Protein AF-0000000075760650 (afdb_homodimer)

Sequence (628 aa):
MRVLPLYVVMGGWLSMPALAADAESWMGRLAIAEQQQSYAGTFVYERNGSFSSHAVWQQVDGKRVQERFLQLDGAPAEVLLVDGQMQCATDELAAQVREAQAWHGQRLDPKALSEWYEFREIGDSRVAGRSAVALAVVPRDQHRYGFELHLDRETALPLKSLMLNEKGQLLERFQYAQFSTGPIDAQQLKPSADCKPVSVSKREANPSSVWRSDWLPAGFKLLDANQRPSPASSETVSWLSYGDGLAKFSVFLEPLRGALVEDARSQMGPTVAVSKRISTEDGDVMVTVVGEIPLGTAERVALSMRAGAEQAQRMRVLPLYVVMGGWLSMPALAADAESWMGRLAIAEQQQSYAGTFVYERNGSFSSHAVWQQVDGKRVQERFLQLDGAPAEVLLVDGQMQCATDELAAQVREAQAWHGQRLDPKALSEWYEFREIGDSRVAGRSAVALAVVPRDQHRYGFELHLDRETALPLKSLMLNEKGQLLERFQYAQFSTGPIDAQQLKPSADCKPVSVSKREANPSSVWRSDWLPAGFKLLDANQRPSPASSETVSWLSYGDGLAKFSVFLEPLRGALVEDARSQMGPTVAVSKRISTEDGDVMVTVVGEIPLGTAERVALSMRAGAEQAQR

Foldseek 3Di:
DPPPPPPPPPPPPPPPCVQQVVQLVLLVLQLVLLQPFWKKFKKWKDALRDIWIKIKTWDHDPNKIWMKIWTDDDDTWMWIDINNHTFWIQPPCVVVVVVVCLSRPFNFDSVLLVVFWGKGFDAWDAALNATWTWIKTHGPDQWAWIWIFTAGPVRSHTQKIFTAHPVRDTGMIMHTNHMDTDHDDPVVRDDDPSIGGDPDPPDDFDQDDLKDFQDAPPQKDWGHKDWDQDPVDRWIKIKTWIDNSRWIKIKIKTACVPPDDDWDWDDTRQWIWTWDWDAAPVGIIIIIMIIRTDRVNSVNRSHRMYRGGPPPPD/DPPPPPPPPPPDPPPPVPQQVVQLVLLVLQLVLLQPFWKKFKKWKDALNDIWIKIKTWAHDPNKIWMKIWTDDDDTWMWIDINNHTFWIQPPCVVVVVFVCLSNRFNFDSVLLVVFWGKGFDAWDAALNATWTWIKTHGPDQWAWIWIFTAGPVRSHTQKIFTAHPVRDTGMIMHTNHMDTDHDDPVVRDDDPSTGGDPDPPDDFDQFDLKDFQDAPPQKDWGHKDWDQDPVDNWIKIKTWIDNSRWIKIKIKTACVPPDDDWDWDDTRQWIWTWDWDAAPVGIIIIIMIIRTDRVNSVNRSVRMYGGGPPPPD

Secondary structure (DSSP, 8-state):
-----------------HHHHHHHHHHHHHHHHTTT--EEEEEEEEETTEEEEEEEEEEEETTEEEEEEEE-SSS--EEEEETTEEEEE-TTHHHHHHHHTTSSSS---HHHHTTTEEEEEEEEEEETTEEEEEEEEEESSSSS-EEEEEEETTT--EEEEEEE-TT--EEEEEEEEEEEESPPPGGGGSPPTT-EEP----PPP----SEEES---TT-EEEEEEEEE-SSSSSEEEEEEEESSS-EEEEEEEE-TT-----EEEEETTEEEEEEEEEETTEEEEEEEEESS-HHHHHHHHHHEEES------/-----------------HHHHHHHHHHHHHHHHTTT--EEEEEEEEETTEEEEEEEEEEEETTEEEEEEEE-SSS--EEEEETTEEEEE-HHHHHHHHHHTTTTTS---HHHHTTTEEEEEEEEEEETTEEEEEEEEEESSSSS-EEEEEEETTT--EEEEEEE-TT--EEEEEEEEEEEESPPPGGGGSPPTT-EEP----PPP----SEEES---TT-EEEEEEEEE-SSSSSEEEEEEEESSS-EEEEEEEE-TT-----EEEEETTEEEEEEEEEETTEEEEEEEEESS-HHHHHHHHHHEEES------

pLDDT: mean 82.64, std 17.7, range [24.42, 97.94]

InterPro domains:
  IPR005588 MucB/RseB [PIRSF005427] (4-309)
  IPR005588 MucB/RseB [PTHR38782] (17-309)
  IPR033434 MucB/RseB, N-terminal [PF03888] (22-192)
  IPR033434 MucB/RseB, N-terminal [cd16327] (22-182)
  IPR033436 MucB/RseB, C-terminal [PF17188] (208-306)
  IPR038484 MucB/RseB, C-terminal domain superfamily [G3DSA:3.30.200.100] (208-310)

Radius of gyration: 30.05 Å; Cα contacts (8 Å, |Δi|>4): 1429; chains: 2; bounding box: 119×93×72 Å

Solvent-accessible surface area (backbone atoms only — not comparable to full-atom values): 33701 Å² total; per-residue (Å²): 136,82,80,71,79,79,75,76,74,77,76,76,79,77,76,77,57,69,52,36,57,54,25,52,52,48,44,47,42,32,47,56,27,75,79,65,57,28,30,38,35,32,32,38,42,37,43,68,89,40,74,48,31,32,37,40,38,31,41,50,57,90,87,45,36,38,36,30,39,34,41,19,36,58,71,79,26,34,37,35,29,50,70,85,35,59,49,22,27,16,84,80,33,53,64,49,56,64,60,71,24,50,84,64,74,52,86,50,51,51,74,69,38,52,77,49,28,44,51,32,53,74,43,80,43,31,46,28,72,34,60,20,41,27,32,36,38,38,46,75,57,84,58,48,58,27,38,39,37,28,23,28,69,88,59,30,42,73,40,28,40,35,32,22,44,97,85,64,46,82,32,32,40,38,36,36,56,36,64,46,74,46,87,64,62,69,73,74,66,53,75,59,92,72,41,38,73,44,86,67,74,84,68,74,74,38,68,64,54,58,56,40,62,79,45,69,62,88,71,50,41,76,59,27,33,47,76,42,72,36,91,91,47,94,44,64,24,40,36,38,32,34,33,50,73,71,46,46,37,34,38,37,40,31,72,38,86,83,60,91,73,75,71,42,78,48,72,61,54,48,36,24,39,31,35,40,78,44,81,50,96,92,40,47,30,38,26,32,23,39,28,50,35,39,63,69,43,38,48,51,39,42,73,25,54,39,87,48,62,76,76,70,81,126,136,83,78,70,79,78,78,78,76,78,75,76,79,78,75,79,58,68,52,38,58,53,23,52,51,51,43,48,42,30,46,57,28,76,79,65,56,28,29,38,34,31,32,38,42,38,43,66,89,41,75,47,30,32,37,40,38,32,40,50,57,90,88,44,35,39,37,28,39,35,41,19,36,58,72,79,25,33,39,34,27,50,68,86,38,59,51,22,26,16,85,78,34,52,64,48,55,65,60,70,28,47,81,76,66,49,87,53,51,50,72,69,40,50,77,49,28,44,52,32,54,73,42,80,43,30,45,27,71,34,62,20,40,26,30,36,39,37,48,75,56,84,57,47,58,27,37,39,36,27,22,28,69,89,59,30,44,73,41,29,40,35,33,24,46,96,86,65,46,82,31,33,39,38,36,36,55,37,64,46,74,48,88,66,61,69,72,73,65,53,75,59,90,73,42,38,72,46,84,67,74,83,69,76,75,38,69,62,55,58,57,41,61,78,44,68,64,86,72,49,40,75,59,27,32,48,78,41,73,34,93,88,46,96,44,62,24,39,38,38,32,34,32,50,73,71,44,46,36,35,37,37,40,32,72,39,87,82,61,88,75,75,71,42,77,48,71,59,54,49,36,22,40,30,34,39,76,45,82,49,98,92,38,45,30,37,25,34,24,38,29,50,34,38,64,70,43,38,48,51,39,43,73,24,55,40,87,48,59,77,74,69,82,126

Nearest PDB structures (foldseek):
  6in9-assembly1_A  TM=9.564E-01  e=6.294E-40  Pseudomonas aeruginosa PAO1
  6j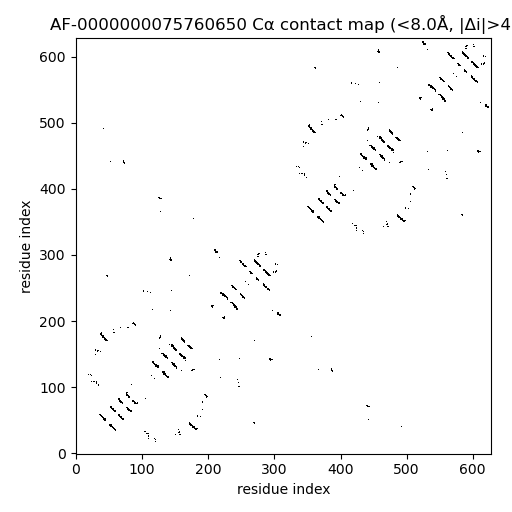au-assembly1_A  TM=9.306E-01  e=1.385E-39  Pseudomonas aeruginosa PAO1
  6in9-assembly2_B  TM=9.523E-01  e=2.366E-38  Pseudomonas aeruginosa PAO1
  6in8-assembly1_A  TM=7.825E-01  e=1.298E-35  Pseudomonas aeruginosa PAO1
  2v43-assembly1_B  TM=8.094E-01  e=5.125E-24  Escherichia coli BL21(DE3)

Organism: Stutzerimonas stutzeri (strain A1501) (NCBI:txid379731)

Structure (mmCIF, N/CA/C/O backbone):
data_AF-0000000075760650-model_v1
#
loop_
_entity.id
_entity.type
_entity.pdbx_description
1 polymer 'Negative regulator for alginate biosynthesis MucB'
#
loop_
_atom_site.group_PDB
_atom_site.id
_atom_site.type_symbol
_atom_site.label_atom_id
_atom_site.label_alt_id
_atom_site.label_comp_id
_atom_site.label_asym_id
_atom_site.label_entity_id
_atom_site.label_seq_id
_atom_site.pdbx_PDB_ins_code
_atom_site.Cartn_x
_atom_site.Cartn_y
_atom_site.Cartn_z
_atom_site.occupancy
_atom_site.B_iso_or_equiv
_atom_site.auth_seq_id
_atom_site.auth_comp_id
_atom_site.auth_asym_id
_atom_site.auth_atom_id
_atom_site.pdbx_PDB_model_num
ATOM 1 N N . MET A 1 1 ? -64.5 6.629 -21.703 1 27.81 1 MET A N 1
ATOM 2 C CA . MET A 1 1 ? -63.688 7.785 -21.344 1 27.81 1 MET A CA 1
ATOM 3 C C . MET A 1 1 ? -63.219 7.695 -19.891 1 27.81 1 MET A C 1
ATOM 5 O O . MET A 1 1 ? -63.906 8.195 -18.984 1 27.81 1 MET A O 1
ATOM 9 N N . ARG A 1 2 ? -62.812 6.406 -19.391 1 30.75 2 ARG A N 1
ATOM 10 C CA . ARG A 1 2 ? -62.531 6.027 -18 1 30.75 2 ARG A CA 1
ATOM 11 C C . ARG A 1 2 ? -61.406 6.855 -17.406 1 30.75 2 ARG A C 1
ATOM 13 O O . ARG A 1 2 ? -60.344 6.973 -18.016 1 30.75 2 ARG A O 1
ATOM 20 N N . VAL A 1 3 ? -61.75 7.902 -16.641 1 32.09 3 VAL A N 1
ATOM 21 C CA . VAL A 1 3 ? -60.969 8.883 -15.883 1 32.09 3 VAL A CA 1
ATOM 22 C C . VAL A 1 3 ? -59.969 8.156 -14.977 1 32.09 3 VAL A C 1
ATOM 24 O O . VAL A 1 3 ? -60.375 7.391 -14.094 1 32.09 3 VAL A O 1
ATOM 27 N N . LEU A 1 4 ? -58.906 7.609 -15.555 1 38.97 4 LEU A N 1
ATOM 28 C CA . LEU A 1 4 ? -57.875 6.922 -14.781 1 38.97 4 LEU A CA 1
ATOM 29 C C . LEU A 1 4 ? -57.344 7.82 -13.68 1 38.97 4 LEU A C 1
ATOM 31 O O . LEU A 1 4 ? -56.844 8.914 -13.953 1 38.97 4 LEU A O 1
ATOM 35 N N . PRO A 1 5 ? -57.844 7.676 -12.438 1 40.81 5 PRO A N 1
ATOM 36 C CA . PRO A 1 5 ? -57.406 8.516 -11.328 1 40.81 5 PRO A CA 1
ATOM 37 C C . PRO A 1 5 ? -55.906 8.539 -11.18 1 40.81 5 PRO A C 1
ATOM 39 O O . PRO A 1 5 ? -55.219 7.539 -11.453 1 40.81 5 PRO A O 1
ATOM 42 N N . LEU A 1 6 ? -55.25 9.711 -11.484 1 35.47 6 LEU A N 1
ATOM 43 C CA . LEU A 1 6 ? -53.875 10.109 -11.305 1 35.47 6 LEU A CA 1
ATOM 44 C C . LEU A 1 6 ? -53.438 9.984 -9.844 1 35.47 6 LEU A C 1
ATOM 46 O O . LEU A 1 6 ? -53.906 10.742 -8.992 1 35.47 6 LEU A O 1
ATOM 50 N N . TYR A 1 7 ? -53.406 8.75 -9.289 1 36.69 7 TYR A N 1
ATOM 51 C CA . TYR A 1 7 ? -52.906 8.672 -7.922 1 36.69 7 TYR A CA 1
ATOM 52 C C . TYR A 1 7 ? -51.531 9.305 -7.816 1 36.69 7 TYR A C 1
ATOM 54 O O . TYR A 1 7 ? -50.594 8.906 -8.516 1 36.69 7 TYR A O 1
ATOM 62 N N . VAL A 1 8 ? -51.531 10.633 -7.531 1 35.59 8 VAL A N 1
ATOM 63 C CA . VAL A 1 8 ? -50.312 11.383 -7.168 1 35.59 8 VAL A CA 1
ATOM 64 C C . VAL A 1 8 ? -49.625 10.711 -5.988 1 35.59 8 VAL A C 1
ATOM 66 O O . VAL A 1 8 ? -50.188 10.656 -4.883 1 35.59 8 VAL A O 1
ATOM 69 N N . VAL A 1 9 ? -49.031 9.578 -6.188 1 37.75 9 VAL A N 1
ATOM 70 C CA . VAL A 1 9 ? -48.188 9 -5.141 1 37.75 9 VAL A CA 1
ATOM 71 C C . VAL A 1 9 ? -47.188 10.047 -4.629 1 37.75 9 VAL A C 1
ATOM 73 O O . VAL A 1 9 ? -46.344 10.508 -5.371 1 37.75 9 VAL A O 1
ATOM 76 N N . MET A 1 10 ? -47.656 10.922 -3.729 1 36.75 10 MET A N 1
ATOM 77 C CA . MET A 1 10 ? -46.781 11.812 -2.957 1 36.75 10 MET A CA 1
ATOM 78 C C . MET A 1 10 ? -45.656 11.023 -2.281 1 36.75 10 MET A C 1
ATOM 80 O O . MET A 1 10 ? -45.906 10.32 -1.301 1 36.75 10 MET A O 1
ATOM 84 N N . GLY A 1 11 ? -44.75 10.391 -2.963 1 36.91 11 GLY A N 1
ATOM 85 C CA . GLY A 1 11 ? -43.562 9.781 -2.391 1 36.91 11 GLY A CA 1
ATOM 86 C C . GLY A 1 11 ? -42.812 10.703 -1.439 1 36.91 11 GLY A C 1
ATOM 87 O O . GLY A 1 11 ? -42.312 11.742 -1.849 1 36.91 11 GLY A O 1
ATOM 88 N N . GLY A 1 12 ? -43.25 10.859 -0.203 1 37.69 12 GLY A N 1
ATOM 89 C CA . GLY A 1 12 ? -42.531 11.547 0.867 1 37.69 12 GLY A CA 1
ATOM 90 C C . GLY A 1 12 ? -41.062 11.242 0.909 1 37.69 12 GLY A C 1
ATOM 91 O O . GLY A 1 12 ? -40.656 10.086 0.766 1 37.69 12 GLY A O 1
ATOM 92 N N . TRP A 1 13 ? -40.188 12.164 0.598 1 36.84 13 TRP A N 1
ATOM 93 C CA . TRP A 1 13 ? -38.75 12.289 0.79 1 36.84 13 TRP A CA 1
ATOM 94 C C . TRP A 1 13 ? -38.375 11.992 2.234 1 36.84 13 TRP A C 1
ATOM 96 O O . TRP A 1 13 ? -38.594 12.812 3.127 1 36.84 13 TRP A O 1
ATOM 106 N N . LEU A 1 14 ? -38.656 10.859 2.812 1 37.88 14 LEU A N 1
ATOM 107 C CA . LEU A 1 14 ? -38.062 10.547 4.113 1 37.88 14 LEU A CA 1
ATOM 108 C C . LEU A 1 14 ? -36.594 10.906 4.141 1 37.88 14 LEU A C 1
ATOM 110 O O . LEU A 1 14 ? -35.781 10.383 3.348 1 37.88 14 LEU A O 1
ATOM 114 N N . SER A 1 15 ? -36.156 12.117 4.441 1 39.53 15 SER A N 1
ATOM 115 C CA . SER A 1 15 ? -34.875 12.664 4.793 1 39.53 15 SER A CA 1
ATOM 116 C C . SER A 1 15 ? -34.125 11.766 5.785 1 39.53 15 SER A C 1
ATOM 118 O O . SER A 1 15 ? -34.625 11.523 6.891 1 39.53 15 SER A O 1
ATOM 120 N N . MET A 1 16 ? -33.344 10.781 5.508 1 42.97 16 MET A N 1
ATOM 121 C CA . MET A 1 16 ? -32.531 9.898 6.355 1 42.97 16 MET A CA 1
ATOM 122 C C . MET A 1 16 ? -31.594 10.703 7.234 1 42.97 16 MET A C 1
ATOM 124 O O . MET A 1 16 ? -30.453 10.984 6.836 1 42.97 16 MET A O 1
ATOM 128 N N . PRO A 1 17 ? -31.844 11.656 8.133 1 47.31 17 PRO A N 1
ATOM 129 C CA . PRO A 1 17 ? -31.078 12.438 9.109 1 47.31 17 PRO A CA 1
ATOM 130 C C . PRO A 1 17 ? -30.203 11.562 10 1 47.31 17 PRO A C 1
ATOM 132 O O . PRO A 1 17 ? -29.109 11.984 10.398 1 47.31 17 PRO A O 1
ATOM 135 N N . ALA A 1 18 ? -30.625 10.383 10.375 1 45.38 18 ALA A N 1
ATOM 136 C CA . ALA A 1 18 ? -29.969 9.594 11.422 1 45.38 18 ALA A CA 1
ATOM 137 C C . ALA A 1 18 ? -28.547 9.234 11.023 1 45.38 18 ALA A C 1
ATOM 139 O O . ALA A 1 18 ? -27.641 9.25 11.859 1 45.38 18 ALA A O 1
ATOM 140 N N . LEU A 1 19 ? -28.312 9.016 9.742 1 54.59 19 LEU A N 1
ATOM 141 C CA . LEU A 1 19 ? -27 8.578 9.281 1 54.59 19 LEU A CA 1
ATOM 142 C C . LEU A 1 19 ? -25.984 9.695 9.414 1 54.59 19 LEU A C 1
ATOM 144 O O . LEU A 1 19 ? -24.828 9.445 9.766 1 54.59 19 LEU A O 1
ATOM 148 N N . ALA A 1 20 ? -26.422 10.977 9.336 1 56.59 20 ALA A N 1
ATOM 149 C CA . ALA A 1 20 ? -25.516 12.117 9.469 1 56.59 20 ALA A CA 1
ATOM 150 C C . ALA A 1 20 ? -25.172 12.375 10.93 1 56.59 20 ALA A C 1
ATOM 152 O O . ALA A 1 20 ? -24.016 12.68 11.25 1 56.59 20 ALA A O 1
ATOM 153 N N . ALA A 1 21 ? -26.141 12.281 11.773 1 65.06 21 ALA A N 1
ATOM 154 C CA . ALA A 1 21 ? -25.922 12.539 13.195 1 65.06 21 ALA A CA 1
ATOM 155 C C . ALA A 1 21 ? -24.891 11.562 13.766 1 65.06 21 ALA A C 1
ATOM 157 O O . ALA A 1 21 ? -24.047 11.953 14.57 1 65.06 21 ALA A O 1
ATOM 158 N N . ASP A 1 22 ? -24.859 10.438 13.242 1 84 22 ASP A N 1
ATOM 159 C CA . ASP A 1 22 ? -23.938 9.414 13.734 1 84 22 ASP A CA 1
ATOM 160 C C . ASP A 1 22 ? -22.516 9.695 13.273 1 84 22 ASP A C 1
ATOM 162 O O . ASP A 1 22 ? -21.562 9.555 14.055 1 84 22 ASP A O 1
ATOM 166 N N . ALA A 1 23 ? -22.5 10.398 12.195 1 91.56 23 ALA A N 1
ATOM 167 C CA . ALA A 1 23 ? -21.172 10.695 11.672 1 91.56 23 ALA A CA 1
ATOM 168 C C . ALA A 1 23 ? -20.5 11.805 12.477 1 91.56 23 ALA A C 1
ATOM 170 O O . ALA A 1 23 ? -19.297 11.734 12.766 1 91.56 23 ALA A O 1
ATOM 171 N N . GLU A 1 24 ? -21.281 12.789 12.852 1 90.81 24 GLU A N 1
ATOM 172 C CA . GLU A 1 24 ? -20.75 13.883 13.664 1 90.81 24 GLU A CA 1
ATOM 173 C C . GLU A 1 24 ? -20.281 13.375 15.031 1 90.81 24 GLU A C 1
ATOM 175 O O . GLU A 1 24 ? -19.281 13.844 15.555 1 90.81 24 GLU A O 1
ATOM 180 N N . SER A 1 25 ? -21 12.539 15.523 1 93.31 25 SER A N 1
ATOM 181 C CA . SER A 1 25 ? -20.641 11.961 16.812 1 93.31 25 SER A CA 1
ATOM 182 C C . SER A 1 25 ? -19.297 11.219 16.719 1 93.31 25 SER A C 1
ATOM 184 O O . SER A 1 25 ? -18.453 11.352 17.609 1 93.31 25 SER A O 1
ATOM 186 N N . TRP A 1 26 ? -19.141 10.484 15.688 1 94.12 26 TRP A N 1
ATOM 187 C CA . TRP A 1 26 ? -17.891 9.766 15.484 1 94.12 26 TRP A CA 1
ATOM 188 C C . TRP A 1 26 ? -16.719 10.734 15.328 1 94.12 26 TRP A C 1
ATOM 190 O O . TRP A 1 26 ? -15.633 10.492 15.859 1 94.12 26 TRP A O 1
ATOM 200 N N . MET A 1 27 ? -16.984 11.836 14.633 1 92.5 27 MET A N 1
ATOM 201 C CA . MET A 1 27 ? -15.938 12.836 14.461 1 92.5 27 MET A CA 1
ATOM 202 C C . MET A 1 27 ? -15.562 13.461 15.805 1 92.5 27 MET A C 1
ATOM 204 O O . MET A 1 27 ? -14.391 13.766 16.047 1 92.5 27 MET A O 1
ATOM 208 N N . GLY A 1 28 ? -16.562 13.664 16.594 1 91.25 28 GLY A N 1
ATOM 209 C CA . GLY A 1 28 ? -16.297 14.148 17.938 1 91.25 28 GLY A CA 1
ATOM 210 C C . GLY A 1 28 ? -15.453 13.195 18.766 1 91.25 28 GLY A C 1
ATOM 211 O O . GLY A 1 28 ? -14.523 13.617 19.453 1 91.25 28 GLY A O 1
ATOM 212 N N . ARG A 1 29 ? -15.711 11.93 18.656 1 92 29 ARG A N 1
ATOM 213 C CA . ARG A 1 29 ? -14.945 10.922 19.375 1 92 29 ARG A CA 1
ATOM 214 C C . ARG A 1 29 ? -13.508 10.852 18.875 1 92 29 ARG A C 1
ATOM 216 O O . ARG A 1 29 ? -12.578 10.68 19.656 1 92 29 ARG A O 1
ATOM 223 N N . LEU A 1 30 ? -13.383 10.961 17.609 1 90.94 30 LEU A N 1
ATOM 224 C CA . LEU A 1 30 ? -12.047 10.969 17.016 1 90.94 30 LEU A CA 1
ATOM 225 C C . LEU A 1 30 ? -11.211 12.109 17.578 1 90.94 30 LEU A C 1
ATOM 227 O O . LEU A 1 30 ? -10.031 11.922 17.891 1 90.94 30 LEU A O 1
ATOM 231 N N . ALA A 1 31 ? -11.844 13.281 17.734 1 86.88 31 ALA A N 1
ATOM 232 C CA . ALA A 1 31 ? -11.141 14.477 18.203 1 86.88 31 ALA A CA 1
ATOM 233 C C . ALA A 1 31 ? -10.578 14.266 19.594 1 86.88 31 ALA A C 1
ATOM 235 O O . ALA A 1 31 ? -9.5 14.773 19.922 1 86.88 31 ALA A O 1
ATOM 236 N N . ILE A 1 32 ? -11.242 13.438 20.391 1 84.19 32 ILE A N 1
ATOM 237 C CA . ILE A 1 32 ? -10.859 13.219 21.781 1 84.19 32 ILE A CA 1
ATOM 238 C C . ILE A 1 32 ? -9.898 12.039 21.859 1 84.19 32 ILE A C 1
ATOM 240 O O . ILE A 1 32 ? -8.961 12.055 22.672 1 84.19 32 ILE A O 1
ATOM 244 N N . ALA A 1 33 ? -9.977 11.047 21.047 1 84.06 33 ALA A N 1
ATOM 245 C CA . ALA A 1 33 ? -9.281 9.766 21.125 1 84.06 33 ALA A CA 1
ATOM 246 C C . ALA A 1 33 ? -7.781 9.93 20.891 1 84.06 33 ALA A C 1
ATOM 248 O O . ALA A 1 33 ? -6.969 9.25 21.516 1 84.06 33 ALA A O 1
ATOM 249 N N . GLU A 1 34 ? -7.391 10.781 20.062 1 73.69 34 GLU A N 1
ATOM 250 C CA . GLU A 1 34 ? -6.004 10.891 19.641 1 73.69 34 GLU A CA 1
ATOM 251 C C . GLU A 1 34 ? -5.082 11.234 20.797 1 73.69 34 GLU A C 1
ATOM 253 O O . GLU A 1 34 ? -3.912 10.844 20.812 1 73.69 34 GLU A O 1
ATOM 258 N N . GLN A 1 35 ? -5.543 11.758 21.922 1 75.19 35 GLN A N 1
ATOM 259 C CA . GLN A 1 35 ? -4.68 12.195 23.016 1 75.19 35 GLN A CA 1
ATOM 260 C C . GLN A 1 35 ? -4.887 11.328 24.25 1 75.19 35 GLN A C 1
ATOM 262 O O . GLN A 1 35 ? -4.25 11.547 25.281 1 75.19 35 GLN A O 1
ATOM 267 N N . GLN A 1 36 ? -5.629 10.227 24.125 1 80.5 36 GLN A N 1
ATOM 268 C CA . GLN A 1 36 ? -6 9.562 25.375 1 80.5 36 GLN A CA 1
ATOM 269 C C . GLN A 1 36 ? -5.566 8.094 25.375 1 80.5 36 GLN A C 1
ATOM 271 O O . GLN A 1 36 ? -5.457 7.473 26.422 1 80.5 36 GLN A O 1
ATOM 276 N N . GLN A 1 37 ? -5.188 7.602 24.234 1 86.56 37 GLN A N 1
ATOM 277 C CA . GLN A 1 37 ? -5.035 6.152 24.156 1 86.56 37 GLN A CA 1
ATOM 278 C C . GLN A 1 37 ? -3.604 5.766 23.797 1 86.56 37 GLN A C 1
ATOM 280 O O . GLN A 1 37 ? -3.008 6.352 22.891 1 86.56 37 GLN A O 1
ATOM 285 N N . SER A 1 38 ? -3.047 4.852 24.719 1 93.12 38 SER A N 1
ATOM 286 C CA . SER A 1 38 ? -1.807 4.203 24.297 1 93.12 38 SER A CA 1
ATOM 287 C C . SER A 1 38 ? -2.068 3.135 23.25 1 93.12 38 SER A C 1
ATOM 289 O O . SER A 1 38 ? -3.051 2.395 23.328 1 93.12 38 SER A O 1
ATOM 291 N N . TYR A 1 39 ? -1.207 3.15 22.219 1 95.25 39 TYR A N 1
ATOM 292 C CA . TYR A 1 39 ? -1.364 2.15 21.172 1 95.25 39 TYR A CA 1
ATOM 293 C C . TYR A 1 39 ? -0.059 1.945 20.422 1 95.25 39 TYR A C 1
ATOM 295 O O . TYR A 1 39 ? 0.86 2.762 20.516 1 95.25 39 TYR A O 1
ATOM 303 N N . ALA A 1 40 ? -0.002 0.843 19.781 1 95.81 40 ALA A N 1
ATOM 304 C CA . ALA A 1 40 ? 1.074 0.507 18.859 1 95.81 40 ALA A CA 1
ATOM 305 C C . ALA A 1 40 ? 0.517 -0.034 17.547 1 95.81 40 ALA A C 1
ATOM 307 O O . ALA A 1 40 ? -0.554 -0.646 17.516 1 95.81 40 ALA A O 1
ATOM 308 N N . GLY A 1 41 ? 1.262 0.283 16.438 1 95.94 41 GLY A N 1
ATOM 309 C CA . GLY A 1 41 ? 0.778 -0.205 15.156 1 95.94 41 GLY A CA 1
ATOM 310 C C . GLY A 1 41 ? 1.822 -0.135 14.055 1 95.94 41 GLY A C 1
ATOM 311 O O . GLY A 1 41 ? 2.885 0.463 14.242 1 95.94 41 GLY A O 1
ATOM 312 N N . THR A 1 42 ? 1.546 -0.842 13.047 1 96.75 42 THR A N 1
ATOM 313 C CA . THR A 1 42 ? 2.271 -0.766 11.781 1 96.75 42 THR A CA 1
ATOM 314 C C . THR A 1 42 ? 1.35 -0.307 10.656 1 96.75 42 THR A C 1
ATOM 316 O O . THR A 1 42 ? 0.255 -0.849 10.484 1 96.75 42 THR A O 1
ATOM 319 N N . PHE A 1 43 ? 1.787 0.77 10 1 95.56 43 PHE A N 1
ATOM 320 C CA . PHE A 1 43 ? 0.917 1.293 8.953 1 95.56 43 PHE A CA 1
ATOM 321 C C . PHE A 1 43 ? 1.691 1.498 7.66 1 95.56 43 PHE A C 1
ATOM 323 O O . PHE A 1 43 ? 2.924 1.529 7.664 1 95.56 43 PHE A O 1
ATOM 330 N N . VAL A 1 44 ? 0.928 1.541 6.609 1 94.81 44 VAL A N 1
ATOM 331 C CA . VAL A 1 44 ? 1.482 1.839 5.293 1 94.81 44 VAL A CA 1
ATOM 332 C C . VAL A 1 44 ? 0.995 3.207 4.824 1 94.81 44 VAL A C 1
ATOM 334 O O . VAL A 1 44 ? -0.091 3.65 5.207 1 94.81 44 VAL A O 1
ATOM 337 N N . TYR A 1 45 ? 1.869 3.84 4.129 1 91.25 45 TYR A N 1
ATOM 338 C CA . TYR A 1 45 ? 1.598 5.137 3.521 1 91.25 45 TYR A CA 1
ATOM 339 C C . TYR A 1 45 ? 1.868 5.105 2.021 1 91.25 45 TYR A C 1
ATOM 341 O O . TYR A 1 45 ? 2.951 4.699 1.589 1 91.25 45 TYR A O 1
ATOM 349 N N . GLU A 1 46 ? 0.837 5.379 1.267 1 90.31 46 GLU A N 1
ATOM 350 C CA . GLU A 1 46 ? 0.952 5.402 -0.188 1 90.31 46 GLU A CA 1
ATOM 351 C C . GLU A 1 46 ? 0.53 6.754 -0.753 1 90.31 46 GLU A C 1
ATOM 353 O O . GLU A 1 46 ? -0.552 7.254 -0.437 1 90.31 46 GLU A O 1
ATOM 358 N N . ARG A 1 47 ? 1.472 7.273 -1.589 1 85.31 47 ARG A N 1
ATOM 359 C CA . ARG A 1 47 ? 1.206 8.57 -2.211 1 85.31 47 ARG A CA 1
ATOM 360 C C . ARG A 1 47 ? 1.956 8.703 -3.531 1 85.31 47 ARG A C 1
ATOM 362 O O . ARG A 1 47 ? 3.172 8.508 -3.584 1 85.31 47 ARG A O 1
ATOM 369 N N . ASN A 1 48 ? 1.285 9.07 -4.629 1 78.5 48 ASN A N 1
ATOM 370 C CA . ASN A 1 48 ? 1.902 9.336 -5.926 1 78.5 48 ASN A CA 1
ATOM 371 C C . ASN A 1 48 ? 2.885 8.234 -6.312 1 78.5 48 ASN A C 1
ATOM 373 O O . ASN A 1 48 ? 4.02 8.516 -6.703 1 78.5 48 ASN A O 1
ATOM 377 N N . GLY A 1 49 ? 2.477 7.039 -6.094 1 75.12 49 GLY A N 1
ATOM 378 C CA . GLY A 1 49 ? 3.318 5.922 -6.492 1 75.12 49 GLY A CA 1
ATOM 379 C C . GLY A 1 49 ? 4.375 5.574 -5.457 1 75.12 49 GLY A C 1
ATOM 380 O O . GLY A 1 49 ? 5.043 4.543 -5.566 1 75.12 49 GLY A O 1
ATOM 381 N N . SER A 1 50 ? 4.547 6.453 -4.539 1 83.44 50 SER A N 1
ATOM 382 C CA . SER A 1 50 ? 5.484 6.164 -3.461 1 83.44 50 SER A CA 1
ATOM 383 C C . SER A 1 50 ? 4.824 5.348 -2.357 1 83.44 50 SER A C 1
ATOM 385 O O . SER A 1 50 ? 3.637 5.527 -2.07 1 83.44 50 SER A O 1
ATOM 387 N N . PHE A 1 51 ? 5.613 4.465 -1.878 1 88.5 51 PHE A N 1
ATOM 388 C CA . PHE A 1 51 ? 5.133 3.557 -0.842 1 88.5 51 PHE A CA 1
ATOM 389 C C . PHE A 1 51 ? 6.129 3.471 0.307 1 88.5 51 PHE A C 1
ATOM 391 O O . PHE A 1 51 ? 7.34 3.422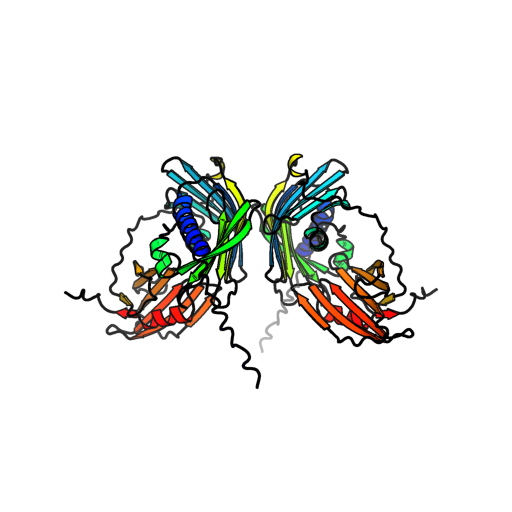 0.083 1 88.5 51 PHE A O 1
ATOM 398 N N . SER A 1 52 ? 5.562 3.504 1.558 1 91.44 52 SER A N 1
ATOM 399 C CA . SER A 1 52 ? 6.418 3.316 2.725 1 91.44 52 SER A CA 1
ATOM 400 C C . SER A 1 52 ? 5.66 2.627 3.857 1 91.44 52 SER A C 1
ATOM 402 O O . SER A 1 52 ? 4.43 2.648 3.891 1 91.44 52 SER A O 1
ATOM 404 N N . SER A 1 53 ? 6.383 1.931 4.68 1 94.25 53 SER A N 1
ATOM 405 C CA . SER A 1 53 ? 5.84 1.283 5.867 1 94.25 53 SER A CA 1
ATOM 406 C C . SER A 1 53 ? 6.473 1.84 7.141 1 94.25 53 SER A C 1
ATOM 408 O O . SER A 1 53 ? 7.648 2.205 7.145 1 94.25 53 SER A O 1
ATOM 410 N N . HIS A 1 54 ? 5.645 1.964 8.188 1 93.12 54 HIS A N 1
ATOM 411 C CA . HIS A 1 54 ? 6.082 2.611 9.422 1 93.12 54 HIS A CA 1
ATOM 412 C C . HIS A 1 54 ? 5.566 1.867 10.648 1 93.12 54 HIS A C 1
ATOM 414 O O . HIS A 1 54 ? 4.488 1.27 10.609 1 93.12 54 HIS A O 1
ATOM 420 N N . ALA A 1 55 ? 6.371 1.901 11.672 1 94.25 55 ALA A N 1
ATOM 421 C CA . ALA A 1 55 ? 5.906 1.541 13.008 1 94.25 55 ALA A CA 1
ATOM 422 C C . ALA A 1 55 ? 5.645 2.785 13.852 1 94.25 55 ALA A C 1
ATOM 424 O O . ALA A 1 55 ? 6.355 3.785 13.734 1 94.25 55 ALA A O 1
ATOM 425 N N . VAL A 1 56 ? 4.609 2.717 14.672 1 93.56 56 VAL A N 1
ATOM 426 C CA . VAL A 1 56 ? 4.293 3.822 15.57 1 93.56 56 VAL A CA 1
ATOM 427 C C . VAL A 1 56 ? 4 3.281 16.969 1 93.56 56 VAL A C 1
ATOM 429 O O . VAL A 1 56 ? 3.385 2.223 17.109 1 93.56 56 VAL A O 1
ATOM 432 N N . TRP A 1 57 ? 4.484 3.918 17.938 1 95.31 57 TRP A N 1
ATOM 433 C CA . TRP A 1 57 ? 4.176 3.678 19.344 1 95.31 57 TRP A CA 1
ATOM 434 C C . TRP A 1 57 ? 3.744 4.969 20.031 1 95.31 57 TRP A C 1
ATOM 436 O O . TRP A 1 57 ? 4.43 5.988 19.938 1 95.31 57 TRP A O 1
ATOM 446 N N . GLN A 1 58 ? 2.635 4.965 20.625 1 93.19 58 GLN A N 1
ATOM 447 C CA . GLN A 1 58 ? 2.182 6.082 21.438 1 93.19 58 GLN A CA 1
ATOM 448 C C . GLN A 1 58 ? 1.883 5.629 22.875 1 93.19 58 GLN A C 1
ATOM 450 O O . GLN A 1 58 ? 1.052 4.746 23.078 1 93.19 58 GLN A O 1
ATOM 455 N N . GLN A 1 59 ? 2.543 6.227 23.812 1 95.12 59 GLN A N 1
ATOM 456 C CA . GLN A 1 59 ? 2.301 5.98 25.219 1 95.12 59 GLN A CA 1
ATOM 457 C C . GLN A 1 59 ? 1.712 7.215 25.906 1 95.12 59 GLN A C 1
ATOM 459 O O . GLN A 1 59 ? 2.275 8.305 25.812 1 95.12 59 GLN A O 1
ATOM 464 N N . VAL A 1 60 ? 0.565 7 26.453 1 92 60 VAL A N 1
ATOM 465 C CA . VAL A 1 60 ? -0.052 8.055 27.25 1 92 60 VAL A CA 1
ATOM 466 C C . VAL A 1 60 ? 0.05 7.707 28.734 1 92 60 VAL A C 1
ATOM 468 O O . VAL A 1 60 ? -0.436 6.66 29.156 1 92 60 VAL A O 1
ATOM 471 N N . ASP A 1 61 ? 0.749 8.422 29.453 1 90.38 61 ASP A N 1
ATOM 472 C CA . ASP A 1 61 ? 0.884 8.305 30.891 1 90.38 61 ASP A CA 1
ATOM 473 C C . ASP A 1 61 ? 0.462 9.594 31.594 1 90.38 61 ASP A C 1
ATOM 475 O O . ASP A 1 61 ? 1.288 10.484 31.828 1 90.38 61 ASP A O 1
ATOM 479 N N . GLY A 1 62 ? -0.773 9.547 32.125 1 86.5 62 GLY A N 1
ATOM 480 C CA . GLY A 1 62 ? -1.3 10.812 32.625 1 86.5 62 GLY A CA 1
ATOM 481 C C . GLY A 1 62 ? -1.385 11.891 31.547 1 86.5 62 GLY A C 1
ATOM 482 O O . GLY A 1 62 ? -2.08 11.719 30.547 1 86.5 62 GLY A O 1
ATOM 483 N N . LYS A 1 63 ? -0.649 12.922 31.828 1 85.88 63 LYS A N 1
ATOM 484 C CA . LYS A 1 63 ? -0.692 14.031 30.875 1 85.88 63 LYS A CA 1
ATOM 485 C C . LYS A 1 63 ? 0.47 13.961 29.891 1 85.88 63 LYS A C 1
ATOM 487 O O . LYS A 1 63 ? 0.529 14.734 28.938 1 85.88 63 LYS A O 1
ATOM 492 N N . ARG A 1 64 ? 1.273 13.062 30.125 1 89.06 64 ARG A N 1
ATOM 493 C CA . ARG A 1 64 ? 2.449 12.93 29.266 1 89.06 64 ARG A CA 1
ATOM 494 C C . ARG A 1 64 ? 2.182 11.977 28.109 1 89.06 64 ARG A C 1
ATOM 496 O O . ARG A 1 64 ? 1.66 10.883 28.312 1 89.06 64 ARG A O 1
ATOM 503 N N . VAL A 1 65 ? 2.48 12.484 26.891 1 90.94 65 VAL A N 1
ATOM 504 C CA . VAL A 1 65 ? 2.299 11.664 25.688 1 90.94 65 VAL A CA 1
ATOM 505 C C . VAL A 1 65 ? 3.627 11.531 24.953 1 90.94 65 VAL A C 1
ATOM 507 O O . VAL A 1 65 ? 4.266 12.531 24.625 1 90.94 65 VAL A O 1
ATOM 510 N N . GLN A 1 66 ? 4.062 10.344 24.75 1 92.38 66 GLN A N 1
ATOM 511 C CA . GLN A 1 66 ? 5.258 10.055 23.969 1 92.38 66 GLN A CA 1
ATOM 512 C C . GLN A 1 66 ? 4.91 9.25 22.719 1 92.38 66 GLN A C 1
ATOM 514 O O . GLN A 1 66 ? 4.172 8.266 22.797 1 92.38 66 GLN A O 1
ATOM 519 N N . GLU A 1 67 ? 5.438 9.695 21.578 1 91.81 67 GLU A N 1
ATOM 520 C CA . GLU A 1 67 ? 5.191 9.016 20.312 1 91.81 67 GLU A CA 1
ATOM 521 C C . GLU A 1 67 ? 6.496 8.758 19.562 1 91.81 67 GLU A C 1
ATOM 523 O O . GLU A 1 67 ? 7.359 9.641 19.484 1 91.81 67 GLU A O 1
ATOM 528 N N . ARG A 1 68 ? 6.598 7.605 19.078 1 92.81 68 ARG A N 1
ATOM 529 C CA . ARG A 1 68 ? 7.75 7.258 18.25 1 92.81 68 ARG A CA 1
ATOM 530 C C . ARG A 1 68 ? 7.305 6.695 16.906 1 92.81 68 ARG A C 1
ATOM 532 O O . ARG A 1 68 ? 6.406 5.855 16.844 1 92.81 68 ARG A O 1
ATOM 539 N N . PHE A 1 69 ? 7.895 7.238 15.906 1 91.62 69 PHE A N 1
ATOM 540 C CA . PHE A 1 69 ? 7.672 6.766 14.547 1 91.62 69 PHE A CA 1
ATOM 541 C C . PHE A 1 69 ? 8.961 6.207 13.953 1 91.62 69 PHE A C 1
ATOM 543 O O . PHE A 1 69 ? 10.023 6.812 14.086 1 91.62 69 PHE A O 1
ATOM 550 N N . LEU A 1 70 ? 8.852 5.059 13.352 1 92.12 70 LEU A N 1
ATOM 551 C CA . LEU A 1 70 ? 10 4.426 12.719 1 92.12 70 LEU A CA 1
ATOM 552 C C . LEU A 1 70 ? 9.648 3.928 11.32 1 92.12 70 LEU A C 1
ATOM 554 O O . LEU A 1 70 ? 8.695 3.16 11.156 1 92.12 70 LEU A O 1
ATOM 558 N N . GLN A 1 71 ? 10.375 4.422 10.367 1 92.25 71 GLN A N 1
ATOM 559 C CA . GLN A 1 71 ? 10.195 3.877 9.023 1 92.25 71 GLN A CA 1
ATOM 560 C C . GLN A 1 71 ? 10.773 2.471 8.914 1 92.25 71 GLN A C 1
ATOM 562 O O . GLN A 1 71 ? 11.883 2.213 9.383 1 92.25 71 GLN A O 1
ATOM 567 N N . LEU A 1 72 ? 10 1.562 8.289 1 94.88 72 LEU A N 1
ATOM 568 C CA . LEU A 1 72 ? 10.359 0.146 8.328 1 94.88 72 LEU A CA 1
ATOM 569 C C . LEU A 1 72 ? 10.984 -0.293 7.008 1 94.88 72 LEU A C 1
ATOM 571 O O . LEU A 1 72 ? 11.539 -1.391 6.914 1 94.88 72 LEU A O 1
ATOM 575 N N . ASP A 1 73 ? 10.922 0.526 5.977 1 94.75 73 ASP A N 1
ATOM 576 C CA . ASP A 1 73 ? 11.539 0.244 4.684 1 94.75 73 ASP A CA 1
ATOM 577 C C . ASP A 1 73 ? 12.352 1.438 4.188 1 94.75 73 ASP A C 1
ATOM 579 O O . ASP A 1 73 ? 12.125 2.572 4.613 1 94.75 73 ASP A O 1
ATOM 583 N N . GLY A 1 74 ? 13.344 1.165 3.303 1 91 74 GLY A N 1
ATOM 584 C CA . GLY A 1 74 ? 14.203 2.24 2.824 1 91 74 GLY A CA 1
ATOM 585 C C . GLY A 1 74 ? 15.188 2.73 3.871 1 91 74 GLY A C 1
ATOM 586 O O . GLY A 1 74 ? 15.547 1.984 4.781 1 91 74 GLY A O 1
ATOM 587 N N . ALA A 1 75 ? 15.625 3.934 3.709 1 86.06 75 ALA A N 1
ATOM 588 C CA . ALA A 1 75 ? 16.562 4.504 4.68 1 86.06 75 ALA A CA 1
ATOM 589 C C . ALA A 1 75 ? 15.898 4.652 6.051 1 86.06 75 ALA A C 1
ATOM 591 O O . ALA A 1 75 ? 14.758 5.113 6.152 1 86.06 75 ALA A O 1
ATOM 592 N N . PRO A 1 76 ? 16.609 4.172 7.004 1 85.5 76 PRO A N 1
ATOM 593 C CA . PRO A 1 76 ? 16.031 4.293 8.344 1 85.5 76 PRO A CA 1
ATOM 594 C C . PRO A 1 76 ? 15.719 5.738 8.719 1 85.5 76 PRO A C 1
ATOM 596 O O . PRO A 1 76 ? 16.531 6.633 8.477 1 85.5 76 PRO A O 1
ATOM 599 N N . ALA A 1 77 ? 14.57 5.977 9.133 1 88.06 77 ALA A N 1
ATOM 600 C CA . ALA A 1 77 ? 14.117 7.285 9.609 1 88.06 77 ALA A CA 1
ATOM 601 C C . ALA A 1 77 ? 13.227 7.141 10.844 1 88.06 77 ALA A C 1
ATOM 603 O O . ALA A 1 77 ? 12.391 6.234 10.906 1 88.06 77 ALA A O 1
ATOM 604 N N . GLU A 1 78 ? 13.5 7.973 11.844 1 91.25 78 GLU A N 1
ATOM 605 C CA . GLU A 1 78 ? 12.68 7.902 13.055 1 91.25 78 GLU A CA 1
ATOM 606 C C . GLU A 1 78 ? 12.461 9.289 13.656 1 91.25 78 GLU A C 1
ATOM 608 O O . GLU A 1 78 ? 13.219 10.219 13.367 1 91.25 78 GLU A O 1
ATOM 613 N N . VAL A 1 79 ? 11.375 9.445 14.336 1 89.94 79 VAL A N 1
ATOM 614 C CA . VAL A 1 79 ? 11.023 10.664 15.062 1 89.94 79 VAL A CA 1
ATOM 615 C C . VAL A 1 79 ? 10.469 10.305 16.438 1 89.94 79 VAL A C 1
ATOM 617 O O . VAL A 1 79 ? 9.711 9.352 16.578 1 89.94 79 VAL A O 1
ATOM 620 N N . LEU A 1 80 ? 10.945 11 17.375 1 90.38 80 LEU A N 1
ATOM 621 C CA . LEU A 1 80 ? 10.383 10.891 18.719 1 90.38 80 LEU A CA 1
ATOM 622 C C . LEU A 1 80 ? 9.719 12.203 19.141 1 90.38 80 LEU A C 1
ATOM 624 O O . LEU A 1 80 ? 10.344 13.258 19.094 1 90.38 80 LEU A O 1
ATOM 628 N N . LEU A 1 81 ? 8.453 12.102 19.453 1 87.94 81 LEU A N 1
ATOM 629 C CA . LEU A 1 81 ? 7.699 13.25 19.953 1 87.94 81 LEU A CA 1
ATOM 630 C C . LEU A 1 81 ? 7.344 13.07 21.422 1 87.94 81 LEU A C 1
ATOM 632 O O . LEU A 1 81 ? 6.914 11.992 21.828 1 87.94 81 LEU A O 1
ATOM 636 N N . VAL A 1 82 ? 7.57 14.102 22.203 1 87.62 82 VAL A N 1
ATOM 637 C CA . VAL A 1 82 ? 7.125 14.156 23.578 1 87.62 82 VAL A CA 1
ATOM 638 C C . VAL A 1 82 ? 6.219 15.367 23.797 1 87.62 82 VAL A C 1
ATOM 640 O O . VAL A 1 82 ? 6.656 16.516 23.641 1 87.62 82 VAL A O 1
ATOM 643 N N . ASP A 1 83 ? 4.945 15.016 24.125 1 83.69 83 ASP A N 1
ATOM 644 C CA . ASP A 1 83 ? 3.939 16.062 24.297 1 83.69 83 ASP A CA 1
ATOM 645 C C . ASP A 1 83 ? 3.859 16.953 23.062 1 83.69 83 ASP A C 1
ATOM 647 O O . ASP A 1 83 ? 3.85 18.188 23.188 1 83.69 83 ASP A O 1
ATOM 651 N N . GLY A 1 84 ? 3.986 16.297 21.938 1 78.69 84 GLY A N 1
ATOM 652 C CA . GLY A 1 84 ? 3.826 17 20.672 1 78.69 84 GLY A CA 1
ATOM 653 C C . GLY A 1 84 ? 5.098 17.688 20.203 1 78.69 84 GLY A C 1
ATOM 654 O O . GLY A 1 84 ? 5.137 18.25 19.109 1 78.69 84 GLY A O 1
ATOM 655 N N . GLN A 1 85 ? 6.152 17.625 21.016 1 80 85 GLN A N 1
ATOM 656 C CA . GLN A 1 85 ? 7.414 18.25 20.656 1 80 85 GLN A CA 1
ATOM 657 C C . GLN A 1 85 ? 8.43 17.219 20.172 1 80 85 GLN A C 1
ATOM 659 O O . GLN A 1 85 ? 8.617 16.188 20.812 1 80 85 GLN A O 1
ATOM 664 N N . MET A 1 86 ? 9.055 17.625 19.094 1 83.19 86 MET A N 1
ATOM 665 C CA . MET A 1 86 ? 10.055 16.703 18.531 1 83.19 86 MET A CA 1
ATOM 666 C C . MET A 1 86 ? 11.305 16.672 19.406 1 83.19 86 MET A C 1
ATOM 668 O O . MET A 1 86 ? 11.922 17.719 19.656 1 83.19 86 MET A O 1
ATOM 672 N N . GLN A 1 87 ? 11.656 15.586 19.891 1 86.38 87 GLN A N 1
ATOM 673 C CA . GLN A 1 87 ? 12.844 15.43 20.719 1 86.38 87 GLN A CA 1
ATOM 674 C C . GLN A 1 87 ? 14.047 15.031 19.875 1 86.38 87 GLN A C 1
ATOM 676 O O . GLN A 1 87 ? 15.164 15.5 20.094 1 86.38 87 GLN A O 1
ATOM 681 N N . CYS A 1 88 ? 13.781 14.18 18.922 1 87.81 88 CYS A N 1
ATOM 682 C CA . CYS A 1 88 ? 14.836 13.773 18 1 87.81 88 CYS A CA 1
ATOM 683 C C . CYS A 1 88 ? 14.25 13.328 16.656 1 87.81 88 CYS A C 1
ATOM 685 O O . CYS A 1 88 ? 13.055 13.023 16.578 1 87.81 88 CYS A O 1
ATOM 687 N N . ALA A 1 89 ? 15.086 13.43 15.625 1 86.94 89 ALA A N 1
ATOM 688 C CA . ALA A 1 89 ? 14.672 13.008 14.289 1 86.94 89 ALA A CA 1
ATOM 689 C C . ALA A 1 89 ? 15.875 12.625 13.438 1 86.94 89 ALA A C 1
ATOM 691 O O . ALA A 1 89 ? 16.984 13.117 13.656 1 86.94 89 ALA A O 1
ATOM 692 N N . THR A 1 90 ? 15.523 11.641 12.602 1 82.69 90 THR A N 1
ATOM 693 C CA . THR A 1 90 ? 16.5 11.414 11.539 1 82.69 90 THR A CA 1
ATOM 694 C C . THR A 1 90 ? 16.281 12.391 10.391 1 82.69 90 THR A C 1
ATOM 696 O O . THR A 1 90 ? 15.156 12.805 10.125 1 82.69 90 THR A O 1
ATOM 699 N N . ASP A 1 91 ? 17.266 13.078 9.867 1 61.81 91 ASP A N 1
ATOM 700 C CA . ASP A 1 91 ? 17.266 14.219 8.945 1 61.81 91 ASP A CA 1
ATOM 701 C C . ASP A 1 91 ? 16.156 14.094 7.91 1 61.81 91 ASP A C 1
ATOM 703 O O . ASP A 1 91 ? 15.406 15.039 7.68 1 61.81 91 ASP A O 1
ATOM 707 N N . GLU A 1 92 ? 15.938 12.922 7.246 1 57.5 92 GLU A N 1
ATOM 708 C CA . GLU A 1 92 ? 15.031 12.82 6.105 1 57.5 92 GLU A CA 1
ATOM 709 C C . GLU A 1 92 ? 13.578 12.781 6.559 1 57.5 92 GLU A C 1
ATOM 711 O O . GLU A 1 92 ? 12.703 13.359 5.914 1 57.5 92 GLU A O 1
ATOM 716 N N . LEU A 1 93 ? 13.281 12.227 7.715 1 58.06 93 LEU A N 1
ATOM 717 C CA . LEU A 1 93 ? 11.906 11.891 8.086 1 58.06 93 LEU A CA 1
ATOM 718 C C . LEU A 1 93 ? 11.242 13.055 8.805 1 58.06 93 LEU A C 1
ATOM 720 O O . LEU A 1 93 ? 10.023 13.227 8.727 1 58.06 93 LEU A O 1
ATOM 724 N N . ALA A 1 94 ? 11.953 13.945 9.344 1 54.22 94 ALA A N 1
ATOM 725 C CA . ALA A 1 94 ? 11.367 15.023 10.133 1 54.22 94 ALA A CA 1
ATOM 726 C C . ALA A 1 94 ? 10.383 15.844 9.305 1 54.22 94 ALA A C 1
ATOM 728 O O . ALA A 1 94 ? 9.297 16.188 9.781 1 54.22 94 ALA A O 1
ATOM 729 N N . ALA A 1 95 ? 10.742 15.93 8.062 1 51.22 95 ALA A N 1
ATOM 730 C CA . ALA A 1 95 ? 9.898 16.75 7.203 1 51.22 95 ALA A CA 1
ATOM 731 C C . ALA A 1 95 ? 8.609 16.016 6.832 1 51.22 95 ALA A C 1
ATOM 733 O O . ALA A 1 95 ? 7.531 16.609 6.805 1 51.22 95 ALA A O 1
ATOM 734 N N . GLN A 1 96 ? 8.789 14.656 6.688 1 54.28 96 GLN A N 1
ATOM 735 C CA . GLN A 1 96 ? 7.664 13.852 6.203 1 54.28 96 GLN A CA 1
ATOM 736 C C . GLN A 1 96 ? 6.629 13.641 7.305 1 54.28 96 GLN A C 1
ATOM 738 O O . GLN A 1 96 ? 5.426 13.703 7.051 1 54.28 96 GLN A O 1
ATOM 743 N N . VAL A 1 97 ? 7.145 13.305 8.43 1 54.09 97 VAL A N 1
ATOM 744 C CA . VAL A 1 97 ? 6.246 13 9.539 1 54.09 97 VAL A CA 1
ATOM 745 C C . VAL A 1 97 ? 5.398 14.227 9.867 1 54.09 97 VAL A C 1
ATOM 747 O O . VAL A 1 97 ? 4.207 14.102 10.172 1 54.09 97 VAL A O 1
ATOM 750 N N . ARG A 1 98 ? 5.961 15.375 9.68 1 51.75 98 ARG A N 1
ATOM 751 C CA . ARG A 1 98 ? 5.184 16.578 9.945 1 51.75 98 ARG A CA 1
ATOM 752 C C . ARG A 1 98 ? 4.012 16.703 8.977 1 51.75 98 ARG A C 1
ATOM 754 O O . ARG A 1 98 ? 2.926 17.141 9.352 1 51.75 98 ARG A O 1
ATOM 761 N N . GLU A 1 99 ? 4.285 16.188 7.82 1 48.91 99 GLU A N 1
ATOM 762 C CA . GLU A 1 99 ? 3.254 16.312 6.797 1 48.91 99 GLU A CA 1
ATOM 763 C C . GLU A 1 99 ? 2.199 15.227 6.934 1 48.91 99 GLU A C 1
ATOM 765 O O . GLU A 1 99 ? 1.017 15.453 6.676 1 48.91 99 GLU A O 1
ATOM 770 N N . ALA A 1 100 ? 2.688 13.977 7.254 1 47.34 100 ALA A N 1
ATOM 771 C CA . ALA A 1 100 ? 1.783 12.828 7.301 1 47.34 100 ALA A CA 1
ATOM 772 C C . ALA A 1 100 ? 0.783 12.969 8.445 1 47.34 100 ALA A C 1
ATOM 774 O O . ALA A 1 100 ? -0.237 12.273 8.477 1 47.34 100 ALA A O 1
ATOM 775 N N . GLN A 1 101 ? 0.978 13.922 9.344 1 49.62 101 GLN A N 1
ATOM 776 C CA . GLN A 1 101 ? 0.173 13.961 10.562 1 49.62 101 GLN A CA 1
ATOM 777 C C . GLN A 1 101 ? -1.077 14.812 10.367 1 49.62 101 GLN A C 1
ATOM 779 O O . GLN A 1 101 ? -1.577 15.414 11.32 1 49.62 101 GLN A O 1
ATOM 784 N N . ALA A 1 102 ? -1.508 14.875 9.18 1 42.91 102 ALA A N 1
ATOM 785 C CA . ALA A 1 102 ? -2.695 15.711 9.055 1 42.91 102 ALA A CA 1
ATOM 786 C C . ALA A 1 102 ? -3.742 15.344 10.102 1 42.91 102 ALA A C 1
ATOM 788 O O . ALA A 1 102 ? -4.391 16.219 10.672 1 42.91 102 ALA A O 1
ATOM 789 N N . TRP A 1 103 ? -3.939 14.039 10.281 1 46.06 103 TRP A N 1
ATOM 790 C CA . TRP A 1 103 ? -5.004 13.664 11.203 1 46.06 103 TRP A CA 1
ATOM 791 C C . TRP A 1 103 ? -4.449 13.414 12.602 1 46.06 103 TRP A C 1
ATOM 793 O O . TRP A 1 103 ? -5.207 13.219 13.555 1 46.06 103 TRP A O 1
ATOM 803 N N . HIS A 1 104 ? -2.889 13.289 12.656 1 46.47 104 HIS A N 1
ATOM 804 C CA . HIS A 1 104 ? -2.256 12.898 13.906 1 46.47 104 HIS A CA 1
ATOM 805 C C . HIS A 1 104 ? -1.581 14.094 14.578 1 46.47 104 HIS A C 1
ATOM 807 O O . HIS A 1 104 ? -0.724 14.742 13.977 1 46.47 104 HIS A O 1
ATOM 813 N N . GLY A 1 105 ? -2.357 15.086 14.898 1 49.31 105 GLY A N 1
ATOM 814 C CA . GLY A 1 105 ? -1.726 16.078 15.758 1 49.31 105 GLY A CA 1
ATOM 815 C C . GLY A 1 105 ? -2.506 17.375 15.852 1 49.31 105 GLY A C 1
ATOM 816 O O . GLY A 1 105 ? -2.23 18.219 16.719 1 49.31 105 GLY A O 1
ATOM 817 N N . GLN A 1 106 ? -3.34 17.469 14.805 1 55.03 106 GLN A N 1
ATOM 818 C CA . GLN A 1 106 ? -4.078 18.734 14.938 1 55.03 106 GLN A CA 1
ATOM 819 C C . GLN A 1 106 ? -5.367 18.531 15.727 1 55.03 106 GLN A C 1
ATOM 821 O O . GLN A 1 106 ? -5.992 17.469 15.641 1 55.03 106 GLN A O 1
ATOM 826 N N . ARG A 1 107 ? -5.488 19.266 16.828 1 66.12 107 ARG A N 1
ATOM 827 C CA . ARG A 1 107 ? -6.766 19.312 17.531 1 66.12 107 ARG A CA 1
ATOM 828 C C . ARG A 1 107 ? -7.922 19.516 16.562 1 66.12 107 ARG A C 1
ATOM 830 O O . ARG A 1 107 ? -8.148 20.641 16.078 1 66.12 107 ARG A O 1
ATOM 837 N N . LEU A 1 108 ? -8.516 18.406 16.188 1 81.94 108 LEU A N 1
ATOM 838 C CA . LEU A 1 108 ? -9.672 18.453 15.289 1 81.94 108 LEU A CA 1
ATOM 839 C C . LEU A 1 108 ? -10.867 19.109 15.977 1 81.94 108 LEU A C 1
ATOM 841 O O . LEU A 1 108 ? -11.109 18.875 17.172 1 81.94 108 LEU A O 1
ATOM 845 N N . ASP A 1 109 ? -11.438 20.062 15.312 1 88.62 109 ASP A N 1
ATOM 846 C CA . ASP A 1 109 ? -12.695 20.672 15.742 1 88.62 109 ASP A CA 1
ATOM 847 C C . ASP A 1 109 ? -13.836 20.281 14.805 1 88.62 109 ASP A C 1
ATOM 849 O O . ASP A 1 109 ? -14.133 21 13.844 1 88.62 109 ASP A O 1
ATOM 853 N N . PRO A 1 110 ? -14.531 19.234 15.219 1 90.44 110 PRO A N 1
ATOM 854 C CA . PRO A 1 110 ? -15.57 18.719 14.312 1 90.44 110 PRO A CA 1
ATOM 855 C C . PRO A 1 110 ? -16.672 19.75 14.047 1 90.44 110 PRO A C 1
ATOM 857 O O . PRO A 1 110 ? -17.219 19.797 12.945 1 90.44 110 PRO A O 1
ATOM 860 N N . LYS A 1 111 ? -16.969 20.484 15.039 1 90.62 111 LYS A N 1
ATOM 861 C CA . LYS A 1 111 ? -18 21.5 14.852 1 90.62 111 LYS A CA 1
ATOM 862 C C . LYS A 1 111 ? -17.578 22.531 13.812 1 90.62 111 LYS A C 1
ATOM 864 O O . LYS A 1 111 ? -18.344 22.844 12.898 1 90.62 111 LYS A O 1
ATOM 869 N N . ALA A 1 112 ? -16.406 23 13.938 1 91.12 112 ALA A N 1
ATOM 870 C CA . ALA A 1 112 ? -15.898 23.953 12.961 1 91.12 112 ALA A CA 1
ATOM 871 C C . ALA A 1 112 ? -15.805 23.328 11.57 1 91.12 112 ALA A C 1
ATOM 873 O O . ALA A 1 112 ? -16.156 23.969 10.578 1 91.12 112 ALA A O 1
ATOM 874 N N . LEU A 1 113 ? -15.406 22.125 11.539 1 93.06 113 LEU A N 1
ATOM 875 C CA . LEU A 1 113 ? -15.203 21.438 10.266 1 93.06 113 LEU A CA 1
ATOM 876 C C . LEU A 1 113 ? -16.531 21.172 9.57 1 93.06 113 LEU A C 1
ATOM 878 O O . LEU A 1 113 ? -16.594 21.125 8.344 1 93.06 113 LEU A O 1
ATOM 882 N N . SER A 1 114 ? -17.547 21.031 10.32 1 93.88 114 SER A N 1
ATOM 883 C CA . SER A 1 114 ? -18.859 20.703 9.766 1 93.88 114 SER A CA 1
ATOM 884 C C . SER A 1 114 ? -19.406 21.828 8.906 1 93.88 114 SER A C 1
ATOM 886 O O . SER A 1 114 ? -20.328 21.641 8.125 1 93.88 114 SER A O 1
ATOM 888 N N . GLU A 1 115 ? -18.844 23.031 9.062 1 95.06 115 GLU A N 1
ATOM 889 C CA . GLU A 1 115 ? -19.25 24.172 8.25 1 95.06 115 GLU A CA 1
ATOM 890 C C . GLU A 1 115 ? -18.766 24.016 6.809 1 95.06 115 GLU A C 1
ATOM 892 O O . GLU A 1 115 ? -19.406 24.516 5.879 1 95.06 115 GLU A O 1
ATOM 897 N N . TRP A 1 116 ? -17.719 23.281 6.684 1 95.75 116 TRP A N 1
ATOM 898 C CA . TRP A 1 116 ? -17.078 23.281 5.375 1 95.75 116 TRP A CA 1
ATOM 899 C C . TRP A 1 116 ? -17.031 21.859 4.797 1 95.75 116 TRP A C 1
ATOM 901 O O . TRP A 1 116 ? -16.781 21.688 3.604 1 95.75 116 TRP A O 1
ATOM 911 N N . TYR A 1 117 ? -17.266 20.891 5.684 1 96.12 117 TYR A N 1
ATOM 912 C CA . TYR A 1 117 ? -17.312 19.484 5.273 1 96.12 117 TYR A CA 1
ATOM 913 C C . TYR A 1 117 ? -18.625 18.844 5.699 1 96.12 117 TYR A C 1
ATOM 915 O O . TYR A 1 117 ? -19.172 19.172 6.754 1 96.12 117 TYR A O 1
ATOM 923 N N . GLU A 1 118 ? -19.047 17.922 4.84 1 96.12 118 GLU A N 1
ATOM 924 C CA . GLU A 1 118 ? -20.141 17.031 5.223 1 96.12 118 GLU A CA 1
ATOM 925 C C . GLU A 1 118 ? -19.609 15.688 5.699 1 96.12 118 GLU A C 1
ATOM 927 O O . GLU A 1 118 ? -18.766 15.086 5.047 1 96.12 118 GLU A O 1
ATOM 932 N N . PHE A 1 119 ? -20.141 15.32 6.883 1 96.12 119 PHE A N 1
ATOM 933 C CA . PHE A 1 119 ? -19.781 14.008 7.41 1 96.12 119 PHE A CA 1
ATOM 934 C C . PHE A 1 119 ? -20.891 13 7.133 1 96.12 119 PHE A C 1
ATOM 936 O O . PHE A 1 119 ? -22.062 13.258 7.414 1 96.12 119 PHE A O 1
ATOM 943 N N . ARG A 1 120 ? -20.484 11.828 6.59 1 96.62 120 ARG A N 1
ATOM 944 C CA . ARG A 1 120 ? -21.453 10.781 6.297 1 96.62 120 ARG A CA 1
ATOM 945 C C . ARG A 1 120 ? -20.906 9.414 6.715 1 96.62 120 ARG A C 1
ATOM 947 O O . ARG A 1 120 ? -19.766 9.062 6.406 1 96.62 120 ARG A O 1
ATOM 954 N N . GLU A 1 121 ? -21.766 8.711 7.395 1 95.75 121 GLU A N 1
ATOM 955 C CA . GLU A 1 121 ? -21.438 7.312 7.625 1 95.75 121 GLU A CA 1
ATOM 956 C C . GLU A 1 121 ? -21.672 6.477 6.371 1 95.75 121 GLU A C 1
ATOM 958 O O . GLU A 1 121 ? -22.781 6.492 5.812 1 95.75 121 GLU A O 1
ATOM 963 N N . ILE A 1 122 ? -20.719 5.805 5.961 1 95.06 122 ILE A N 1
ATOM 964 C CA . ILE A 1 122 ? -20.875 5.094 4.695 1 95.06 122 ILE A CA 1
ATOM 965 C C . ILE A 1 122 ? -20.906 3.588 4.945 1 95.06 122 ILE A C 1
ATOM 967 O O . ILE A 1 122 ? -21.094 2.801 4.016 1 95.06 122 ILE A O 1
ATOM 971 N N . GLY A 1 123 ? -20.656 3.115 6.148 1 93.94 123 GLY A N 1
ATOM 972 C CA . GLY A 1 123 ? -20.906 1.714 6.461 1 93.94 123 GLY A CA 1
ATOM 973 C C . GLY A 1 123 ? -19.875 1.137 7.426 1 93.94 123 GLY A C 1
ATOM 974 O O . GLY A 1 123 ? -19.141 1.879 8.062 1 93.94 123 GLY A O 1
ATOM 975 N N . ASP A 1 124 ? -20.047 -0.172 7.523 1 95.06 124 ASP A N 1
ATOM 976 C CA . ASP A 1 124 ? -19.094 -0.918 8.352 1 95.06 124 ASP A CA 1
ATOM 977 C C . ASP A 1 124 ? -17.844 -1.282 7.57 1 95.06 124 ASP A C 1
ATOM 979 O O . ASP A 1 124 ? -17.859 -1.331 6.34 1 95.06 124 ASP A O 1
ATOM 983 N N . SER A 1 125 ? -16.828 -1.373 8.375 1 95.81 125 SER A N 1
ATOM 984 C CA . SER A 1 125 ? -15.547 -1.739 7.781 1 95.81 125 SER A CA 1
ATOM 985 C C . SER A 1 125 ? -14.711 -2.576 8.742 1 95.81 125 SER A C 1
ATOM 987 O O . SER A 1 125 ? -15.141 -2.85 9.867 1 95.81 125 SER A O 1
ATOM 989 N N . ARG A 1 126 ? -13.633 -3.164 8.227 1 96.94 126 ARG A N 1
ATOM 990 C CA . ARG A 1 126 ? -12.648 -3.926 8.992 1 96.94 126 ARG A CA 1
ATOM 991 C C . ARG A 1 126 ? -11.227 -3.596 8.539 1 96.94 126 ARG A C 1
ATOM 993 O O . ARG A 1 126 ? -10.922 -3.656 7.348 1 96.94 126 ARG A O 1
ATOM 1000 N N . VAL A 1 127 ? -10.461 -3.166 9.438 1 97.94 127 VAL A N 1
ATOM 1001 C CA . VAL A 1 127 ? -9.086 -2.766 9.164 1 97.94 127 VAL A CA 1
ATOM 1002 C C . VAL A 1 127 ? -8.172 -3.271 10.273 1 97.94 127 VAL A C 1
ATOM 1004 O O . VAL A 1 127 ? -8.492 -3.158 11.461 1 97.94 127 VAL A O 1
ATOM 1007 N N . ALA A 1 128 ? -6.992 -3.855 9.898 1 97.81 128 ALA A N 1
ATOM 1008 C CA . ALA A 1 128 ? -6.012 -4.379 10.844 1 97.81 128 ALA A CA 1
ATOM 1009 C C . ALA A 1 128 ? -6.656 -5.387 11.797 1 97.81 128 ALA A C 1
ATOM 1011 O O . ALA A 1 128 ? -6.344 -5.41 12.984 1 97.81 128 ALA A O 1
ATOM 1012 N N . GLY A 1 129 ? -7.598 -6.117 11.297 1 95.12 129 GLY A N 1
ATOM 1013 C CA . GLY A 1 129 ? -8.273 -7.16 12.055 1 95.12 129 GLY A CA 1
ATOM 1014 C C . GLY A 1 129 ? -9.305 -6.617 13.023 1 95.12 129 GLY A C 1
ATOM 1015 O O . GLY A 1 129 ? -9.805 -7.352 13.883 1 95.12 129 GLY A O 1
ATOM 1016 N N . ARG A 1 130 ? -9.656 -5.332 12.898 1 97.12 130 ARG A N 1
ATOM 1017 C CA . ARG A 1 130 ? -10.562 -4.703 13.859 1 97.12 130 ARG A CA 1
ATOM 1018 C C . ARG A 1 130 ? -11.812 -4.18 13.164 1 97.12 130 ARG A C 1
ATOM 1020 O O . ARG A 1 130 ? -11.75 -3.719 12.023 1 97.12 130 ARG A O 1
ATOM 1027 N N . SER A 1 131 ? -12.891 -4.277 13.898 1 97.38 131 SER A N 1
ATOM 1028 C CA . SER A 1 131 ? -14.125 -3.676 13.398 1 97.38 131 SER A CA 1
ATOM 1029 C C . SER A 1 131 ? -14.023 -2.154 13.375 1 97.38 131 SER A C 1
ATOM 1031 O O . SER A 1 131 ? -13.531 -1.543 14.328 1 97.38 131 SER A O 1
ATOM 1033 N N . ALA A 1 132 ? -14.5 -1.568 12.25 1 97.81 132 ALA A N 1
ATOM 1034 C CA . ALA A 1 132 ? -14.414 -0.12 12.078 1 97.81 132 ALA A CA 1
ATOM 1035 C C . ALA A 1 132 ? -15.688 0.438 11.453 1 97.81 132 ALA A C 1
ATOM 1037 O O . ALA A 1 132 ? -16.484 -0.309 10.883 1 97.81 132 ALA A O 1
ATOM 1038 N N . VAL A 1 133 ? -15.914 1.712 11.656 1 97.44 133 VAL A N 1
ATOM 1039 C CA . VAL A 1 133 ? -16.969 2.453 10.961 1 97.44 133 VAL A CA 1
ATOM 1040 C C . VAL A 1 133 ? -16.344 3.357 9.898 1 97.44 133 VAL A C 1
ATOM 1042 O O . VAL A 1 133 ? -15.344 4.027 10.156 1 97.44 133 VAL A O 1
ATOM 1045 N N . ALA A 1 134 ? -16.938 3.271 8.727 1 97.56 134 ALA A N 1
ATOM 1046 C CA . ALA A 1 134 ? -16.438 4.094 7.625 1 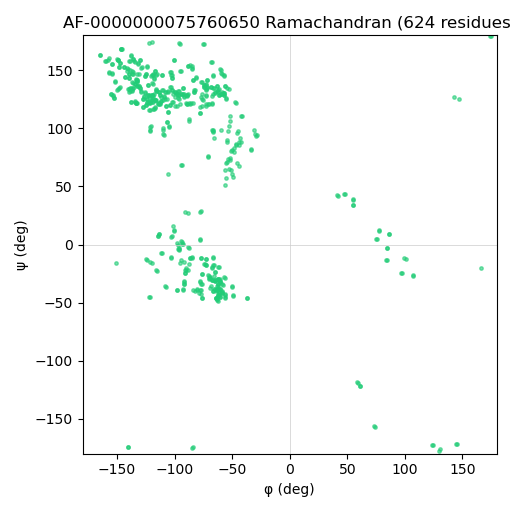97.56 134 ALA A CA 1
ATOM 1047 C C . ALA A 1 134 ? -17.219 5.402 7.52 1 97.56 134 ALA A C 1
ATOM 1049 O O . ALA A 1 134 ? -18.453 5.395 7.5 1 97.56 134 ALA A O 1
ATOM 1050 N N . LEU A 1 135 ? -16.438 6.523 7.465 1 97.12 135 LEU A N 1
ATOM 1051 C CA . LEU A 1 135 ? -17.016 7.855 7.332 1 97.12 135 LEU A CA 1
ATOM 1052 C C . LEU A 1 135 ? -16.469 8.57 6.102 1 97.12 135 LEU A C 1
ATOM 1054 O O . LEU A 1 135 ? -15.273 8.461 5.801 1 97.12 135 LEU A O 1
ATOM 1058 N N . ALA A 1 136 ? -17.344 9.195 5.434 1 97.06 136 ALA A N 1
ATOM 1059 C CA . ALA A 1 136 ? -16.922 10.109 4.375 1 97.06 136 ALA A CA 1
ATOM 1060 C C . ALA A 1 136 ? -16.875 11.547 4.879 1 97.06 136 ALA A C 1
ATOM 1062 O O . ALA A 1 136 ? -17.797 11.992 5.578 1 97.06 136 ALA A O 1
ATOM 1063 N N . VAL A 1 137 ? -15.789 12.188 4.664 1 95.81 137 VAL A N 1
ATOM 1064 C CA . VAL A 1 137 ? -15.641 13.625 4.875 1 95.81 137 VAL A CA 1
ATOM 1065 C C . VAL A 1 137 ? -15.641 14.344 3.529 1 95.81 137 VAL A C 1
ATOM 1067 O O . VAL A 1 137 ? -14.609 14.414 2.855 1 95.81 137 VAL A O 1
ATOM 1070 N N . VAL A 1 138 ? -16.781 14.922 3.221 1 97 138 VAL A N 1
ATOM 1071 C CA . VAL A 1 138 ? -16.984 15.438 1.871 1 97 138 VAL A CA 1
ATOM 1072 C C . VAL A 1 138 ? -16.938 16.969 1.886 1 97 138 VAL A C 1
ATOM 1074 O O . VAL A 1 138 ? -17.766 17.609 2.533 1 97 138 VAL A O 1
ATOM 1077 N N . PRO A 1 139 ? -15.961 17.516 1.137 1 97.12 139 PRO A N 1
ATOM 1078 C CA . PRO A 1 139 ? -15.938 18.984 1.069 1 97.12 139 PRO A CA 1
ATOM 1079 C C . PRO A 1 139 ? -17.234 19.562 0.508 1 97.12 139 PRO A C 1
ATOM 1081 O O . PRO A 1 139 ? -17.828 18.984 -0.407 1 97.12 139 PRO A O 1
ATOM 1084 N N . ARG A 1 140 ? -17.609 20.719 0.987 1 96.56 140 ARG A N 1
ATOM 1085 C CA . ARG A 1 140 ? -18.797 21.406 0.511 1 96.56 140 ARG A CA 1
ATOM 1086 C C . ARG A 1 140 ? -18.484 22.281 -0.697 1 96.56 140 ARG A C 1
ATOM 1088 O O . ARG A 1 140 ? -19.375 22.938 -1.239 1 96.56 140 ARG A O 1
ATOM 1095 N N . ASP A 1 141 ? -17.234 22.344 -1.085 1 96.56 141 ASP A N 1
ATOM 1096 C CA . ASP A 1 141 ? -16.781 23.109 -2.242 1 96.56 141 ASP A CA 1
ATOM 1097 C C . ASP A 1 141 ? -15.703 22.359 -3.018 1 96.56 141 ASP A C 1
ATOM 1099 O O . ASP A 1 141 ? -15.438 21.188 -2.738 1 96.56 141 ASP A O 1
ATOM 1103 N N . GLN A 1 142 ? -15.125 23.031 -4.051 1 95.69 142 GLN A N 1
ATOM 1104 C CA . GLN A 1 142 ? -14.172 22.359 -4.922 1 95.69 142 GLN A CA 1
ATOM 1105 C C . GLN A 1 142 ? -12.734 22.719 -4.559 1 95.69 142 GLN A C 1
ATOM 1107 O O . GLN A 1 142 ? -11.812 22.469 -5.328 1 95.69 142 GLN A O 1
ATOM 1112 N N . HIS A 1 143 ? -12.539 23.375 -3.385 1 97.06 143 HIS A N 1
ATOM 1113 C CA . HIS A 1 143 ? -11.242 23.969 -3.096 1 97.06 143 HIS A CA 1
ATOM 1114 C C . HIS A 1 143 ? -10.438 23.109 -2.127 1 97.06 143 HIS A C 1
ATOM 1116 O O . HIS A 1 143 ? -9.391 23.547 -1.64 1 97.06 143 HIS A O 1
ATOM 1122 N N . ARG A 1 144 ? -10.914 21.938 -1.808 1 96.5 144 ARG A N 1
ATOM 1123 C CA . ARG A 1 144 ? -10.25 21.016 -0.878 1 96.5 144 ARG A CA 1
ATOM 1124 C C . ARG A 1 144 ? -10.539 19.562 -1.235 1 96.5 144 ARG A C 1
ATOM 1126 O O . ARG A 1 144 ? -11.484 19.281 -1.979 1 96.5 144 ARG A O 1
ATOM 1133 N N . TYR A 1 145 ? -9.688 18.688 -0.769 1 96.19 145 TYR A N 1
ATOM 1134 C CA . TYR A 1 145 ? -9.883 17.25 -1.006 1 96.19 145 TYR A CA 1
ATOM 1135 C C . TYR A 1 145 ? -10.75 16.641 0.083 1 96.19 145 TYR A C 1
ATOM 1137 O O . TYR A 1 145 ? -10.875 17.203 1.176 1 96.19 145 TYR A O 1
ATOM 1145 N N . GLY A 1 146 ? -11.406 15.578 -0.294 1 95.88 146 GLY A N 1
ATOM 1146 C CA . GLY A 1 146 ? -12.195 14.828 0.67 1 95.88 146 GLY A CA 1
ATOM 1147 C C . GLY A 1 146 ? -11.445 13.641 1.252 1 95.88 146 GLY A C 1
ATOM 1148 O O . GLY A 1 146 ? -10.32 13.344 0.837 1 95.88 146 GLY A O 1
ATOM 1149 N N . PHE A 1 147 ? -12.141 13.016 2.281 1 95.56 147 PHE A N 1
ATOM 1150 C CA . PHE A 1 147 ? -11.523 11.883 2.967 1 95.56 147 PHE A CA 1
ATOM 1151 C C . PHE A 1 147 ? -12.539 10.766 3.182 1 95.56 147 PHE A C 1
ATOM 1153 O O . PHE A 1 147 ? -13.742 11.016 3.27 1 95.56 147 PHE A O 1
ATOM 1160 N N . GLU A 1 148 ? -12.016 9.625 3.17 1 96.62 148 GLU A N 1
ATOM 1161 C CA . GLU A 1 148 ? -12.695 8.469 3.752 1 96.62 148 GLU A CA 1
ATOM 1162 C C . GLU A 1 148 ? -11.9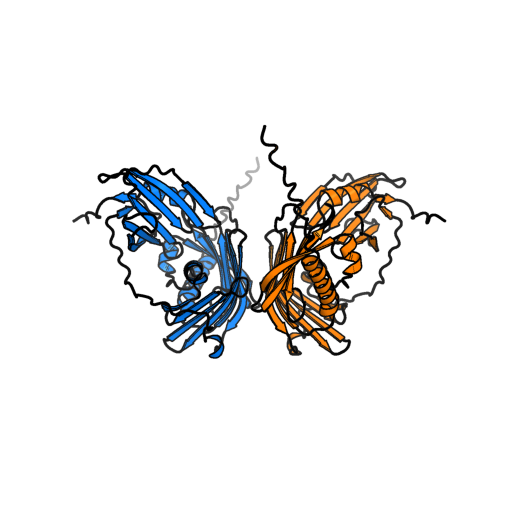38 7.945 4.969 1 96.62 148 GLU A C 1
ATOM 1164 O O . GLU A 1 148 ? -10.766 7.578 4.867 1 96.62 148 GLU A O 1
ATOM 1169 N N . LEU A 1 149 ? -12.641 7.953 6.074 1 96 149 LEU A N 1
ATOM 1170 C CA . LEU A 1 149 ? -12.023 7.543 7.328 1 96 149 LEU A CA 1
ATOM 1171 C C . LEU A 1 149 ? -12.648 6.254 7.848 1 96 149 LEU A C 1
ATOM 1173 O O . LEU A 1 149 ? -13.867 6.113 7.863 1 96 149 LEU A O 1
ATOM 1177 N N . HIS A 1 150 ? -11.836 5.34 8.203 1 97.69 150 HIS A N 1
ATOM 1178 C CA . HIS A 1 150 ? -12.273 4.141 8.906 1 97.69 150 HIS A CA 1
ATOM 1179 C C . HIS A 1 150 ? -11.859 4.176 10.375 1 97.69 150 HIS A C 1
ATOM 1181 O O . HIS A 1 150 ? -10.68 4.031 10.695 1 97.69 150 HIS A O 1
ATOM 1187 N N . LEU A 1 151 ? -12.82 4.422 11.219 1 96.44 151 LEU A N 1
ATOM 1188 C CA . LEU A 1 151 ? -12.547 4.609 12.641 1 96.44 151 LEU A CA 1
ATOM 1189 C C . LEU A 1 151 ? -12.773 3.314 13.414 1 96.44 151 LEU A C 1
ATOM 1191 O O . LEU A 1 151 ? -13.797 2.654 13.25 1 96.44 151 LEU A O 1
ATOM 1195 N N . ASP A 1 152 ? -11.766 2.998 14.25 1 97.19 152 ASP A N 1
ATOM 1196 C CA . ASP A 1 152 ? -11.891 1.846 15.133 1 97.19 152 ASP A CA 1
ATOM 1197 C C . ASP A 1 152 ? -13.125 1.975 16.031 1 97.19 152 ASP A C 1
ATOM 1199 O O . ASP A 1 152 ? -13.305 2.992 16.703 1 97.19 152 ASP A O 1
ATOM 1203 N N . ARG A 1 153 ? -13.914 0.957 16.078 1 96.69 153 ARG A N 1
ATOM 1204 C CA . ARG A 1 153 ? -15.148 1.046 16.844 1 96.69 153 ARG A CA 1
ATOM 1205 C C . ARG A 1 153 ? -14.852 1.157 18.344 1 96.69 153 ARG A C 1
ATOM 1207 O O . ARG A 1 153 ? -15.586 1.811 19.078 1 96.69 153 ARG A O 1
ATOM 1214 N N . GLU A 1 154 ? -13.805 0.593 18.766 1 95.06 154 GLU A N 1
ATOM 1215 C CA . GLU A 1 154 ? -13.477 0.569 20.188 1 95.06 154 GLU A CA 1
ATOM 1216 C C . GLU A 1 154 ? -12.844 1.884 20.625 1 95.06 154 GLU A C 1
ATOM 1218 O O . GLU A 1 154 ? -13.164 2.408 21.703 1 95.06 154 GLU A O 1
ATOM 1223 N N . THR A 1 155 ? -12 2.455 19.797 1 94.19 155 THR A N 1
ATOM 1224 C CA . THR A 1 155 ? -11.18 3.568 20.266 1 94.19 155 THR A CA 1
ATOM 1225 C C . THR A 1 155 ? -11.531 4.852 19.516 1 94.19 155 THR A C 1
ATOM 1227 O O . THR A 1 155 ? -11.156 5.945 19.938 1 94.19 155 THR A O 1
ATOM 1230 N N . ALA A 1 156 ? -12.102 4.766 18.344 1 94 156 ALA A N 1
ATOM 1231 C CA . ALA A 1 156 ? -12.438 5.871 17.453 1 94 156 ALA A CA 1
ATOM 1232 C C . ALA A 1 156 ? -11.195 6.406 16.75 1 94 156 ALA A C 1
ATOM 1234 O O . ALA A 1 156 ? -11.273 7.395 16.016 1 94 156 ALA A O 1
ATOM 1235 N N . LEU A 1 157 ? -10.078 5.762 16.969 1 93.31 157 LEU A N 1
ATOM 1236 C CA . LEU A 1 157 ? -8.875 6.152 16.25 1 93.31 157 LEU A CA 1
ATOM 1237 C C . LEU A 1 157 ? -8.961 5.734 14.789 1 93.31 157 LEU A C 1
ATOM 1239 O O . LEU A 1 157 ? -9.492 4.668 14.469 1 93.31 157 LEU A O 1
ATOM 1243 N N . PRO A 1 158 ? -8.461 6.59 13.938 1 94.75 158 PRO A N 1
ATOM 1244 C CA . PRO A 1 158 ? -8.5 6.223 12.516 1 94.75 158 PRO A CA 1
ATOM 1245 C C . PRO A 1 158 ? -7.527 5.094 12.172 1 94.75 158 PRO A C 1
ATOM 1247 O O . PRO A 1 158 ? -6.316 5.246 12.336 1 94.75 158 PRO A O 1
ATOM 1250 N N . LEU A 1 159 ? -8.062 3.994 11.656 1 96.94 159 LEU A N 1
ATOM 1251 C CA . LEU A 1 159 ? -7.254 2.859 11.219 1 96.94 159 LEU A CA 1
ATOM 1252 C C . LEU A 1 159 ? -6.879 2.992 9.75 1 96.94 159 LEU A C 1
ATOM 1254 O O . LEU A 1 159 ? -5.898 2.396 9.297 1 96.94 159 LEU A O 1
ATOM 1258 N N . LYS A 1 160 ? -7.645 3.703 9.055 1 96.69 160 LYS A N 1
ATOM 1259 C CA . LYS A 1 160 ? -7.477 3.906 7.617 1 96.69 160 LYS A CA 1
ATOM 1260 C C . LYS A 1 160 ? -7.992 5.277 7.191 1 96.69 160 LYS A C 1
ATOM 1262 O O . LYS A 1 160 ? -9.039 5.727 7.656 1 96.69 160 LYS A O 1
ATOM 1267 N N . SER A 1 161 ? -7.18 5.973 6.391 1 95.5 161 SER A N 1
ATOM 1268 C CA . SER A 1 161 ? -7.543 7.258 5.809 1 95.5 161 SER A CA 1
ATOM 1269 C C . SER A 1 161 ? -7.211 7.309 4.32 1 95.5 161 SER A C 1
ATOM 1271 O O . SER A 1 161 ? -6.062 7.09 3.93 1 95.5 161 SER A O 1
ATOM 1273 N N . LEU A 1 162 ? -8.25 7.555 3.562 1 94.94 162 LEU A N 1
ATOM 1274 C CA . LEU A 1 162 ? -8.078 7.75 2.127 1 94.94 162 LEU A CA 1
ATOM 1275 C C . LEU A 1 162 ? -8.375 9.195 1.736 1 94.94 162 LEU A C 1
ATOM 1277 O O . LEU A 1 162 ? -9.422 9.734 2.1 1 94.94 162 LEU A O 1
ATOM 1281 N N . MET A 1 163 ? -7.406 9.836 1.11 1 94.25 163 MET A N 1
ATOM 1282 C CA . MET A 1 163 ? -7.652 11.148 0.525 1 94.25 163 MET A CA 1
ATOM 1283 C C . MET A 1 163 ? -8.078 11.023 -0.935 1 94.25 163 MET A C 1
ATOM 1285 O O . MET A 1 163 ? -7.414 10.352 -1.722 1 94.25 163 MET A O 1
ATOM 1289 N N . LEU A 1 164 ? -9.164 11.68 -1.247 1 95.75 164 LEU A N 1
ATOM 1290 C CA . LEU A 1 164 ? -9.75 11.531 -2.572 1 95.75 164 LEU A CA 1
ATOM 1291 C C . LEU A 1 164 ? -9.93 12.883 -3.248 1 95.75 164 LEU A C 1
ATOM 1293 O O . LEU A 1 164 ? -10.281 13.867 -2.592 1 95.75 164 LEU A O 1
ATOM 1297 N N . ASN A 1 165 ? -9.742 12.875 -4.555 1 94.06 165 ASN A N 1
ATOM 1298 C CA . ASN A 1 165 ? -10.062 14.102 -5.285 1 94.06 165 ASN A CA 1
ATOM 1299 C C . ASN A 1 165 ? -11.539 14.18 -5.637 1 94.06 165 ASN A C 1
ATOM 1301 O O . ASN A 1 165 ? -12.336 13.344 -5.191 1 94.06 165 ASN A O 1
ATOM 1305 N N . GLU A 1 166 ? -11.867 15.211 -6.391 1 90.81 166 GLU A N 1
ATOM 1306 C CA . GLU A 1 166 ? -13.273 15.484 -6.688 1 90.81 166 GLU A CA 1
ATOM 1307 C C . GLU A 1 166 ? -13.891 14.367 -7.523 1 90.81 166 GLU A C 1
ATOM 1309 O O . GLU A 1 166 ? -15.102 14.156 -7.492 1 90.81 166 GLU A O 1
ATOM 1314 N N . LYS A 1 167 ? -13.102 13.648 -8.227 1 92.38 167 LYS A N 1
ATOM 1315 C CA . LYS A 1 167 ? -13.586 12.57 -9.086 1 92.38 167 LYS A CA 1
ATOM 1316 C C . LYS A 1 167 ? -13.578 11.234 -8.352 1 92.38 167 LYS A C 1
ATOM 1318 O O . LYS A 1 167 ? -13.859 10.195 -8.945 1 92.38 167 LYS A O 1
ATOM 1323 N N . GLY A 1 168 ? -13.164 11.273 -7.145 1 91.81 168 GLY A N 1
ATOM 1324 C CA . GLY A 1 168 ? -13.133 10.055 -6.355 1 91.81 168 GLY A CA 1
ATOM 1325 C C . GLY A 1 168 ? -11.852 9.258 -6.539 1 91.81 168 GLY A C 1
ATOM 1326 O O . GLY A 1 168 ? -11.766 8.102 -6.125 1 91.81 168 GLY A O 1
ATOM 1327 N N . GLN A 1 169 ? -10.953 9.859 -7.207 1 92 169 GLN A N 1
ATOM 1328 C CA . GLN A 1 169 ? -9.672 9.18 -7.398 1 92 169 GLN A CA 1
ATOM 1329 C C . GLN A 1 169 ? -8.82 9.242 -6.133 1 92 169 GLN A C 1
ATOM 1331 O O . GLN A 1 169 ? -8.773 10.273 -5.461 1 92 169 GLN A O 1
ATOM 1336 N N . LEU A 1 170 ? -8.164 8.109 -5.855 1 93.12 170 LEU A N 1
ATOM 1337 C CA . LEU A 1 170 ? -7.332 8.016 -4.66 1 93.12 170 LEU A CA 1
ATOM 1338 C C . LEU A 1 170 ? -6.055 8.828 -4.82 1 93.12 170 LEU A C 1
ATOM 1340 O O . LEU A 1 170 ? -5.32 8.656 -5.797 1 93.12 170 LEU A O 1
ATOM 1344 N N . LEU A 1 171 ? -5.766 9.711 -3.832 1 91.81 171 LEU A N 1
ATOM 1345 C CA . LEU A 1 171 ? -4.574 10.555 -3.854 1 91.81 171 LEU A CA 1
ATOM 1346 C C . LEU A 1 171 ? -3.557 10.078 -2.822 1 91.81 171 LEU A C 1
ATOM 1348 O O . LEU A 1 171 ? -2.35 10.148 -3.061 1 91.81 171 LEU A O 1
ATOM 1352 N N . GLU A 1 172 ? -4.062 9.633 -1.717 1 91.81 172 GLU A N 1
ATOM 1353 C CA . GLU A 1 172 ? -3.217 9.203 -0.607 1 91.81 172 GLU A CA 1
ATOM 1354 C C . GLU A 1 172 ? -3.908 8.133 0.235 1 91.81 172 GLU A C 1
ATOM 1356 O O . GLU A 1 172 ? -5.121 8.203 0.455 1 91.81 172 GLU A O 1
ATOM 1361 N N . ARG A 1 173 ? -3.162 7.156 0.655 1 92.75 173 ARG A N 1
ATOM 1362 C CA . ARG A 1 173 ? -3.654 6.121 1.555 1 92.75 173 ARG A CA 1
ATOM 1363 C C . ARG A 1 173 ? -2.795 6.035 2.812 1 92.75 173 ARG A C 1
ATOM 1365 O O . ARG A 1 173 ? -1.566 6.004 2.73 1 92.75 173 ARG A O 1
ATOM 1372 N N . PHE A 1 174 ? -3.379 6.141 3.859 1 93.56 174 PHE A N 1
ATOM 1373 C CA . PHE A 1 174 ? -2.861 5.723 5.156 1 93.56 174 PHE A CA 1
ATOM 1374 C C . PHE A 1 174 ? -3.664 4.551 5.707 1 93.56 174 PHE A C 1
ATOM 1376 O O . PHE A 1 174 ? -4.895 4.613 5.781 1 93.56 174 PHE A O 1
ATOM 1383 N N . GLN A 1 175 ? -2.982 3.457 6.117 1 95.94 175 GLN A N 1
ATOM 1384 C CA . GLN A 1 175 ? -3.732 2.311 6.617 1 95.94 175 GLN A CA 1
ATOM 1385 C C . GLN A 1 175 ? -2.877 1.462 7.555 1 95.94 175 GLN A C 1
ATOM 1387 O O . GLN A 1 175 ? -1.768 1.061 7.199 1 95.94 175 GLN A O 1
ATOM 1392 N N . TYR A 1 176 ? -3.457 1.19 8.719 1 97 176 TYR A N 1
ATOM 1393 C CA . TYR A 1 176 ? -2.799 0.259 9.625 1 97 176 TYR A CA 1
ATOM 1394 C C . TYR A 1 176 ? -2.91 -1.173 9.117 1 97 176 TYR A C 1
ATOM 1396 O O . TYR A 1 176 ? -3.973 -1.591 8.648 1 97 176 TYR A O 1
ATOM 1404 N N . ALA A 1 177 ? -1.828 -1.871 9.133 1 96.56 177 ALA A N 1
ATOM 1405 C CA . ALA A 1 177 ? -1.843 -3.314 8.914 1 96.56 177 ALA A CA 1
ATOM 1406 C C . ALA A 1 177 ? -1.963 -4.066 10.234 1 96.56 177 ALA A C 1
ATOM 1408 O O . ALA A 1 177 ? -2.514 -5.172 10.281 1 96.56 177 ALA A O 1
ATOM 1409 N N . GLN A 1 178 ? -1.376 -3.504 11.227 1 95.94 178 GLN A N 1
ATOM 1410 C CA . GLN A 1 178 ? -1.502 -3.98 12.602 1 95.94 178 GLN A CA 1
ATOM 1411 C C . GLN A 1 178 ? -1.792 -2.826 13.555 1 95.94 178 GLN A C 1
ATOM 1413 O O . GLN A 1 178 ? -1.257 -1.729 13.391 1 95.94 178 GLN A O 1
ATOM 1418 N N . PHE A 1 179 ? -2.631 -3.105 14.508 1 96.69 179 PHE A N 1
ATOM 1419 C CA . PHE A 1 179 ? -3.006 -2.1 15.5 1 96.69 179 PHE A CA 1
ATOM 1420 C C . PHE A 1 179 ? -3.404 -2.758 16.812 1 96.69 179 PHE A C 1
ATOM 1422 O O . PHE A 1 179 ? -4.223 -3.678 16.828 1 96.69 179 PHE A O 1
ATOM 1429 N N . SER A 1 180 ? -2.754 -2.311 17.875 1 95.62 180 SER A N 1
ATOM 1430 C CA . SER A 1 180 ? -3.094 -2.842 19.188 1 95.62 180 SER A CA 1
ATOM 1431 C C . SER A 1 180 ? -3.104 -1.74 20.234 1 95.62 180 SER A C 1
ATOM 1433 O O . SER A 1 180 ? -2.342 -0.776 20.141 1 95.62 180 SER A O 1
ATOM 1435 N N . THR A 1 181 ? -4.035 -1.886 21.125 1 94.75 181 THR A N 1
ATOM 1436 C CA . THR A 1 181 ? -4.09 -0.965 22.25 1 94.75 181 THR A CA 1
ATOM 1437 C C . THR A 1 181 ? -3.484 -1.6 23.5 1 94.75 181 THR A C 1
ATOM 1439 O O . THR A 1 181 ? -3.289 -2.816 23.547 1 94.75 181 THR A O 1
ATOM 1442 N N . GLY A 1 182 ? -3.07 -0.779 24.438 1 90.62 182 GLY A N 1
ATOM 1443 C CA . GLY A 1 182 ? -2.492 -1.257 25.688 1 90.62 182 GLY A CA 1
ATOM 1444 C C . GLY A 1 182 ? -1.176 -0.587 26.031 1 90.62 182 GLY A C 1
ATOM 1445 O O . GLY A 1 182 ? -0.744 0.336 25.344 1 90.62 182 GLY A O 1
ATOM 1446 N N . PRO A 1 183 ? -0.619 -1.062 27.094 1 90.69 183 PRO A N 1
ATOM 1447 C CA . PRO A 1 183 ? 0.652 -0.466 27.516 1 90.69 183 PRO A CA 1
ATOM 1448 C C . PRO A 1 183 ? 1.785 -0.748 26.531 1 90.69 183 PRO A C 1
ATOM 1450 O O . PRO A 1 183 ? 1.815 -1.812 25.906 1 90.69 183 PRO A O 1
ATOM 1453 N N . ILE A 1 184 ? 2.617 0.189 26.406 1 94.25 184 ILE A N 1
ATOM 1454 C CA . ILE A 1 184 ? 3.758 0.082 25.5 1 94.25 184 ILE A CA 1
ATOM 1455 C C . ILE A 1 184 ? 5.02 -0.232 26.297 1 94.25 184 ILE A C 1
ATOM 1457 O O . ILE A 1 184 ? 5.273 0.379 27.344 1 94.25 184 ILE A O 1
ATOM 1461 N N . ASP A 1 185 ? 5.738 -1.209 25.766 1 92.06 185 ASP A N 1
ATOM 1462 C CA . ASP A 1 185 ? 7.055 -1.459 26.344 1 92.06 185 ASP A CA 1
ATOM 1463 C C . ASP A 1 185 ? 7.957 -0.236 26.203 1 92.06 185 ASP A C 1
ATOM 1465 O O . ASP A 1 185 ? 8.148 0.276 25.094 1 92.06 185 ASP A O 1
ATOM 1469 N N . ALA A 1 186 ? 8.516 0.132 27.328 1 90.94 186 ALA A N 1
ATOM 1470 C CA . ALA A 1 186 ? 9.359 1.324 27.328 1 90.94 186 ALA A CA 1
ATOM 1471 C C . ALA A 1 186 ? 10.492 1.205 26.328 1 90.94 186 ALA A C 1
ATOM 1473 O O . ALA A 1 186 ? 10.953 2.209 25.781 1 90.94 186 ALA A O 1
ATOM 1474 N N . GLN A 1 187 ? 10.93 0.02 26.031 1 92.62 187 GLN A N 1
ATOM 1475 C CA . GLN A 1 187 ? 12.023 -0.208 25.094 1 92.62 187 GLN A CA 1
ATOM 1476 C C . GLN A 1 187 ? 11.641 0.226 23.688 1 92.62 187 GLN A C 1
ATOM 1478 O O . GLN A 1 187 ? 12.5 0.638 22.906 1 92.62 187 GLN A O 1
ATOM 1483 N N . GLN A 1 188 ? 10.406 0.114 23.422 1 93.25 188 GLN A N 1
ATOM 1484 C CA . GLN A 1 188 ? 9.922 0.474 22.094 1 93.25 188 GLN A CA 1
ATOM 1485 C C . GLN A 1 188 ? 9.914 1.988 21.891 1 93.25 188 GLN A C 1
ATOM 1487 O O . GLN A 1 188 ? 9.875 2.477 20.766 1 93.25 188 GLN A O 1
ATOM 1492 N N . LEU A 1 189 ? 9.977 2.734 23 1 94.25 189 LEU A N 1
ATOM 1493 C CA . LEU A 1 189 ? 9.906 4.191 22.938 1 94.25 189 LEU A CA 1
ATOM 1494 C C . LEU A 1 189 ? 11.305 4.801 22.969 1 94.25 189 LEU A C 1
ATOM 1496 O O . LEU A 1 189 ? 11.453 6.023 22.891 1 94.25 189 LEU A O 1
ATOM 1500 N N . LYS A 1 190 ? 12.281 3.977 23.047 1 92.12 190 LYS A N 1
ATOM 1501 C CA . LYS A 1 190 ? 13.656 4.473 23.031 1 92.12 190 LYS A CA 1
ATOM 1502 C C . LYS A 1 190 ? 14.156 4.688 21.609 1 92.12 190 LYS A C 1
ATOM 1504 O O . LYS A 1 190 ? 14.148 3.76 20.797 1 92.12 190 LYS A O 1
ATOM 1509 N N . PRO A 1 191 ? 14.539 5.91 21.359 1 90.25 191 PRO A N 1
ATOM 1510 C CA . PRO A 1 191 ? 15.047 6.148 20.016 1 90.25 191 PRO A CA 1
ATOM 1511 C C . PRO A 1 191 ? 16.375 5.445 19.75 1 90.25 191 PRO A C 1
ATOM 1513 O O . PRO A 1 191 ? 17.078 5.082 20.688 1 90.25 191 PRO A O 1
ATOM 1516 N N . SER A 1 192 ? 16.625 5.238 18.484 1 88.31 192 SER A N 1
ATOM 1517 C CA . SER A 1 192 ? 17.906 4.656 18.109 1 88.31 192 SER A CA 1
ATOM 1518 C C . SER A 1 192 ? 19.031 5.68 18.219 1 88.31 192 SER A C 1
ATOM 1520 O O . SER A 1 192 ? 18.781 6.867 18.438 1 88.31 192 SER A O 1
ATOM 1522 N N . ALA A 1 193 ? 20.234 5.195 18.047 1 84.88 193 ALA A N 1
ATOM 1523 C CA . ALA A 1 193 ? 21.406 6.066 18.125 1 84.88 193 ALA A CA 1
ATOM 1524 C C . ALA A 1 193 ? 21.438 7.051 16.953 1 84.88 193 ALA A C 1
ATOM 1526 O O . ALA A 1 193 ? 22.047 8.117 17.047 1 84.88 193 ALA A O 1
ATOM 1527 N N . ASP A 1 194 ? 20.766 6.766 15.969 1 83.25 194 ASP A N 1
ATOM 1528 C CA . ASP A 1 194 ? 20.781 7.586 14.766 1 83.25 194 ASP A CA 1
ATOM 1529 C C . ASP A 1 194 ? 19.797 8.75 14.875 1 83.25 194 ASP A C 1
ATOM 1531 O O . ASP A 1 194 ? 19.812 9.664 14.047 1 83.25 194 ASP A O 1
ATOM 1535 N N . CYS A 1 195 ? 18.969 8.695 15.875 1 88.75 195 CYS A N 1
ATOM 1536 C CA . CYS A 1 195 ? 18.016 9.773 16.062 1 88.75 195 CYS A CA 1
ATOM 1537 C C . CYS A 1 195 ? 18.688 10.992 16.703 1 88.75 195 CYS A C 1
ATOM 1539 O O . CYS A 1 195 ? 18.984 10.992 17.891 1 88.75 195 CYS A O 1
ATOM 1541 N N . LYS A 1 196 ? 18.797 12.117 15.945 1 85.25 196 LYS A N 1
ATOM 1542 C CA . LYS A 1 196 ? 19.531 13.289 16.422 1 85.25 196 LYS A CA 1
ATOM 1543 C C . LYS A 1 196 ? 18.594 14.266 17.125 1 85.25 196 LYS A C 1
ATOM 1545 O O . LYS A 1 196 ? 17.484 14.547 16.641 1 85.25 196 LYS A O 1
ATOM 1550 N N . PRO A 1 197 ? 19.078 14.711 18.234 1 83.19 197 PRO A N 1
ATOM 1551 C CA . PRO A 1 197 ? 18.266 15.695 18.953 1 83.19 197 PRO A CA 1
ATOM 1552 C C . PRO A 1 197 ? 18.016 16.953 18.125 1 83.19 197 PRO A C 1
ATOM 1554 O O . PRO A 1 197 ? 18.891 17.406 17.391 1 83.19 197 PRO A O 1
ATOM 1557 N N . VAL A 1 198 ? 16.75 17.25 18.109 1 76.06 198 VAL A N 1
ATOM 1558 C CA . VAL A 1 198 ? 16.391 18.469 17.375 1 76.06 198 VAL A CA 1
ATOM 1559 C C . VAL A 1 198 ? 16.203 19.625 18.359 1 76.06 198 VAL A C 1
ATOM 1561 O O . VAL A 1 198 ? 15.672 19.422 19.453 1 76.06 198 VAL A O 1
ATOM 1564 N N . SER A 1 199 ? 16.969 20.672 18.25 1 62.88 199 SER A N 1
ATOM 1565 C CA . SER A 1 199 ? 16.75 21.859 19.062 1 62.88 199 SER A CA 1
ATOM 1566 C C . SER A 1 199 ? 15.484 22.609 18.625 1 62.88 199 SER A C 1
ATOM 1568 O O . SER A 1 199 ? 15.375 23.047 17.484 1 62.88 199 SER A O 1
ATOM 1570 N N . VAL A 1 200 ? 14.406 22.062 19.016 1 55.91 200 VAL A N 1
ATOM 1571 C CA . VAL A 1 200 ? 13.164 22.719 18.609 1 55.91 200 VAL A CA 1
ATOM 1572 C C . VAL A 1 200 ? 13.047 24.062 19.312 1 55.91 200 VAL A C 1
ATOM 1574 O O . VAL A 1 200 ? 13.102 24.141 20.547 1 55.91 200 VAL A O 1
ATOM 1577 N N . SER A 1 201 ? 13.391 25.109 18.641 1 53.06 201 SER A N 1
ATOM 1578 C CA . SER A 1 201 ? 12.992 26.406 19.172 1 53.06 201 SER A CA 1
ATOM 1579 C C . SER A 1 201 ? 11.477 26.578 19.141 1 53.06 201 SER A C 1
ATOM 1581 O O . SER A 1 201 ? 10.852 26.391 18.094 1 53.06 201 SER A O 1
ATOM 1583 N N . LYS A 1 202 ? 10.789 26.328 20.219 1 54.72 202 LYS A N 1
ATOM 1584 C CA . LYS A 1 202 ? 9.359 26.609 20.375 1 54.72 202 LYS A CA 1
ATOM 1585 C C . LYS A 1 202 ? 9.016 27.984 19.828 1 54.72 202 LYS A C 1
ATOM 1587 O O . LYS A 1 202 ? 9.297 29 20.484 1 54.72 202 LYS A O 1
ATOM 1592 N N . ARG A 1 203 ? 9.109 28.172 18.547 1 56.16 203 ARG A N 1
ATOM 1593 C CA . ARG A 1 203 ? 8.641 29.5 18.156 1 56.16 203 ARG A CA 1
ATOM 1594 C C . ARG A 1 203 ? 7.117 29.578 18.172 1 56.16 203 ARG A C 1
ATOM 1596 O O . ARG A 1 203 ? 6.445 28.656 17.688 1 56.16 203 ARG A O 1
ATOM 1603 N N . GLU A 1 204 ? 6.602 30.469 19.016 1 59.88 204 GLU A N 1
ATOM 1604 C CA . GLU A 1 204 ? 5.168 30.734 19.031 1 59.88 204 GLU A CA 1
ATOM 1605 C C . GLU A 1 204 ? 4.688 31.219 17.672 1 59.88 204 GLU A C 1
ATOM 1607 O O . GLU A 1 204 ? 5.379 31.984 16.984 1 59.88 204 GLU A O 1
ATOM 1612 N N . ALA A 1 205 ? 3.629 30.578 17.25 1 66.06 205 ALA A N 1
ATOM 1613 C CA . ALA A 1 205 ? 3.031 31 15.977 1 66.06 205 ALA A CA 1
ATOM 1614 C C . ALA A 1 205 ? 2.693 32.5 16.016 1 66.06 205 ALA A C 1
ATOM 1616 O O . ALA A 1 205 ? 2.223 33 17.031 1 66.06 205 ALA A O 1
ATOM 1617 N N . ASN A 1 206 ? 3.229 33.312 14.969 1 69.44 206 ASN A N 1
ATOM 1618 C CA . ASN A 1 206 ? 2.865 34.688 14.773 1 69.44 206 ASN A CA 1
ATOM 1619 C C . ASN A 1 206 ? 2.025 34.906 13.516 1 69.44 206 ASN A C 1
ATOM 1621 O O . ASN A 1 206 ? 2.562 34.938 12.406 1 69.44 206 ASN A O 1
ATOM 1625 N N . PRO A 1 207 ? 0.673 35 13.703 1 68.5 207 PRO A N 1
ATOM 1626 C CA . PRO A 1 207 ? -0.192 35.156 12.523 1 68.5 207 PRO A CA 1
ATOM 1627 C C . PRO A 1 207 ? -0.19 36.562 11.961 1 68.5 207 PRO A C 1
ATOM 1629 O O . PRO A 1 207 ? -1.232 37.062 11.531 1 68.5 207 PRO A O 1
ATOM 1632 N N . SER A 1 208 ? 0.885 37.312 12.109 1 72.94 208 SER A N 1
ATOM 1633 C CA . SER A 1 208 ? 0.913 38.656 11.539 1 72.94 208 SER A CA 1
ATOM 1634 C C . SER A 1 208 ? 1.897 38.75 10.383 1 72.94 208 SER A C 1
ATOM 1636 O O . SER A 1 208 ? 2.975 38.156 10.43 1 72.94 208 SER A O 1
ATOM 1638 N N . SER A 1 209 ? 1.312 39.25 9.258 1 75.62 209 SER A N 1
ATOM 1639 C CA . SER A 1 209 ? 2.143 39.375 8.07 1 75.62 209 SER A CA 1
ATOM 1640 C C . SER A 1 209 ? 1.813 40.656 7.309 1 75.62 209 SER A C 1
ATOM 1642 O O . SER A 1 209 ? 0.694 41.156 7.395 1 75.62 209 SER A O 1
ATOM 1644 N N . VAL A 1 210 ? 2.82 41.156 6.672 1 80.19 210 VAL A N 1
ATOM 1645 C CA . VAL A 1 210 ? 2.617 42.312 5.801 1 80.19 210 VAL A CA 1
ATOM 1646 C C . VAL A 1 210 ? 1.876 41.875 4.535 1 80.19 210 VAL A C 1
ATOM 1648 O O . VAL A 1 210 ? 1.352 42.719 3.803 1 80.19 210 VAL A O 1
ATOM 1651 N N . TRP A 1 211 ? 1.808 40.656 4.375 1 87.12 211 TRP A N 1
ATOM 1652 C CA . TRP A 1 211 ? 1.109 40.125 3.209 1 87.12 211 TRP A CA 1
ATOM 1653 C C . TRP A 1 211 ? -0.28 39.625 3.588 1 87.12 211 TRP A C 1
ATOM 1655 O O . TRP A 1 211 ? -0.49 39.125 4.703 1 87.12 211 TRP A O 1
ATOM 1665 N N . ARG A 1 212 ? -1.158 39.812 2.639 1 85.88 212 ARG A N 1
ATOM 1666 C CA . ARG A 1 212 ? -2.498 39.25 2.811 1 85.88 212 ARG A CA 1
ATOM 1667 C C . ARG A 1 212 ? -3.006 38.625 1.512 1 85.88 212 ARG A C 1
ATOM 1669 O O . ARG A 1 212 ? -2.443 38.875 0.441 1 85.88 212 ARG A O 1
ATOM 1676 N N . SER A 1 213 ? -3.977 37.844 1.686 1 90.12 213 SER A N 1
ATOM 1677 C CA . SER A 1 213 ? -4.656 37.281 0.524 1 90.12 213 SER A CA 1
ATOM 1678 C C . SER A 1 213 ? -6.039 37.906 0.339 1 90.12 213 SER A C 1
ATOM 1680 O O . SER A 1 213 ? -6.82 37.969 1.288 1 90.12 213 SER A O 1
ATOM 1682 N N . ASP A 1 214 ? -6.363 38.344 -0.876 1 92.94 214 ASP A N 1
ATOM 1683 C CA . ASP A 1 214 ? -7.68 38.875 -1.176 1 92.94 214 ASP A CA 1
ATOM 1684 C C . ASP A 1 214 ? -8.734 37.781 -1.257 1 92.94 214 ASP A C 1
ATOM 1686 O O . ASP A 1 214 ? -9.938 38.062 -1.236 1 92.94 214 ASP A O 1
ATOM 1690 N N . TRP A 1 215 ? -8.273 36.656 -1.39 1 95.75 215 TRP A N 1
ATOM 1691 C CA . TRP A 1 215 ? -9.219 35.562 -1.454 1 95.75 215 TRP A CA 1
ATOM 1692 C C . TRP A 1 215 ? -8.617 34.281 -0.847 1 95.75 215 TRP A C 1
ATOM 1694 O O . TRP A 1 215 ? -7.465 33.969 -1.124 1 95.75 215 TRP A O 1
ATOM 1704 N N . LEU A 1 216 ? -9.383 33.656 -0.078 1 96.5 216 LEU A N 1
ATOM 1705 C CA . LEU A 1 216 ? -9.109 32.344 0.456 1 96.5 216 LEU A CA 1
ATOM 1706 C C . LEU A 1 216 ? -10.352 31.453 0.391 1 96.5 216 LEU A C 1
ATOM 1708 O O . LEU A 1 216 ? -11.477 31.938 0.496 1 96.5 216 LEU A O 1
ATOM 1712 N N . PRO A 1 217 ? -10.062 30.156 0.169 1 96.5 217 PRO A N 1
ATOM 1713 C CA . PRO A 1 217 ? -11.25 29.312 0.343 1 96.5 217 PRO A CA 1
ATOM 1714 C C . PRO A 1 217 ? -11.875 29.453 1.728 1 96.5 217 PRO A C 1
ATOM 1716 O O . PRO A 1 217 ? -11.156 29.625 2.719 1 96.5 217 PRO A O 1
ATOM 1719 N N . ALA A 1 218 ? -13.234 29.344 1.699 1 95.19 218 ALA A N 1
ATOM 1720 C CA . ALA A 1 218 ? -13.953 29.516 2.959 1 95.19 218 ALA A CA 1
ATOM 1721 C C . ALA A 1 218 ? -13.414 28.562 4.023 1 95.19 218 ALA A C 1
ATOM 1723 O O . ALA A 1 218 ? -13.133 27.391 3.742 1 95.19 218 ALA A O 1
ATOM 1724 N N . GLY A 1 219 ? -13.195 29.125 5.234 1 94.69 219 GLY A N 1
ATOM 1725 C CA . GLY A 1 219 ? -12.758 28.297 6.355 1 94.69 219 GLY A CA 1
ATOM 1726 C C . GLY A 1 219 ? -11.258 28.328 6.566 1 94.69 219 GLY A C 1
ATOM 1727 O O . GLY A 1 219 ? -10.773 27.953 7.637 1 94.69 219 GLY A O 1
ATOM 1728 N N . PHE A 1 220 ? -10.516 28.625 5.523 1 94.38 220 PHE A N 1
ATOM 1729 C CA . PHE A 1 220 ? -9.07 28.734 5.68 1 94.38 220 PHE A CA 1
ATOM 1730 C C . PHE A 1 220 ? -8.688 30.016 6.387 1 94.38 220 PHE A C 1
ATOM 1732 O O . PHE A 1 220 ? -9.266 31.078 6.117 1 94.38 220 PHE A O 1
ATOM 1739 N N . LYS A 1 221 ? -7.762 29.906 7.285 1 92.38 221 LYS A N 1
ATOM 1740 C CA . LYS A 1 221 ? -7.266 31.062 8.023 1 92.38 221 LYS A CA 1
ATOM 1741 C C . LYS A 1 221 ? -5.742 31.062 8.109 1 92.38 221 LYS A C 1
ATOM 1743 O O . LYS A 1 221 ? -5.117 30 7.957 1 92.38 221 LYS A O 1
ATOM 1748 N N . LEU A 1 222 ? -5.176 32.188 8.32 1 90.56 222 LEU A N 1
ATOM 1749 C CA . LEU A 1 222 ? -3.736 32.281 8.539 1 90.56 222 LEU A CA 1
ATOM 1750 C C . LEU A 1 222 ? -3.336 31.641 9.859 1 90.56 222 LEU A C 1
ATOM 1752 O O . LEU A 1 222 ? -3.834 32.031 10.922 1 90.56 222 LEU A O 1
ATOM 1756 N N . LEU A 1 223 ? -2.473 30.672 9.773 1 85.5 223 LEU A N 1
ATOM 1757 C CA . LEU A 1 223 ? -2.061 29.922 10.969 1 85.5 223 LEU A CA 1
ATOM 1758 C C . LEU A 1 223 ? -0.731 30.453 11.5 1 85.5 223 LEU A C 1
ATOM 1760 O O . LEU A 1 223 ? -0.502 30.453 12.711 1 85.5 223 LEU A O 1
ATOM 1764 N N . ASP A 1 224 ? 0.078 30.75 10.594 1 82.94 224 ASP A N 1
ATOM 1765 C CA . ASP A 1 224 ? 1.42 31.203 10.953 1 82.94 224 ASP A CA 1
ATOM 1766 C C . ASP A 1 224 ? 2.037 32.031 9.836 1 82.94 224 ASP A C 1
ATOM 1768 O O . ASP A 1 224 ? 1.684 31.875 8.664 1 82.94 224 ASP A O 1
ATOM 1772 N N . ALA A 1 225 ? 2.836 32.938 10.25 1 84.88 225 ALA A N 1
ATOM 1773 C CA . ALA A 1 225 ? 3.598 33.781 9.32 1 84.88 225 ALA A CA 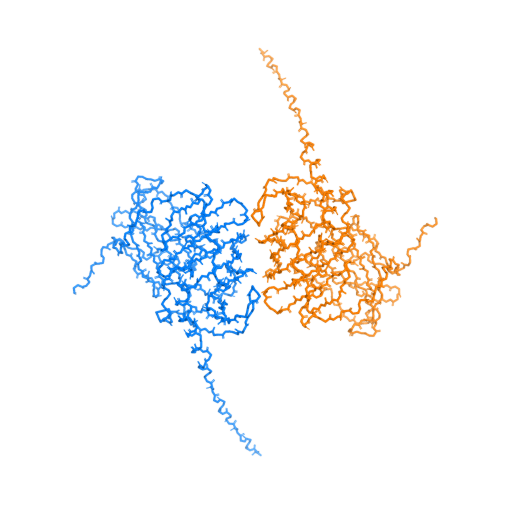1
ATOM 1774 C C . ALA A 1 225 ? 5.023 34 9.82 1 84.88 225 ALA A C 1
ATOM 1776 O O . ALA A 1 225 ? 5.246 34.188 11.023 1 84.88 225 ALA A O 1
ATOM 1777 N N . ASN A 1 226 ? 5.855 33.75 8.805 1 79.81 226 ASN A N 1
ATOM 1778 C CA . ASN A 1 226 ? 7.258 33.938 9.164 1 79.81 226 ASN A CA 1
ATOM 1779 C C . ASN A 1 226 ? 8.078 34.438 7.984 1 79.81 226 ASN A C 1
ATOM 1781 O O . ASN A 1 226 ? 7.605 34.438 6.848 1 79.81 226 ASN A O 1
ATOM 1785 N N . GLN A 1 227 ? 9.195 35.094 8.438 1 80 227 GLN A N 1
ATOM 1786 C CA . GLN A 1 227 ? 10.148 35.531 7.426 1 80 227 GLN A CA 1
ATOM 1787 C C . GLN A 1 227 ? 11.5 34.844 7.598 1 80 227 GLN A C 1
ATOM 1789 O O . GLN A 1 227 ? 11.961 34.656 8.719 1 80 227 GLN A O 1
ATOM 1794 N N . ARG A 1 228 ? 11.828 34.25 6.484 1 72.25 228 ARG A N 1
ATOM 1795 C CA . ARG A 1 228 ? 13.148 33.625 6.527 1 72.25 228 ARG A CA 1
ATOM 1796 C C . ARG A 1 228 ? 13.992 34.031 5.336 1 72.25 228 ARG A C 1
ATOM 1798 O O . ARG A 1 228 ? 13.461 34.438 4.293 1 72.25 228 ARG A O 1
ATOM 1805 N N . PRO A 1 229 ? 15.336 34 5.602 1 72.38 229 PRO A N 1
ATOM 1806 C CA . PRO A 1 229 ? 16.188 34.281 4.449 1 72.38 229 PRO A CA 1
ATOM 1807 C C . PRO A 1 229 ? 16.109 33.219 3.359 1 72.38 229 PRO A C 1
ATOM 1809 O O . PRO A 1 229 ? 15.93 32.031 3.662 1 72.38 229 PRO A O 1
ATOM 1812 N N . SER A 1 230 ? 16 33.594 2.137 1 64.44 230 SER A N 1
ATOM 1813 C CA . SER A 1 230 ? 16.016 32.656 1.019 1 64.44 230 SER A CA 1
ATOM 1814 C C . SER A 1 230 ? 17.359 31.922 0.94 1 64.44 230 SER A C 1
ATOM 1816 O O . SER A 1 230 ? 18.422 32.531 1.097 1 64.44 230 SER A O 1
ATOM 1818 N N . PRO A 1 231 ? 17.172 30.531 0.8 1 55.91 231 PRO A N 1
ATOM 1819 C CA . PRO A 1 231 ? 18.453 29.844 0.609 1 55.91 231 PRO A CA 1
ATOM 1820 C C . PRO A 1 231 ? 19.109 30.203 -0.72 1 55.91 231 PRO A C 1
ATOM 1822 O O . PRO A 1 231 ? 20.328 30.047 -0.869 1 55.91 231 PRO A O 1
ATOM 1825 N N . ALA A 1 232 ? 18.312 30.469 -1.618 1 52.94 232 ALA A N 1
ATOM 1826 C CA . ALA A 1 232 ? 18.797 30.656 -2.984 1 52.94 232 ALA A CA 1
ATOM 1827 C C . ALA A 1 232 ? 19.203 32.094 -3.23 1 52.94 232 ALA A C 1
ATOM 1829 O O . ALA A 1 232 ? 19.859 32.406 -4.23 1 52.94 232 ALA A O 1
ATOM 1830 N N . SER A 1 233 ? 18.766 33.031 -2.367 1 61.44 233 SER A N 1
ATOM 1831 C CA . SER A 1 233 ? 19.078 34.438 -2.566 1 61.44 233 SER A CA 1
ATOM 1832 C C . SER A 1 233 ? 19.266 35.156 -1.233 1 61.44 233 SER A C 1
ATOM 1834 O O . SER A 1 233 ? 19.188 34.562 -0.171 1 61.44 233 SER A O 1
ATOM 1836 N N . SER A 1 234 ? 19.781 36.375 -1.218 1 67.06 234 SER A N 1
ATOM 1837 C CA . SER A 1 234 ? 19.953 37.188 -0.036 1 67.06 234 SER A CA 1
ATOM 1838 C C . SER A 1 234 ? 18.625 37.812 0.399 1 67.06 234 SER A C 1
ATOM 1840 O O . SER A 1 234 ? 18.562 38.531 1.402 1 67.06 234 SER A O 1
ATOM 1842 N N . GLU A 1 235 ? 17.703 37.375 -0.355 1 71.69 235 GLU A N 1
ATOM 1843 C CA . GLU A 1 235 ? 16.422 38 -0.074 1 71.69 235 GLU A CA 1
ATOM 1844 C C . GLU A 1 235 ? 15.68 37.312 1.058 1 71.69 235 GLU A C 1
ATOM 1846 O O . GLU A 1 235 ? 15.961 36.125 1.354 1 71.69 235 GLU A O 1
ATOM 1851 N N . THR A 1 236 ? 14.867 38.125 1.677 1 79 236 THR A N 1
ATOM 1852 C CA . THR A 1 236 ? 13.992 37.594 2.719 1 79 236 THR A CA 1
ATOM 1853 C C . THR A 1 236 ? 12.703 37.062 2.115 1 79 236 THR A C 1
ATOM 1855 O O . THR A 1 236 ? 12.047 37.75 1.322 1 79 236 THR A O 1
ATOM 1858 N N . VAL A 1 237 ? 12.461 35.875 2.314 1 82.75 237 VAL A N 1
ATOM 1859 C CA . VAL A 1 237 ? 11.25 35.219 1.822 1 82.75 237 VAL A CA 1
ATOM 1860 C C . VAL A 1 237 ? 10.195 35.188 2.928 1 82.75 237 VAL A C 1
ATOM 1862 O O . VAL A 1 237 ? 10.492 34.812 4.062 1 82.75 237 VAL A O 1
ATOM 1865 N N . SER A 1 238 ? 9.008 35.719 2.596 1 85.31 238 SER A N 1
ATOM 1866 C CA . SER A 1 238 ? 7.875 35.625 3.514 1 85.31 238 SER A CA 1
ATOM 1867 C C . SER A 1 238 ? 7.168 34.281 3.369 1 85.31 238 SER A C 1
ATOM 1869 O O . SER A 1 238 ? 6.988 33.781 2.254 1 85.31 238 SER A O 1
ATOM 1871 N N . TRP A 1 239 ? 6.918 33.719 4.473 1 86 239 TRP A N 1
ATOM 1872 C CA . TRP A 1 239 ? 6.215 32.438 4.516 1 86 239 TRP A CA 1
ATOM 1873 C C . TRP A 1 239 ? 4.902 32.562 5.277 1 86 239 TRP A C 1
ATOM 1875 O O . TRP A 1 239 ? 4.879 33.031 6.414 1 86 239 TRP A O 1
ATOM 1885 N N . LEU A 1 240 ? 3.787 32.219 4.633 1 88.75 240 LEU A N 1
ATOM 1886 C CA . LEU A 1 240 ? 2.461 32.219 5.238 1 88.75 240 LEU A CA 1
ATOM 1887 C C . LEU A 1 240 ? 1.849 30.828 5.215 1 88.75 240 LEU A C 1
ATOM 1889 O O . LEU A 1 240 ? 1.845 30.156 4.172 1 88.75 240 LEU A O 1
ATOM 1893 N N . SER A 1 241 ? 1.394 30.375 6.344 1 89 241 SER A N 1
ATOM 1894 C CA . SER A 1 241 ? 0.722 29.078 6.445 1 89 241 SER A CA 1
ATOM 1895 C C . SER A 1 241 ? -0.776 29.25 6.676 1 89 241 SER A C 1
ATOM 1897 O O . SER A 1 241 ? -1.189 29.984 7.582 1 89 241 SER A O 1
ATOM 1899 N N . TYR A 1 242 ? -1.562 28.625 5.789 1 91.06 242 TYR A N 1
ATOM 1900 C CA . TYR A 1 242 ? -3.016 28.672 5.902 1 91.06 242 TYR A CA 1
ATOM 1901 C C . TYR A 1 242 ? -3.59 27.281 6.137 1 91.06 242 TYR A C 1
ATOM 1903 O O . TYR A 1 242 ? -3.008 26.281 5.711 1 91.06 242 TYR A O 1
ATOM 1911 N N . GLY A 1 243 ? -4.695 27.25 6.852 1 91.31 243 GLY A N 1
ATOM 1912 C CA . GLY A 1 243 ? -5.355 25.969 7.07 1 91.31 243 GLY A CA 1
ATOM 1913 C C . GLY A 1 243 ? -6.812 26.109 7.469 1 91.31 243 GLY A C 1
ATOM 1914 O O . GLY A 1 243 ? -7.238 27.172 7.918 1 91.31 243 GLY A O 1
ATOM 1915 N N . ASP A 1 244 ? -7.555 25.047 7.234 1 92.56 244 ASP A N 1
ATOM 1916 C CA . ASP A 1 244 ? -8.961 25.031 7.629 1 92.56 244 ASP A CA 1
ATOM 1917 C C . ASP A 1 244 ? -9.211 24 8.719 1 92.56 244 ASP A C 1
ATOM 1919 O O . ASP A 1 244 ? -10.359 23.688 9.031 1 92.56 244 ASP A O 1
ATOM 1923 N N . GLY A 1 245 ? -8.188 23.422 9.234 1 88.31 245 GLY A N 1
ATOM 1924 C CA . GLY A 1 245 ? -8.289 22.375 10.234 1 88.31 245 GLY A CA 1
ATOM 1925 C C . GLY A 1 245 ? -7.957 21 9.695 1 88.31 245 GLY A C 1
ATOM 1926 O O . GLY A 1 245 ? -7.574 20.094 10.453 1 88.31 245 GLY A O 1
ATOM 1927 N N . LEU A 1 246 ? -8.133 20.719 8.453 1 88.88 246 LEU A N 1
ATOM 1928 C CA . LEU A 1 246 ? -7.824 19.453 7.812 1 88.88 246 LEU A CA 1
ATOM 1929 C C . LEU A 1 246 ? -6.824 19.641 6.68 1 88.88 246 LEU A C 1
ATOM 1931 O O . LEU A 1 246 ? -5.832 18.906 6.59 1 88.88 246 LEU A O 1
ATOM 1935 N N . ALA A 1 247 ? -7.055 20.609 5.918 1 91.44 247 ALA A N 1
ATOM 1936 C CA . ALA A 1 247 ? -6.164 20.922 4.805 1 91.44 247 ALA A CA 1
ATOM 1937 C C . ALA A 1 247 ? -5.289 22.125 5.129 1 91.44 247 ALA A C 1
ATOM 1939 O O . ALA A 1 247 ? -5.711 23.031 5.852 1 91.44 247 ALA A O 1
ATOM 1940 N N . LYS A 1 248 ? -4.113 22.062 4.555 1 88.88 248 LYS A N 1
ATOM 1941 C CA . LYS A 1 248 ? -3.174 23.156 4.766 1 88.88 248 LYS A CA 1
ATOM 1942 C C . LYS A 1 248 ? -2.408 23.484 3.482 1 88.88 248 LYS A C 1
ATOM 1944 O O . LYS A 1 248 ? -2.232 22.609 2.625 1 88.88 248 LYS A O 1
ATOM 1949 N N . PHE A 1 249 ? -2.027 24.719 3.373 1 90.31 249 PHE A N 1
ATOM 1950 C CA . PHE A 1 249 ? -1.1 25.125 2.322 1 90.31 249 PHE A CA 1
ATOM 1951 C C . PHE A 1 249 ? -0.243 26.297 2.777 1 90.31 249 PHE A C 1
ATOM 1953 O O . PHE A 1 249 ? -0.579 26.969 3.746 1 90.31 249 PHE A O 1
ATOM 1960 N N . SER A 1 250 ? 0.846 26.406 2.086 1 89.75 250 SER A N 1
ATOM 1961 C CA . SER A 1 250 ? 1.802 27.469 2.379 1 89.75 250 SER A CA 1
ATOM 1962 C C . SER A 1 250 ? 1.989 28.391 1.179 1 89.75 250 SER A C 1
ATOM 1964 O O . SER A 1 250 ? 1.897 27.953 0.031 1 89.75 250 SER A O 1
ATOM 1966 N N . VAL A 1 251 ? 2.223 29.625 1.507 1 90.25 251 VAL A N 1
ATOM 1967 C CA . VAL A 1 251 ? 2.529 30.625 0.489 1 90.25 251 VAL A CA 1
ATOM 1968 C C . VAL A 1 251 ? 3.902 31.234 0.757 1 90.25 251 VAL A C 1
ATOM 1970 O O . VAL A 1 251 ? 4.176 31.703 1.865 1 90.25 251 VAL A O 1
ATOM 1973 N N . PHE A 1 252 ? 4.695 31.141 -0.233 1 86.81 252 PHE A N 1
ATOM 1974 C CA . PHE A 1 252 ? 6.023 31.75 -0.187 1 86.81 252 PHE A CA 1
ATOM 1975 C C . PHE A 1 252 ? 6.098 32.969 -1.11 1 86.81 252 PHE A C 1
ATOM 1977 O O . PHE A 1 252 ? 5.734 32.875 -2.285 1 86.81 252 PHE A O 1
ATOM 1984 N N . LEU A 1 253 ? 6.543 34.062 -0.531 1 89.5 253 LEU A N 1
ATOM 1985 C CA . LEU A 1 253 ? 6.664 35.281 -1.293 1 89.5 253 LEU A CA 1
ATOM 1986 C C . LEU A 1 253 ? 8.109 35.75 -1.341 1 89.5 253 LEU A C 1
ATOM 1988 O O . LEU A 1 253 ? 8.68 36.156 -0.315 1 89.5 253 LEU A O 1
ATOM 1992 N N . GLU A 1 254 ? 8.594 35.75 -2.545 1 85.56 254 GLU A N 1
ATOM 1993 C CA . GLU A 1 254 ? 9.992 36.125 -2.738 1 85.56 254 GLU A CA 1
ATOM 1994 C C . GLU A 1 254 ? 10.141 37.281 -3.715 1 85.56 254 GLU A C 1
ATOM 1996 O O . GLU A 1 254 ? 9.742 37.188 -4.879 1 85.56 254 GLU A O 1
ATOM 2001 N N . PRO A 1 255 ? 10.758 38.344 -3.234 1 86.25 255 PRO A N 1
ATOM 2002 C CA . PRO A 1 255 ? 11.039 39.406 -4.18 1 86.25 255 PRO A CA 1
ATOM 2003 C C . PRO A 1 255 ? 11.961 38.969 -5.316 1 86.25 255 PRO A C 1
ATOM 2005 O O . PRO A 1 255 ? 12.945 38.25 -5.078 1 86.25 255 PRO A O 1
ATOM 2008 N N . LEU A 1 256 ? 11.672 39.281 -6.539 1 83.94 256 LEU A N 1
ATOM 2009 C CA . LEU A 1 256 ? 12.438 38.812 -7.695 1 83.94 256 LEU A CA 1
ATOM 2010 C C . LEU A 1 256 ? 13.555 39.812 -8.023 1 83.94 256 LEU A C 1
ATOM 2012 O O . LEU A 1 256 ? 14.586 39.406 -8.578 1 83.94 256 LEU A O 1
ATOM 2016 N N . ARG A 1 257 ? 13.523 41.031 -7.652 1 81.06 257 ARG A N 1
ATOM 2017 C CA . ARG A 1 257 ? 14.531 42.062 -7.91 1 81.06 257 ARG A CA 1
ATOM 2018 C C . ARG A 1 257 ? 15.055 41.969 -9.336 1 81.06 257 ARG A C 1
ATOM 2020 O O . ARG A 1 257 ? 16.266 41.906 -9.562 1 81.06 257 ARG A O 1
ATOM 2027 N N . GLY A 1 258 ? 14.203 41.75 -10.305 1 76.94 258 GLY A N 1
ATOM 2028 C CA . GLY A 1 258 ? 14.555 41.781 -11.719 1 76.94 258 GLY A CA 1
ATOM 2029 C C . GLY A 1 258 ? 14.734 40.406 -12.305 1 76.94 258 GLY A C 1
ATOM 2030 O O . GLY A 1 258 ? 14.883 40.25 -13.523 1 76.94 258 GLY A O 1
ATOM 2031 N N . ALA A 1 259 ? 14.812 39.312 -11.469 1 75.44 259 ALA A N 1
ATOM 2032 C CA . ALA A 1 259 ? 14.977 37.969 -11.984 1 75.44 259 ALA A CA 1
ATOM 2033 C C . ALA A 1 259 ? 13.781 37.562 -12.844 1 75.44 259 ALA A C 1
ATOM 2035 O O . ALA A 1 259 ? 12.641 37.906 -12.539 1 75.44 259 ALA A O 1
ATOM 2036 N N . LEU A 1 260 ? 14.086 36.906 -14.023 1 76.19 260 LEU A N 1
ATOM 2037 C CA . LEU A 1 260 ? 13.031 36.406 -14.883 1 76.19 260 LEU A CA 1
ATOM 2038 C C . LEU A 1 260 ? 12.633 35 -14.461 1 76.19 260 LEU A C 1
ATOM 2040 O O . LEU A 1 260 ? 13.461 34.062 -14.484 1 76.19 260 LEU A O 1
ATOM 2044 N N . VAL A 1 261 ? 11.461 35 -13.891 1 74.94 261 VAL A N 1
ATOM 2045 C CA . VAL A 1 261 ? 10.953 33.688 -13.492 1 74.94 261 VAL A CA 1
ATOM 2046 C C . VAL A 1 261 ? 9.648 33.406 -14.227 1 74.94 261 VAL A C 1
ATOM 2048 O O . VAL A 1 261 ? 8.883 34.312 -14.539 1 74.94 261 VAL A O 1
ATOM 2051 N N . GLU A 1 262 ? 9.547 32.094 -14.664 1 79.38 262 GLU A N 1
ATOM 2052 C CA . GLU A 1 262 ? 8.328 31.688 -15.344 1 79.38 262 GLU A CA 1
ATOM 2053 C C . GLU A 1 262 ? 7.344 31.047 -14.367 1 79.38 262 GLU A C 1
ATOM 2055 O O . GLU A 1 262 ? 7.75 30.5 -13.328 1 79.38 262 GLU A O 1
ATOM 2060 N N . ASP A 1 263 ? 6.07 31.281 -14.773 1 84.88 263 ASP A N 1
ATOM 2061 C CA . ASP A 1 263 ? 5.031 30.562 -14.039 1 84.88 263 ASP A CA 1
ATOM 2062 C C . ASP A 1 263 ? 5.27 29.062 -14.078 1 84.88 263 ASP A C 1
ATOM 2064 O O . ASP A 1 263 ? 5.801 28.531 -15.055 1 84.88 263 ASP A O 1
ATOM 2068 N N . ALA A 1 264 ? 5.086 28.484 -12.93 1 85.94 264 ALA A N 1
ATOM 2069 C CA . ALA A 1 264 ? 5.277 27.031 -12.867 1 85.94 264 ALA A CA 1
ATOM 2070 C C . ALA A 1 264 ? 4.117 26.359 -12.148 1 85.94 264 ALA A C 1
ATOM 2072 O O . ALA A 1 264 ? 3.471 26.969 -11.289 1 85.94 264 ALA A O 1
ATOM 2073 N N . ARG A 1 265 ? 3.75 25.219 -12.68 1 90.06 265 ARG A N 1
ATOM 2074 C CA . ARG A 1 265 ? 2.762 24.359 -12.039 1 90.06 265 ARG A CA 1
ATOM 2075 C C . ARG A 1 265 ? 3.279 22.922 -11.93 1 90.06 265 ARG A C 1
ATOM 2077 O O . ARG A 1 265 ? 3.898 22.406 -12.867 1 90.06 265 ARG A O 1
ATOM 2084 N N . SER A 1 266 ? 3.137 22.406 -10.773 1 86.5 266 SER A N 1
ATOM 2085 C CA . SER A 1 266 ? 3.5 21.016 -10.562 1 86.5 266 SER A CA 1
ATOM 2086 C C . SER A 1 266 ? 2.539 20.328 -9.594 1 86.5 266 SER A C 1
ATOM 2088 O O . SER A 1 266 ? 1.958 20.984 -8.727 1 86.5 266 SER A O 1
ATOM 2090 N N . GLN A 1 267 ? 2.287 19.094 -9.867 1 86.69 267 GLN A N 1
ATOM 2091 C CA . GLN A 1 267 ? 1.419 18.312 -8.992 1 86.69 267 GLN A CA 1
ATOM 2092 C C . GLN A 1 267 ? 2.018 16.938 -8.703 1 86.69 267 GLN A C 1
ATOM 2094 O O . GLN A 1 267 ? 2.412 16.219 -9.625 1 86.69 267 GLN A O 1
ATOM 2099 N N . MET A 1 268 ? 2.207 16.625 -7.504 1 80.31 268 MET A N 1
ATOM 2100 C CA . MET A 1 268 ? 2.646 15.312 -7.027 1 80.31 268 MET A CA 1
ATOM 2101 C C . MET A 1 268 ? 1.631 14.719 -6.059 1 80.31 268 MET A C 1
ATOM 2103 O O . MET A 1 268 ? 1.709 14.953 -4.852 1 80.31 268 MET A O 1
ATOM 2107 N N . GLY A 1 269 ? 0.79 13.836 -6.629 1 83 269 GLY A N 1
ATOM 2108 C CA . GLY A 1 269 ? -0.318 13.367 -5.809 1 83 269 GLY A CA 1
ATOM 2109 C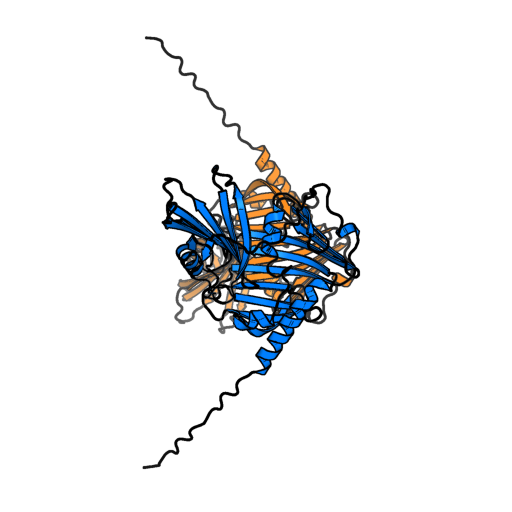 C . GLY A 1 269 ? -1.251 14.484 -5.375 1 83 269 GLY A C 1
ATOM 2110 O O . GLY A 1 269 ? -1.76 15.234 -6.207 1 83 269 GLY A O 1
ATOM 2111 N N . PRO A 1 270 ? -1.38 14.594 -4.02 1 89.19 270 PRO A N 1
ATOM 2112 C CA . PRO A 1 270 ? -2.277 15.648 -3.529 1 89.19 270 PRO A CA 1
ATOM 2113 C C . PRO A 1 270 ? -1.578 17 -3.377 1 89.19 270 PRO A C 1
ATOM 2115 O O . PRO A 1 270 ? -2.234 18.016 -3.131 1 89.19 270 PRO A O 1
ATOM 2118 N N . THR A 1 271 ? -0.299 16.969 -3.461 1 89.19 271 THR A N 1
ATOM 2119 C CA . THR A 1 271 ? 0.463 18.188 -3.236 1 89.19 271 THR A CA 1
ATOM 2120 C C . THR A 1 271 ? 0.652 18.953 -4.543 1 89.19 271 THR A C 1
ATOM 2122 O O . THR A 1 271 ? 1.09 18.391 -5.547 1 89.19 271 THR A O 1
ATOM 2125 N N . VAL A 1 272 ? 0.301 20.219 -4.531 1 91 272 VAL A N 1
ATOM 2126 C CA . VAL A 1 272 ? 0.495 21.078 -5.691 1 91 272 VAL A CA 1
ATOM 2127 C C . VAL A 1 272 ? 1.495 22.188 -5.359 1 91 272 VAL A C 1
ATOM 2129 O O . VAL A 1 272 ? 1.644 22.562 -4.195 1 91 272 VAL A O 1
ATOM 2132 N N . ALA A 1 273 ? 2.232 22.547 -6.34 1 90.44 273 ALA A N 1
ATOM 2133 C CA . ALA A 1 273 ? 3.074 23.734 -6.277 1 90.44 273 ALA A CA 1
ATOM 2134 C C . ALA A 1 273 ? 2.814 24.656 -7.473 1 90.44 273 ALA A C 1
ATOM 2136 O O . ALA A 1 273 ? 2.959 24.234 -8.625 1 90.44 273 ALA A O 1
ATOM 2137 N N . VAL A 1 274 ? 2.371 25.828 -7.145 1 93.44 274 VAL A N 1
ATOM 2138 C CA . VAL A 1 274 ? 2.094 26.828 -8.172 1 93.44 274 VAL A CA 1
ATOM 2139 C C . VAL A 1 274 ? 2.922 28.078 -7.906 1 93.44 274 VAL A C 1
ATOM 2141 O O . VAL A 1 274 ? 2.959 28.594 -6.781 1 93.44 274 VAL A O 1
ATOM 2144 N N . SER A 1 275 ? 3.602 28.484 -8.914 1 92 275 SER A N 1
ATOM 2145 C CA . SER A 1 275 ? 4.363 29.734 -8.82 1 92 275 SER A CA 1
ATOM 2146 C C . SER A 1 275 ? 3.865 30.766 -9.828 1 92 275 SER A C 1
ATOM 2148 O O . SER A 1 275 ? 3.678 30.453 -11.008 1 92 275 SER A O 1
ATOM 2150 N N . LYS A 1 276 ? 3.602 31.922 -9.359 1 93.38 276 LYS A N 1
ATOM 2151 C CA . LYS A 1 276 ? 3.133 33.031 -10.18 1 93.38 276 LYS A CA 1
ATOM 2152 C C . LYS A 1 276 ? 3.9 34.312 -9.852 1 93.38 276 LYS A C 1
ATOM 2154 O O . LYS A 1 276 ? 4.23 34.562 -8.695 1 93.38 276 LYS A O 1
ATOM 2159 N N . ARG A 1 277 ? 4.148 35.031 -10.883 1 91.38 277 ARG A N 1
ATOM 2160 C CA . ARG A 1 277 ? 4.723 36.344 -10.703 1 91.38 277 ARG A CA 1
ATOM 2161 C C . ARG A 1 277 ? 3.631 37.406 -10.531 1 91.38 277 ARG A C 1
ATOM 2163 O O . ARG A 1 277 ? 2.672 37.438 -11.305 1 91.38 277 ARG A O 1
ATOM 2170 N N . ILE A 1 278 ? 3.775 38.219 -9.453 1 89.06 278 ILE A N 1
ATOM 2171 C CA . ILE A 1 278 ? 2.85 39.312 -9.281 1 89.06 278 ILE A CA 1
ATOM 2172 C C . ILE A 1 278 ? 3.631 40.625 -9.18 1 89.06 278 ILE A C 1
ATOM 2174 O O . ILE A 1 278 ? 4.781 40.625 -8.742 1 89.06 278 ILE A O 1
ATOM 2178 N N . SER A 1 279 ? 2.975 41.656 -9.578 1 88.81 279 SER A N 1
ATOM 2179 C CA . SER A 1 279 ? 3.586 43 -9.5 1 88.81 279 SER A CA 1
ATOM 2180 C C . SER A 1 279 ? 3.09 43.75 -8.281 1 88.81 279 SER A C 1
ATOM 2182 O O . SER A 1 279 ? 1.887 43.812 -8.008 1 88.81 279 SER A O 1
ATOM 2184 N N . THR A 1 280 ? 4.043 44.219 -7.527 1 86.5 280 THR A N 1
ATOM 2185 C CA . THR A 1 280 ? 3.715 45.062 -6.379 1 86.5 280 THR A CA 1
ATOM 2186 C C . THR A 1 280 ? 4.359 46.438 -6.516 1 86.5 280 THR A C 1
ATOM 2188 O O . THR A 1 280 ? 5.098 46.688 -7.469 1 86.5 280 THR A O 1
ATOM 2191 N N . GLU A 1 281 ? 4.012 47.344 -5.555 1 83.94 281 GLU A N 1
ATOM 2192 C CA . GLU A 1 281 ? 4.602 48.688 -5.555 1 83.94 281 GLU A CA 1
ATOM 2193 C C . GLU A 1 281 ? 6.113 48.625 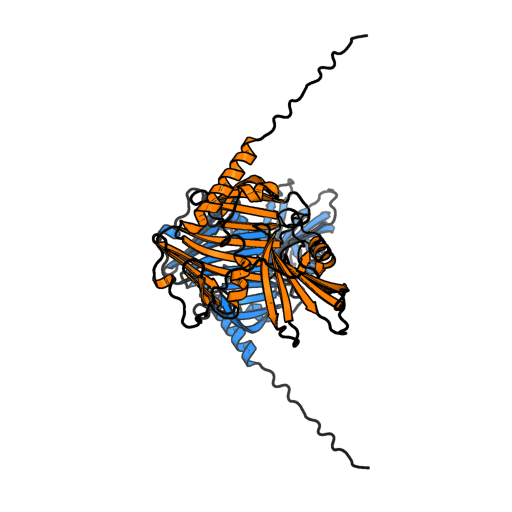-5.355 1 83.94 281 GLU A C 1
ATOM 2195 O O . GLU A 1 281 ? 6.852 49.438 -5.898 1 83.94 281 GLU A O 1
ATOM 2200 N N . ASP A 1 282 ? 6.523 47.656 -4.672 1 83 282 ASP A N 1
ATOM 2201 C CA . ASP A 1 282 ? 7.941 47.531 -4.336 1 83 282 ASP A CA 1
ATOM 2202 C C . ASP A 1 282 ? 8.672 46.656 -5.359 1 83 282 ASP A C 1
ATOM 2204 O O . ASP A 1 282 ? 9.852 46.344 -5.188 1 83 282 ASP A O 1
ATOM 2208 N N . GLY A 1 283 ? 7.871 46.25 -6.34 1 86.56 283 GLY A N 1
ATOM 2209 C CA . GLY A 1 283 ? 8.477 45.438 -7.371 1 86.56 283 GLY A CA 1
ATOM 2210 C C . GLY A 1 283 ? 7.762 44.094 -7.562 1 86.56 283 GLY A C 1
ATOM 2211 O O . GLY A 1 283 ? 6.73 43.844 -6.941 1 86.56 283 GLY A O 1
ATOM 2212 N N . ASP A 1 284 ? 8.469 43.344 -8.414 1 89.44 284 ASP A N 1
ATOM 2213 C CA . ASP A 1 284 ? 7.871 42.031 -8.719 1 89.44 284 ASP A CA 1
ATOM 2214 C C . ASP A 1 284 ? 8.18 41 -7.625 1 89.44 284 ASP A C 1
ATOM 2216 O O . ASP A 1 284 ? 9.273 41.031 -7.047 1 89.44 284 ASP A O 1
ATOM 2220 N N . VAL A 1 285 ? 7.18 40.188 -7.418 1 89.19 285 VAL A N 1
ATOM 2221 C CA . VAL A 1 285 ? 7.301 39.156 -6.395 1 89.19 285 VAL A CA 1
ATOM 2222 C C . VAL A 1 285 ? 6.871 37.812 -6.969 1 89.19 285 VAL A C 1
ATOM 2224 O O . VAL A 1 285 ? 5.879 37.719 -7.691 1 89.19 285 VAL A O 1
ATOM 2227 N N . MET A 1 286 ? 7.66 36.812 -6.652 1 88.94 286 MET A N 1
ATOM 2228 C CA . MET A 1 286 ? 7.25 35.469 -6.973 1 88.94 286 MET A CA 1
ATOM 2229 C C . MET A 1 286 ? 6.43 34.844 -5.836 1 88.94 286 MET A C 1
ATOM 2231 O O . MET A 1 286 ? 6.906 34.75 -4.707 1 88.94 286 MET A O 1
ATOM 2235 N N . VAL A 1 287 ? 5.223 34.469 -6.188 1 92 287 VAL A N 1
ATOM 2236 C CA . VAL A 1 287 ? 4.344 33.844 -5.219 1 92 287 VAL A CA 1
ATOM 2237 C C . VAL A 1 287 ? 4.289 32.344 -5.484 1 92 287 VAL A C 1
ATOM 2239 O O . VAL A 1 287 ? 3.928 31.906 -6.582 1 92 287 VAL A O 1
ATOM 2242 N N . THR A 1 288 ? 4.691 31.562 -4.508 1 90.25 288 THR A N 1
ATOM 2243 C CA . THR A 1 288 ? 4.629 30.109 -4.633 1 90.25 288 THR A CA 1
ATOM 2244 C C . THR A 1 288 ? 3.674 29.516 -3.598 1 90.25 288 THR A C 1
ATOM 2246 O O . THR A 1 288 ? 3.859 29.703 -2.395 1 90.25 288 THR A O 1
ATOM 2249 N N . VAL A 1 289 ? 2.656 28.906 -4.113 1 92.81 289 VAL A N 1
ATOM 2250 C CA . VAL A 1 289 ? 1.706 28.219 -3.24 1 92.81 289 VAL A CA 1
ATOM 2251 C C . VAL A 1 289 ? 1.971 26.719 -3.26 1 92.81 289 VAL A C 1
ATOM 2253 O O . VAL A 1 289 ? 2.012 26.109 -4.328 1 92.81 289 VAL A O 1
ATOM 2256 N N . VAL A 1 290 ? 2.229 26.141 -2.035 1 91 290 VAL A N 1
ATOM 2257 C CA . VAL A 1 290 ? 2.471 24.703 -1.91 1 91 290 VAL A CA 1
ATOM 2258 C C . VAL A 1 290 ? 1.53 24.109 -0.863 1 91 290 VAL A C 1
ATOM 2260 O O . VAL A 1 290 ? 1.427 24.625 0.252 1 91 290 VAL A O 1
ATOM 2263 N N . GLY A 1 291 ? 0.808 23.047 -1.269 1 91.88 291 GLY A N 1
ATOM 2264 C CA . GLY A 1 291 ? -0.044 22.391 -0.285 1 91.88 291 GLY A CA 1
ATOM 2265 C C . GLY A 1 291 ? -0.908 21.297 -0.876 1 91.88 291 GLY A C 1
ATOM 2266 O O . GLY A 1 291 ? -0.806 20.984 -2.066 1 91.88 291 GLY A O 1
ATOM 2267 N N . GLU A 1 292 ? -1.698 20.656 0.03 1 89.88 292 GLU A N 1
ATOM 2268 C CA . GLU A 1 292 ? -2.6 19.578 -0.368 1 89.88 292 GLU A CA 1
ATOM 2269 C C . GLU A 1 292 ? -4 20.109 -0.658 1 89.88 292 GLU A C 1
ATOM 2271 O O . GLU A 1 292 ? -4.941 19.844 0.09 1 89.88 292 GLU A O 1
ATOM 2276 N N . ILE A 1 293 ? -4.008 20.875 -1.763 1 94.38 293 ILE A N 1
ATOM 2277 C CA . ILE A 1 293 ? -5.223 21.484 -2.293 1 94.38 293 ILE A CA 1
ATOM 2278 C C . ILE A 1 293 ? -5.262 21.312 -3.811 1 94.38 293 ILE A C 1
ATOM 2280 O O . ILE A 1 293 ? -4.238 21.031 -4.438 1 94.38 293 ILE A O 1
ATOM 2284 N N . PRO A 1 294 ? -6.531 21.438 -4.402 1 96 294 PRO A N 1
ATOM 2285 C CA . PRO A 1 294 ? -6.613 21.344 -5.863 1 96 294 PRO A CA 1
ATOM 2286 C C . PRO A 1 294 ? -5.793 22.422 -6.57 1 96 294 PRO A C 1
ATOM 2288 O O . PRO A 1 294 ? -5.648 23.531 -6.055 1 96 294 PRO A O 1
ATOM 2291 N N . LEU A 1 295 ? -5.328 22.078 -7.758 1 94.88 295 LEU A N 1
ATOM 2292 C CA . LEU A 1 295 ? -4.461 22.953 -8.555 1 94.88 295 LEU A CA 1
ATOM 2293 C C . LEU A 1 295 ? -5.117 24.297 -8.797 1 94.88 295 LEU A C 1
ATOM 2295 O O . LEU A 1 295 ? -4.473 25.344 -8.641 1 94.88 295 LEU A O 1
ATOM 2299 N N . GLY A 1 296 ? -6.359 24.25 -9.156 1 95.5 296 GLY A N 1
ATOM 2300 C CA . GLY A 1 296 ? -7.078 25.484 -9.406 1 95.5 296 GLY A CA 1
ATOM 2301 C C . GLY A 1 296 ? -7.148 26.391 -8.188 1 95.5 296 GLY A C 1
ATOM 2302 O O . GLY A 1 296 ? -7.086 27.625 -8.32 1 95.5 296 GLY A O 1
ATOM 2303 N N . THR A 1 297 ? -7.312 25.844 -7.055 1 97.06 297 THR A N 1
ATOM 2304 C CA . THR A 1 297 ? -7.367 26.594 -5.809 1 97.06 297 THR A CA 1
ATOM 2305 C C . THR A 1 297 ? -6.027 27.281 -5.531 1 97.06 297 THR A C 1
ATOM 2307 O O . THR A 1 297 ? -5.988 28.453 -5.18 1 97.06 297 THR A O 1
ATOM 2310 N N . ALA A 1 298 ? -4.934 26.531 -5.695 1 96.38 298 ALA A N 1
ATOM 2311 C CA . ALA A 1 298 ? -3.602 27.094 -5.488 1 96.38 298 ALA A CA 1
ATOM 2312 C C . ALA A 1 298 ? -3.354 28.281 -6.414 1 96.38 298 ALA A C 1
ATOM 2314 O O . ALA A 1 298 ? -2.789 29.297 -5.996 1 96.38 298 ALA A O 1
ATOM 2315 N N . GLU A 1 299 ? -3.781 28.156 -7.578 1 96.31 299 GLU A N 1
ATOM 2316 C CA . GLU A 1 299 ? -3.613 29.234 -8.547 1 96.31 299 GLU A CA 1
ATOM 2317 C C . GLU A 1 299 ? -4.383 30.484 -8.125 1 96.31 299 GLU A C 1
ATOM 2319 O O . GLU A 1 299 ? -3.863 31.609 -8.211 1 96.31 299 GLU A O 1
ATOM 2324 N N . ARG A 1 300 ? -5.559 30.266 -7.746 1 96.88 300 ARG A N 1
ATOM 2325 C CA . ARG A 1 300 ? -6.391 31.391 -7.332 1 96.88 300 ARG A CA 1
ATOM 2326 C C . ARG A 1 300 ? -5.785 32.094 -6.121 1 96.88 300 ARG A C 1
ATOM 2328 O O . ARG A 1 300 ? -5.777 33.312 -6.059 1 96.88 300 ARG A O 1
ATOM 2335 N N . VAL A 1 301 ? -5.332 31.328 -5.188 1 96.94 301 VAL A N 1
ATOM 2336 C CA . VAL A 1 301 ? -4.703 31.906 -4.008 1 96.94 301 VAL A CA 1
ATOM 2337 C C . VAL A 1 301 ? -3.473 32.719 -4.422 1 96.94 301 VAL A C 1
ATOM 2339 O O . VAL A 1 301 ? -3.277 33.844 -3.957 1 96.94 301 VAL A O 1
ATOM 2342 N N . ALA A 1 302 ? -2.66 32.188 -5.277 1 95.56 302 ALA A N 1
ATOM 2343 C CA . ALA A 1 302 ? -1.439 32.844 -5.719 1 95.56 302 ALA A CA 1
ATOM 2344 C C . ALA A 1 302 ? -1.748 34.219 -6.309 1 95.56 302 ALA A C 1
ATOM 2346 O O . ALA A 1 302 ? -1.073 35.188 -5.992 1 95.56 302 ALA A O 1
ATOM 2347 N N . LEU A 1 303 ? -2.756 34.25 -7.074 1 94.25 303 LEU A N 1
ATOM 2348 C CA . LEU A 1 303 ? -3.113 35.5 -7.781 1 94.25 303 LEU A CA 1
ATOM 2349 C C . LEU A 1 303 ? -3.795 36.469 -6.844 1 94.25 303 LEU A C 1
ATOM 2351 O O . LEU A 1 303 ? -3.932 37.656 -7.172 1 94.25 303 LEU A O 1
ATOM 2355 N N . SER A 1 304 ? -4.156 36 -5.695 1 94.88 304 SER A N 1
ATOM 2356 C CA . SER A 1 304 ? -4.922 36.844 -4.785 1 94.88 304 SER A CA 1
ATOM 2357 C C . SER A 1 304 ? -4.016 37.531 -3.76 1 94.88 304 SER A C 1
ATOM 2359 O O . SER A 1 304 ? -4.477 38.344 -2.949 1 94.88 304 SER A O 1
ATOM 2361 N N . MET A 1 305 ? -2.73 37.219 -3.785 1 93.56 305 MET A N 1
ATOM 2362 C CA . MET A 1 305 ? -1.824 37.75 -2.779 1 93.56 305 MET A CA 1
ATOM 2363 C C . MET A 1 305 ? -1.57 39.25 -3.027 1 93.56 305 MET A C 1
ATOM 2365 O O . MET A 1 305 ? -1.428 39.656 -4.176 1 93.56 305 MET A O 1
ATOM 2369 N N . ARG A 1 306 ? -1.571 40 -1.942 1 90.75 306 ARG A N 1
ATOM 2370 C CA . ARG A 1 306 ? -1.342 41.438 -1.999 1 90.75 306 ARG A CA 1
ATOM 2371 C C . ARG A 1 306 ? -0.399 41.875 -0.888 1 90.75 306 ARG A C 1
ATOM 2373 O O . ARG A 1 306 ? -0.436 41.344 0.22 1 90.75 306 ARG A O 1
ATOM 2380 N N . ALA A 1 307 ? 0.467 42.812 -1.399 1 82.75 307 ALA A N 1
ATOM 2381 C CA . ALA A 1 307 ? 1.296 43.469 -0.387 1 82.75 307 ALA A CA 1
ATOM 2382 C C . ALA A 1 307 ? 0.501 44.531 0.38 1 82.75 307 ALA A C 1
ATOM 2384 O O . ALA A 1 307 ? -0.302 45.25 -0.207 1 82.75 307 ALA A O 1
ATOM 2385 N N . GLY A 1 308 ? 0.419 44.562 1.658 1 69 308 GLY A N 1
ATOM 2386 C CA . GLY A 1 308 ? -0.179 45.656 2.402 1 69 308 GLY A CA 1
ATOM 2387 C C . GLY A 1 308 ? -0.872 45.219 3.674 1 69 308 GLY A C 1
ATOM 2388 O O . GLY A 1 308 ? -1.37 44.094 3.752 1 69 308 GLY A O 1
ATOM 2389 N N . ALA A 1 309 ? -0.546 45.781 4.922 1 52.31 309 ALA A N 1
ATOM 2390 C CA . ALA A 1 309 ? -1.133 45.562 6.242 1 52.31 309 ALA A CA 1
ATOM 2391 C C . ALA A 1 309 ? -2.656 45.625 6.18 1 52.31 309 ALA A C 1
ATOM 2393 O O . ALA A 1 309 ? -3.229 46.281 5.328 1 52.31 309 ALA A O 1
ATOM 2394 N N . GLU A 1 310 ? -3.365 44.625 6.578 1 47.72 310 GLU A N 1
ATOM 2395 C CA . GLU A 1 310 ? -4.793 44.75 6.844 1 47.72 310 GLU A CA 1
ATOM 2396 C C . GLU A 1 310 ? -5.113 46.156 7.395 1 47.72 310 GLU A C 1
ATOM 2398 O O . GLU A 1 310 ? -4.516 46.594 8.383 1 47.72 310 GLU A O 1
ATOM 2403 N N . GLN A 1 311 ? -5.262 47.188 6.688 1 36.97 311 GLN A N 1
ATOM 2404 C CA . GLN A 1 311 ? -5.926 48.25 7.426 1 36.97 311 GLN A CA 1
ATOM 2405 C C . GLN A 1 311 ? -7.145 47.719 8.172 1 36.97 311 GLN A C 1
ATOM 2407 O O . GLN A 1 311 ? -8.062 47.156 7.566 1 36.97 311 GLN A O 1
ATOM 2412 N N . ALA A 1 312 ? -7.066 47.125 9.492 1 37.31 312 ALA A N 1
ATOM 2413 C CA . ALA A 1 312 ? -8.227 46.938 10.359 1 37.31 312 ALA A CA 1
ATOM 2414 C C . ALA A 1 312 ? -9.297 48 10.078 1 37.31 312 ALA A C 1
ATOM 2416 O O . ALA A 1 312 ? -9.031 49.188 10.117 1 37.31 312 ALA A O 1
ATOM 2417 N N . GLN A 1 313 ? -10.297 47.812 9.25 1 30.23 313 GLN A N 1
ATOM 2418 C CA . GLN A 1 313 ? -11.43 48.719 9.406 1 30.23 313 GLN A CA 1
ATOM 2419 C C . GLN A 1 313 ? -11.586 49.156 10.859 1 30.23 313 GLN A C 1
ATOM 2421 O O . GLN A 1 313 ? -11.758 48.312 11.75 1 30.23 313 GLN A O 1
ATOM 2426 N N . ARG A 1 314 ? -11.086 50.375 11.297 1 24.62 314 ARG A N 1
ATOM 2427 C CA . ARG A 1 314 ? -11.812 51.094 12.336 1 24.62 314 ARG A CA 1
ATOM 2428 C C . ARG A 1 314 ? -13.312 51.125 12.055 1 24.62 314 ARG A C 1
ATOM 2430 O O . ARG A 1 314 ? -13.734 51.281 10.906 1 24.62 314 ARG A O 1
ATOM 2437 N N . MET B 1 1 ? 55.938 17.672 -39.25 1 28.55 1 MET B N 1
ATOM 2438 C CA . MET B 1 1 ? 54.906 16.672 -39.531 1 28.55 1 MET B CA 1
ATOM 2439 C C . MET B 1 1 ? 54.844 15.625 -38.406 1 28.55 1 MET B C 1
ATOM 2441 O O . MET B 1 1 ? 55.594 14.648 -38.438 1 28.55 1 MET B O 1
ATOM 2445 N N . ARG B 1 2 ? 54.75 16.094 -37.062 1 31.59 2 ARG B N 1
ATOM 2446 C CA . ARG B 1 2 ? 54.906 15.391 -35.781 1 31.59 2 ARG B CA 1
ATOM 2447 C C . ARG B 1 2 ? 53.781 14.359 -35.625 1 31.59 2 ARG B C 1
ATOM 2449 O O . ARG B 1 2 ? 52.594 14.688 -35.719 1 31.59 2 ARG B O 1
ATOM 2456 N N . VAL B 1 3 ? 54.031 13.109 -36.062 1 32.91 3 VAL B N 1
ATOM 2457 C CA . VAL B 1 3 ? 53.25 11.898 -36.031 1 32.91 3 VAL B CA 1
ATOM 2458 C C . VAL B 1 3 ? 52.75 11.633 -34.625 1 32.91 3 VAL B C 1
ATOM 2460 O O . VAL B 1 3 ? 53.562 11.445 -33.719 1 32.91 3 VAL B O 1
ATOM 2463 N N . LEU B 1 4 ? 51.781 12.398 -34.156 1 39.72 4 LEU B N 1
ATOM 2464 C CA . LEU B 1 4 ? 51.219 12.188 -32.812 1 39.72 4 LEU B CA 1
ATOM 2465 C C . LEU B 1 4 ? 50.781 10.742 -32.625 1 39.72 4 LEU B C 1
ATOM 2467 O O . LEU B 1 4 ? 50 10.219 -33.406 1 39.72 4 LEU B O 1
ATOM 2471 N N . PRO B 1 5 ? 51.594 9.938 -31.922 1 40.97 5 PRO B N 1
ATOM 2472 C CA . PRO B 1 5 ? 51.25 8.531 -31.672 1 40.97 5 PRO B CA 1
ATOM 2473 C C . PRO B 1 5 ? 49.875 8.344 -31.094 1 40.97 5 PRO B C 1
ATOM 2475 O O . PRO B 1 5 ? 49.406 9.164 -30.281 1 40.97 5 PRO B O 1
ATOM 2478 N N . LEU B 1 6 ? 48.906 7.852 -31.922 1 35.94 6 LEU B N 1
ATOM 2479 C CA . LEU B 1 6 ? 47.531 7.43 -31.594 1 35.94 6 LEU B CA 1
ATOM 2480 C C . LEU B 1 6 ? 47.531 6.375 -30.5 1 35.94 6 LEU B C 1
ATOM 2482 O O . LEU B 1 6 ? 48 5.25 -30.719 1 35.94 6 LEU B O 1
ATOM 2486 N N . TYR B 1 7 ? 47.875 6.75 -29.25 1 37.25 7 TYR B N 1
ATOM 2487 C CA . TYR B 1 7 ? 47.75 5.766 -28.188 1 37.25 7 TYR B CA 1
ATOM 2488 C C . TYR B 1 7 ? 46.344 5.184 -28.141 1 37.25 7 TYR B C 1
ATOM 2490 O O . TYR B 1 7 ? 45.375 5.918 -27.969 1 37.25 7 TYR B O 1
ATOM 2498 N N . VAL B 1 8 ? 46.125 4.102 -28.922 1 35.59 8 VAL B N 1
ATOM 2499 C CA . VAL B 1 8 ? 44.938 3.277 -28.844 1 35.59 8 VAL B CA 1
ATOM 2500 C C . VAL B 1 8 ? 44.719 2.799 -27.422 1 35.59 8 VAL B C 1
ATOM 2502 O O . VAL B 1 8 ? 45.5 2.035 -26.875 1 35.59 8 VAL B O 1
ATOM 2505 N N . VAL B 1 9 ? 44.281 3.652 -26.531 1 38.06 9 VAL B N 1
ATOM 2506 C CA . VAL B 1 9 ? 43.844 3.207 -25.203 1 38.06 9 VAL B CA 1
ATOM 2507 C C . VAL B 1 9 ? 42.844 2.061 -25.344 1 38.06 9 VAL B C 1
ATOM 2509 O O . VAL B 1 9 ? 41.75 2.25 -25.859 1 38.06 9 VAL B O 1
ATOM 2512 N N . MET B 1 10 ? 43.344 0.828 -25.562 1 37.22 10 MET B N 1
ATOM 2513 C CA . MET B 1 10 ? 42.531 -0.39 -25.453 1 37.22 10 MET B CA 1
ATOM 2514 C C . MET B 1 10 ? 41.812 -0.447 -24.109 1 37.22 10 MET B C 1
ATOM 2516 O O . MET B 1 10 ? 42.438 -0.696 -23.078 1 37.22 10 MET B O 1
ATOM 2520 N N . GLY B 1 11 ? 40.906 0.417 -23.781 1 37.09 11 GLY B N 1
ATOM 2521 C CA . GLY B 1 11 ? 40.062 0.303 -22.594 1 37.09 11 GLY B CA 1
ATOM 2522 C C . GLY B 1 11 ? 39.438 -1.068 -22.438 1 37.09 11 GLY B C 1
ATOM 2523 O O . GLY B 1 11 ? 38.656 -1.499 -23.297 1 37.09 11 GLY B O 1
ATOM 2524 N N . GLY B 1 12 ? 40.094 -2.059 -21.891 1 37.97 12 GLY B N 1
ATOM 2525 C CA . GLY B 1 12 ? 39.625 -3.369 -21.5 1 37.97 12 GLY B CA 1
ATOM 2526 C C . GLY B 1 12 ? 38.25 -3.316 -20.812 1 37.97 12 GLY B C 1
ATOM 2527 O O . GLY B 1 12 ? 38.031 -2.475 -19.938 1 37.97 12 GLY B O 1
ATOM 2528 N N . TRP B 1 13 ? 37.219 -3.787 -21.391 1 37.31 13 TRP B N 1
ATOM 2529 C CA . TRP B 1 13 ? 35.875 -4.133 -20.922 1 37.31 13 TRP B CA 1
ATOM 2530 C C . TRP B 1 13 ? 35.938 -5.023 -19.688 1 37.31 13 TRP B C 1
ATOM 2532 O O . TRP B 1 13 ? 36.281 -6.207 -19.781 1 37.31 13 TRP B O 1
ATOM 2542 N N . LEU B 1 14 ? 36.5 -4.633 -18.578 1 38.25 14 LEU B N 1
ATOM 2543 C CA . LEU B 1 14 ? 36.344 -5.41 -17.359 1 38.25 14 LEU B CA 1
ATOM 2544 C C . LEU B 1 14 ? 34.906 -5.871 -17.172 1 38.25 14 LEU B C 1
ATOM 2546 O O . LEU B 1 14 ? 34 -5.051 -17.125 1 38.25 14 LEU B O 1
ATOM 2550 N N . SER B 1 15 ? 34.469 -6.996 -17.672 1 39.59 15 SER B N 1
ATOM 2551 C CA . SER B 1 15 ? 33.281 -7.793 -17.453 1 39.59 15 SER B CA 1
ATOM 2552 C C . SER B 1 15 ? 32.938 -7.902 -15.969 1 39.59 15 SER B C 1
ATOM 2554 O O . SER B 1 15 ? 33.75 -8.391 -15.18 1 39.59 15 SER B O 1
ATOM 2556 N N . MET B 1 16 ? 32.156 -7.125 -15.305 1 43.34 16 MET B N 1
ATOM 2557 C CA . MET B 1 16 ? 31.656 -7.168 -13.93 1 43.34 16 MET B CA 1
ATOM 2558 C C . MET B 1 16 ? 30.953 -8.484 -13.656 1 43.34 16 MET B C 1
ATOM 2560 O O . MET B 1 16 ? 29.734 -8.586 -13.812 1 43.34 16 MET B O 1
ATOM 2564 N N . PRO B 1 17 ? 31.344 -9.742 -13.844 1 47.56 17 PRO B N 1
ATOM 2565 C CA . PRO B 1 17 ? 30.828 -11.086 -13.555 1 47.56 17 PRO B CA 1
ATOM 2566 C C . PRO B 1 17 ? 30.391 -11.242 -12.094 1 47.56 17 PRO B C 1
ATOM 2568 O O . PRO B 1 17 ? 29.438 -11.961 -11.812 1 47.56 17 PRO B O 1
ATOM 2571 N N . ALA B 1 18 ? 31.062 -10.648 -11.141 1 45.5 18 ALA B N 1
ATOM 2572 C CA . ALA B 1 18 ? 30.875 -10.953 -9.727 1 45.5 18 ALA B CA 1
ATOM 2573 C C . ALA B 1 18 ? 29.469 -10.625 -9.266 1 45.5 18 ALA B C 1
ATOM 2575 O O . ALA B 1 18 ? 28.875 -11.367 -8.477 1 45.5 18 ALA B O 1
ATOM 2576 N N . LEU B 1 19 ? 28.875 -9.578 -9.82 1 54.44 19 LEU B N 1
ATOM 2577 C CA . LEU B 1 19 ? 27.562 -9.125 -9.375 1 54.44 19 LEU B CA 1
ATOM 2578 C C . LEU B 1 19 ? 26.484 -10.117 -9.773 1 54.44 19 LEU B C 1
ATOM 2580 O O . LEU B 1 19 ? 25.547 -10.359 -9.016 1 54.44 19 LEU B O 1
ATOM 2584 N N . ALA B 1 20 ? 26.672 -10.852 -10.891 1 55.88 20 ALA B N 1
ATOM 2585 C CA . ALA B 1 20 ? 25.703 -11.844 -11.359 1 55.88 20 ALA B CA 1
ATOM 2586 C C . ALA B 1 20 ? 25.797 -13.125 -10.539 1 55.88 20 ALA B C 1
ATOM 2588 O O . ALA B 1 20 ? 24.766 -13.719 -10.195 1 55.88 20 ALA B O 1
ATOM 2589 N N . ALA B 1 21 ? 26.984 -13.539 -10.266 1 64.38 21 ALA B N 1
ATOM 2590 C CA . ALA B 1 21 ? 27.172 -14.781 -9.516 1 64.38 21 ALA B CA 1
ATOM 2591 C C . ALA B 1 21 ? 26.531 -14.688 -8.141 1 64.38 21 ALA B C 1
ATOM 2593 O O . ALA B 1 21 ? 25.938 -15.664 -7.664 1 64.38 21 ALA B O 1
ATOM 2594 N N . ASP B 1 22 ? 26.484 -13.539 -7.625 1 83.88 22 ASP B N 1
ATOM 2595 C CA . ASP B 1 22 ? 25.922 -13.344 -6.297 1 83.88 22 ASP B CA 1
ATOM 2596 C C . ASP B 1 22 ? 24.391 -13.414 -6.332 1 83.88 22 ASP B C 1
ATOM 2598 O O . ASP B 1 22 ? 23.781 -14.016 -5.457 1 83.88 22 ASP B O 1
ATOM 2602 N N . ALA B 1 23 ? 23.938 -13.109 -7.508 1 91.62 23 ALA B N 1
ATOM 2603 C CA . ALA B 1 23 ? 22.484 -13.117 -7.617 1 91.62 23 ALA B CA 1
ATOM 2604 C C . ALA B 1 23 ? 21.953 -14.547 -7.727 1 91.62 23 ALA B C 1
ATOM 2606 O O . ALA B 1 23 ? 20.922 -14.883 -7.121 1 91.62 23 ALA B O 1
ATOM 2607 N N . GLU B 1 24 ? 22.672 -15.359 -8.461 1 90.94 24 GLU B N 1
ATOM 2608 C CA . GLU B 1 24 ? 22.281 -16.766 -8.594 1 90.94 24 GLU B CA 1
ATOM 2609 C C . GLU B 1 24 ? 22.344 -17.484 -7.25 1 90.94 24 GLU B C 1
ATOM 2611 O O . GLU B 1 24 ? 21.484 -18.328 -6.953 1 90.94 24 GLU B O 1
ATOM 2616 N N . SER B 1 25 ? 23.281 -17.172 -6.566 1 93.44 25 SER B N 1
ATOM 2617 C CA . SER B 1 25 ? 23.422 -17.766 -5.242 1 93.44 25 SER B CA 1
ATOM 2618 C C . SER B 1 25 ? 22.25 -17.406 -4.344 1 93.44 25 SER B C 1
ATOM 2620 O O . SER B 1 25 ? 21.719 -18.25 -3.631 1 93.44 25 SER B O 1
ATOM 2622 N N . TRP B 1 26 ? 21.875 -16.172 -4.387 1 94.19 26 TRP B N 1
ATOM 2623 C CA . TRP B 1 26 ? 20.75 -15.719 -3.59 1 94.19 26 TRP B CA 1
ATOM 2624 C C . TRP B 1 26 ? 19.469 -16.422 -4.027 1 94.19 26 TRP B C 1
ATOM 2626 O O . TRP B 1 26 ? 18.641 -16.812 -3.189 1 94.19 26 TRP B O 1
ATOM 2636 N N . MET B 1 27 ? 19.328 -16.625 -5.328 1 92.5 27 MET B N 1
ATOM 2637 C CA . MET B 1 27 ? 18.156 -17.312 -5.824 1 92.5 27 MET B CA 1
ATOM 2638 C C . MET B 1 27 ? 18.125 -18.766 -5.348 1 92.5 27 MET B C 1
ATOM 2640 O O . MET B 1 27 ? 17.062 -19.312 -5.051 1 92.5 27 MET B O 1
ATOM 2644 N N . GLY B 1 28 ? 19.297 -19.328 -5.332 1 91.31 28 GLY B N 1
ATOM 2645 C CA . GLY B 1 28 ? 19.406 -20.672 -4.781 1 91.31 28 GLY B CA 1
ATOM 2646 C C . GLY B 1 28 ? 19 -20.75 -3.32 1 91.31 28 GLY B C 1
ATOM 2647 O O . GLY B 1 28 ? 18.281 -21.672 -2.914 1 91.31 28 GLY B O 1
ATOM 2648 N N . ARG B 1 29 ? 19.391 -19.797 -2.555 1 92 29 ARG B N 1
ATOM 2649 C CA . ARG B 1 29 ? 19.047 -19.75 -1.138 1 92 29 ARG B CA 1
ATOM 2650 C C . ARG B 1 29 ? 17.547 -19.531 -0.948 1 92 29 ARG B C 1
ATOM 2652 O O . ARG B 1 29 ? 16.938 -20.125 -0.05 1 92 29 ARG B O 1
ATOM 2659 N N . LEU B 1 30 ? 17.016 -18.719 -1.742 1 91.06 30 LEU B N 1
ATOM 2660 C CA . LEU B 1 30 ? 15.578 -18.469 -1.694 1 91.06 30 LEU B CA 1
ATOM 2661 C C . LEU B 1 30 ? 14.805 -19.766 -1.919 1 91.06 30 LEU B C 1
ATOM 2663 O O . LEU B 1 30 ? 13.82 -20.031 -1.224 1 91.06 30 LEU B O 1
ATOM 2667 N N . ALA B 1 31 ? 15.273 -20.578 -2.867 1 87 31 ALA B N 1
ATOM 2668 C CA . ALA B 1 31 ? 14.594 -21.812 -3.229 1 87 31 ALA B CA 1
ATOM 2669 C C . ALA B 1 31 ? 14.539 -22.781 -2.043 1 87 31 ALA B C 1
ATOM 2671 O O . ALA B 1 31 ? 13.562 -23.5 -1.876 1 87 31 ALA B O 1
ATOM 2672 N N . ILE B 1 32 ? 15.531 -22.688 -1.178 1 84.25 32 ILE B N 1
ATOM 2673 C CA . ILE B 1 32 ? 15.641 -23.609 -0.05 1 84.25 32 ILE B CA 1
ATOM 2674 C C . ILE B 1 32 ? 14.938 -23.016 1.169 1 84.25 32 ILE B C 1
ATOM 2676 O O . ILE B 1 32 ? 14.32 -23.75 1.947 1 84.25 32 ILE B O 1
ATOM 2680 N N . ALA B 1 33 ? 14.891 -21.75 1.359 1 84.19 33 ALA B N 1
ATOM 2681 C CA . ALA B 1 33 ? 14.453 -21.047 2.562 1 84.19 33 ALA B CA 1
ATOM 2682 C C . ALA B 1 33 ? 12.953 -21.203 2.77 1 84.19 33 ALA B C 1
ATOM 2684 O O . ALA B 1 33 ? 12.484 -21.312 3.904 1 84.19 33 ALA B O 1
ATOM 2685 N N . GLU B 1 34 ? 12.195 -21.203 1.765 1 74 34 GLU B N 1
ATOM 2686 C CA . GLU B 1 34 ? 10.742 -21.156 1.858 1 74 34 GLU B CA 1
ATOM 2687 C C . GLU B 1 34 ? 10.195 -22.375 2.605 1 74 34 GLU B C 1
ATOM 2689 O O . GLU B 1 34 ? 9.156 -22.281 3.262 1 74 34 GLU B O 1
ATOM 2694 N N . GLN B 1 35 ? 10.898 -23.484 2.76 1 75.5 35 GLN B N 1
ATOM 2695 C CA . GLN B 1 35 ? 10.375 -24.688 3.379 1 75.5 35 GLN B CA 1
ATOM 2696 C C . GLN B 1 35 ? 11.078 -24.984 4.699 1 75.5 35 GLN B C 1
ATOM 2698 O O . GLN B 1 35 ? 10.766 -25.969 5.371 1 75.5 35 GLN B O 1
ATOM 2703 N N . GLN B 1 36 ? 11.906 -24.047 5.188 1 80.94 36 GLN B N 1
ATOM 2704 C CA . GLN B 1 36 ? 12.734 -24.453 6.316 1 80.94 36 GLN B CA 1
ATOM 2705 C C . GLN B 1 36 ? 12.531 -23.531 7.512 1 80.94 36 GLN B C 1
ATOM 2707 O O . GLN B 1 36 ? 12.828 -23.906 8.648 1 80.94 36 GLN B O 1
ATOM 2712 N N . GLN B 1 37 ? 11.906 -22.422 7.301 1 86.75 37 GLN B N 1
ATOM 2713 C CA . GLN B 1 37 ? 11.945 -21.422 8.359 1 86.75 37 GLN B CA 1
ATOM 2714 C C . GLN B 1 37 ? 10.547 -21.109 8.875 1 86.75 37 GLN B C 1
ATOM 2716 O O . GLN B 1 37 ? 9.609 -20.922 8.086 1 86.75 37 GLN B O 1
ATOM 2721 N N . SER B 1 38 ? 10.438 -21.234 10.266 1 93.25 38 SER B N 1
ATOM 2722 C CA . SER B 1 38 ? 9.242 -20.672 10.883 1 93.25 38 SER B CA 1
ATOM 2723 C C . SER B 1 38 ? 9.305 -19.156 10.938 1 93.25 38 SER B C 1
ATOM 2725 O O . SER B 1 38 ? 10.359 -18.578 11.227 1 93.25 38 SER B O 1
ATOM 2727 N N . TYR B 1 39 ? 8.18 -18.547 10.57 1 95.25 39 TYR B N 1
ATOM 2728 C CA . TYR B 1 39 ? 8.141 -17.094 10.609 1 95.25 39 TYR B CA 1
ATOM 2729 C C . TYR B 1 39 ? 6.707 -16.578 10.703 1 95.25 39 TYR B C 1
ATOM 2731 O O . TYR B 1 39 ? 5.758 -17.344 10.469 1 95.25 39 TYR B O 1
ATOM 2739 N N . ALA B 1 40 ? 6.609 -15.406 11.148 1 95.88 40 ALA B N 1
ATOM 2740 C CA . ALA B 1 40 ? 5.355 -14.656 11.164 1 95.88 40 ALA B CA 1
ATOM 2741 C C . ALA B 1 40 ? 5.543 -13.258 10.586 1 95.88 40 ALA B C 1
ATOM 2743 O O . ALA B 1 40 ? 6.629 -12.68 10.68 1 95.88 40 ALA B O 1
ATOM 2744 N N . GLY B 1 41 ? 4.449 -12.766 9.914 1 96 41 GLY B N 1
ATOM 2745 C CA . GLY B 1 41 ? 4.57 -11.43 9.336 1 96 41 GLY B CA 1
ATOM 2746 C C . GLY B 1 41 ? 3.234 -10.828 8.945 1 96 41 GLY B C 1
ATOM 2747 O O . GLY B 1 41 ? 2.211 -11.516 8.953 1 96 41 GLY B O 1
ATOM 2748 N N . THR B 1 42 ? 3.273 -9.578 8.758 1 96.75 42 THR B N 1
ATOM 2749 C CA . THR B 1 42 ? 2.184 -8.812 8.164 1 96.75 42 THR B CA 1
ATOM 2750 C C . THR B 1 42 ? 2.629 -8.164 6.852 1 96.75 42 THR B C 1
ATOM 2752 O O . THR B 1 42 ? 3.682 -7.531 6.797 1 96.75 42 THR B O 1
ATOM 2755 N N . PHE B 1 43 ? 1.856 -8.477 5.812 1 95.69 43 PHE B N 1
ATOM 2756 C CA . PHE B 1 43 ? 2.27 -7.941 4.52 1 95.69 43 PHE B CA 1
ATOM 2757 C C . PHE B 1 43 ? 1.106 -7.246 3.822 1 95.69 43 PHE B C 1
ATOM 2759 O O . PHE B 1 43 ? -0.053 -7.445 4.191 1 95.69 43 PHE B O 1
ATOM 2766 N N . VAL B 1 44 ? 1.491 -6.398 2.906 1 94.81 44 VAL B N 1
ATOM 2767 C CA . VAL B 1 44 ? 0.513 -5.723 2.059 1 94.81 44 VAL B CA 1
ATOM 2768 C C . VAL B 1 44 ? 0.627 -6.238 0.626 1 94.81 44 VAL B C 1
ATOM 2770 O O . VAL B 1 44 ? 1.701 -6.668 0.198 1 94.81 44 VAL B O 1
ATOM 2773 N N . TYR B 1 45 ? -0.501 -6.281 0.035 1 91.19 45 TYR B N 1
ATOM 2774 C CA . TYR B 1 45 ? -0.623 -6.676 -1.364 1 91.19 45 TYR B CA 1
ATOM 2775 C C . TYR B 1 45 ? -1.342 -5.598 -2.17 1 91.19 45 TYR B C 1
ATOM 2777 O O . TYR B 1 45 ? -2.432 -5.16 -1.798 1 91.19 45 TYR B O 1
ATOM 2785 N N . GLU B 1 46 ? -0.665 -5.078 -3.166 1 90.38 46 GLU B N 1
ATOM 2786 C CA . GLU B 1 46 ? -1.23 -4.051 -4.035 1 90.38 46 GLU B CA 1
ATOM 2787 C C . GLU B 1 46 ? -1.202 -4.488 -5.496 1 90.38 46 GLU B C 1
ATOM 2789 O O . GLU B 1 46 ? -0.158 -4.895 -6.008 1 90.38 46 GLU B O 1
ATOM 2794 N N . ARG B 1 47 ? -2.418 -4.363 -6.09 1 85.44 47 ARG B N 1
ATOM 2795 C CA . ARG B 1 47 ? -2.549 -4.742 -7.492 1 85.44 47 ARG B CA 1
ATOM 2796 C C . ARG B 1 47 ? -3.688 -3.979 -8.164 1 85.44 47 ARG B C 1
ATOM 2798 O O . ARG B 1 47 ? -4.816 -3.982 -7.668 1 85.44 47 ARG B O 1
ATOM 2805 N N . ASN B 1 48 ? -3.451 -3.322 -9.312 1 78.69 48 ASN B N 1
ATOM 2806 C CA . ASN B 1 48 ? -4.477 -2.641 -10.094 1 78.69 48 ASN B CA 1
ATOM 2807 C C . ASN B 1 48 ? -5.359 -1.76 -9.219 1 78.69 48 ASN B C 1
ATOM 2809 O O . ASN B 1 48 ? -6.59 -1.817 -9.312 1 78.69 48 ASN B O 1
ATOM 2813 N N . GLY B 1 49 ? -4.734 -1.062 -8.344 1 75.25 49 GLY B N 1
ATOM 2814 C CA . GLY B 1 49 ? -5.492 -0.146 -7.5 1 75.25 49 GLY B CA 1
ATOM 2815 C C . GLY B 1 49 ? -6.109 -0.82 -6.289 1 75.25 49 GLY B C 1
ATOM 2816 O O . GLY B 1 49 ? -6.629 -0.147 -5.395 1 75.25 49 GLY B O 1
ATOM 2817 N N . SER B 1 50 ? -6.102 -2.098 -6.324 1 83.62 50 SER B N 1
ATOM 2818 C CA . SER B 1 50 ? -6.605 -2.824 -5.164 1 83.62 50 SER B CA 1
ATOM 2819 C C . SER B 1 50 ? -5.52 -2.988 -4.102 1 83.62 50 SER B C 1
ATOM 2821 O O . SER B 1 50 ? -4.344 -3.143 -4.43 1 83.62 50 SER B O 1
ATOM 2823 N N . PHE B 1 51 ? -5.988 -2.859 -2.916 1 88.69 51 PHE B N 1
ATOM 2824 C CA . PHE B 1 51 ? -5.082 -2.936 -1.774 1 88.69 51 PHE B CA 1
ATOM 2825 C C . PHE B 1 51 ? -5.645 -3.854 -0.697 1 88.69 51 PHE B C 1
ATOM 2827 O O . PHE B 1 51 ? -6.848 -3.828 -0.419 1 88.69 51 PHE B O 1
ATOM 2834 N N . SER B 1 52 ? -4.723 -4.707 -0.14 1 91.56 52 SER B N 1
ATOM 2835 C CA . SER B 1 52 ? -5.133 -5.547 0.979 1 91.56 52 SER B CA 1
ATOM 2836 C C . SER B 1 52 ? -3.971 -5.805 1.932 1 91.56 52 SER B C 1
ATOM 2838 O O . SER B 1 52 ? -2.807 -5.672 1.55 1 91.56 52 SER B O 1
ATOM 2840 N N . SER B 1 53 ? -4.297 -6.043 3.162 1 94.31 53 SER B N 1
ATOM 2841 C CA . SER B 1 53 ? -3.318 -6.398 4.184 1 94.31 53 SER B CA 1
ATOM 2842 C C . SER B 1 53 ? -3.594 -7.785 4.754 1 94.31 53 SER B C 1
ATOM 2844 O O . SER B 1 53 ? -4.75 -8.203 4.859 1 94.31 53 SER B O 1
ATOM 2846 N N . HIS B 1 54 ? -2.506 -8.508 5.051 1 93.12 54 HIS B N 1
ATOM 2847 C CA . HIS B 1 54 ? -2.621 -9.898 5.465 1 93.12 54 HIS B CA 1
ATOM 2848 C C . HIS B 1 54 ? -1.645 -10.219 6.594 1 93.12 54 HIS B C 1
ATOM 2850 O O . HIS B 1 54 ? -0.562 -9.633 6.668 1 93.12 54 HIS B O 1
ATOM 2856 N N . ALA B 1 55 ? -2.082 -11.102 7.445 1 94.25 55 ALA B N 1
ATOM 2857 C CA . ALA B 1 55 ? -1.173 -11.766 8.375 1 94.25 55 ALA B CA 1
ATOM 2858 C C . ALA B 1 55 ? -0.842 -13.18 7.902 1 94.25 55 ALA B C 1
ATOM 2860 O O . ALA B 1 55 ? -1.693 -13.867 7.328 1 94.25 55 ALA B O 1
ATOM 2861 N N . VAL B 1 56 ? 0.403 -13.586 8.125 1 93.56 56 VAL B N 1
ATOM 2862 C CA . VAL B 1 56 ? 0.823 -14.938 7.766 1 93.56 56 VAL B CA 1
ATOM 2863 C C . VAL B 1 56 ? 1.614 -15.547 8.922 1 93.56 56 VAL B C 1
ATOM 2865 O O . VAL B 1 56 ? 2.393 -14.859 9.586 1 93.56 56 VAL B O 1
ATOM 2868 N N . TRP B 1 57 ? 1.376 -16.75 9.203 1 95.38 57 TRP B N 1
ATOM 2869 C CA . TRP B 1 57 ? 2.145 -17.562 10.133 1 95.38 57 TRP B CA 1
ATOM 2870 C C . TRP B 1 57 ? 2.578 -18.875 9.477 1 95.38 57 TRP B C 1
ATOM 2872 O O . TRP B 1 57 ? 1.758 -19.594 8.898 1 95.38 57 TRP B O 1
ATOM 2882 N N . GLN B 1 58 ? 3.807 -19.156 9.484 1 93.19 58 GLN B N 1
ATOM 2883 C CA . GLN B 1 58 ? 4.328 -20.438 9.031 1 93.19 58 GLN B CA 1
ATOM 2884 C C . GLN B 1 58 ? 5.125 -21.125 10.133 1 93.19 58 GLN B C 1
ATOM 2886 O O . GLN B 1 58 ? 6.094 -20.578 10.656 1 93.19 58 GLN B O 1
ATOM 2891 N N . GLN B 1 59 ? 4.719 -22.312 10.477 1 95.19 59 GLN B N 1
ATOM 2892 C CA . GLN B 1 59 ? 5.426 -23.141 11.445 1 95.19 59 GLN B CA 1
ATOM 2893 C C . GLN B 1 59 ? 6.016 -24.375 10.773 1 95.19 59 GLN B C 1
ATOM 2895 O O . GLN B 1 59 ? 5.301 -25.125 10.102 1 95.19 59 GLN B O 1
ATOM 2900 N N . VAL B 1 60 ? 7.285 -24.469 10.883 1 92.06 60 VAL B N 1
ATOM 2901 C CA . VAL B 1 60 ? 7.961 -25.672 10.406 1 92.06 60 VAL B CA 1
ATOM 2902 C C . VAL B 1 60 ? 8.383 -26.531 11.594 1 92.06 60 VAL B C 1
ATOM 2904 O O . VAL B 1 60 ? 9.125 -26.078 12.469 1 92.06 60 VAL B O 1
ATOM 2907 N N . ASP B 1 61 ? 7.855 -27.625 11.742 1 90.38 61 ASP B N 1
ATOM 2908 C CA . ASP B 1 61 ? 8.203 -28.625 12.75 1 90.38 61 ASP B CA 1
ATOM 2909 C C . ASP B 1 61 ? 8.633 -29.938 12.094 1 90.38 61 ASP B C 1
ATOM 2911 O O . ASP B 1 61 ? 7.801 -30.812 11.836 1 90.38 61 ASP B O 1
ATOM 2915 N N . GLY B 1 62 ? 9.953 -30.125 12.07 1 86.5 62 GLY B N 1
ATOM 2916 C CA . GLY B 1 62 ? 10.422 -31.25 11.289 1 86.5 62 GLY B CA 1
ATOM 2917 C C . GLY B 1 62 ? 10.016 -31.188 9.828 1 86.5 62 GLY B C 1
ATOM 2918 O O . GLY B 1 62 ? 10.375 -30.25 9.125 1 86.5 62 GLY B O 1
ATOM 2919 N N . LYS B 1 63 ? 9.258 -32.188 9.484 1 85.75 63 LYS B N 1
ATOM 2920 C CA . LYS B 1 63 ? 8.844 -32.219 8.086 1 85.75 63 LYS B CA 1
ATOM 2921 C C . LYS B 1 63 ? 7.453 -31.625 7.902 1 85.75 63 LYS B C 1
ATOM 2923 O O . LYS B 1 63 ? 6.984 -31.453 6.777 1 85.75 63 LYS B O 1
ATOM 2928 N N . ARG B 1 64 ? 6.898 -31.297 8.938 1 89.06 64 ARG B N 1
ATOM 2929 C CA . ARG B 1 64 ? 5.543 -30.75 8.891 1 89.06 64 ARG B CA 1
ATOM 2930 C C . ARG B 1 64 ? 5.57 -29.234 8.789 1 89.06 64 ARG B C 1
ATOM 2932 O O . ARG B 1 64 ? 6.277 -28.578 9.555 1 89.06 64 ARG B O 1
ATOM 2939 N N . VAL B 1 65 ? 4.844 -28.734 7.773 1 90.94 65 VAL B N 1
ATOM 2940 C CA . VAL B 1 65 ? 4.754 -27.281 7.578 1 90.94 65 VAL B CA 1
ATOM 2941 C C . VAL B 1 65 ? 3.295 -26.844 7.648 1 90.94 65 VAL B C 1
ATOM 2943 O O . VAL B 1 65 ? 2.445 -27.375 6.926 1 90.94 65 VAL B O 1
ATOM 2946 N N . GLN B 1 66 ? 2.99 -25.969 8.531 1 92.44 66 GLN B N 1
ATOM 2947 C CA . GLN B 1 66 ? 1.664 -25.359 8.633 1 92.44 66 GLN B CA 1
ATOM 2948 C C . GLN B 1 66 ? 1.715 -23.859 8.352 1 92.44 66 GLN B C 1
ATOM 2950 O O . GLN B 1 66 ? 2.576 -23.156 8.883 1 92.44 66 GLN B O 1
ATOM 2955 N N . GLU B 1 67 ? 0.798 -23.406 7.496 1 91.75 67 GLU B N 1
ATOM 2956 C CA . GLU B 1 67 ? 0.728 -21.984 7.152 1 91.75 67 GLU B CA 1
ATOM 2957 C C . GLU B 1 67 ? -0.695 -21.453 7.293 1 91.75 67 GLU B C 1
ATOM 2959 O O . GLU B 1 67 ? -1.652 -22.109 6.875 1 91.75 67 GLU B O 1
ATOM 2964 N N . ARG B 1 68 ? -0.772 -20.344 7.879 1 92.81 68 ARG B N 1
ATOM 2965 C CA . ARG B 1 68 ? -2.062 -19.672 7.996 1 92.81 68 ARG B CA 1
ATOM 2966 C C . ARG B 1 68 ? -1.989 -18.25 7.445 1 92.81 68 ARG B C 1
ATOM 2968 O O . ARG B 1 68 ? -1.045 -17.516 7.734 1 92.81 68 ARG B O 1
ATOM 2975 N N . PHE B 1 69 ? -2.941 -17.984 6.617 1 91.62 69 PHE B N 1
ATOM 2976 C CA . PHE B 1 69 ? -3.094 -16.641 6.07 1 91.62 69 PHE B CA 1
ATOM 2977 C C . PHE B 1 69 ? -4.41 -16.016 6.52 1 91.62 69 PHE B C 1
ATOM 2979 O O . PHE B 1 69 ? -5.453 -16.672 6.496 1 91.62 69 PHE B O 1
ATOM 2986 N N . LEU B 1 70 ? -4.332 -14.797 6.949 1 92.12 70 LEU B N 1
ATOM 2987 C CA . LEU B 1 70 ? -5.52 -14.07 7.383 1 92.12 70 LEU B CA 1
ATOM 2988 C C . LEU B 1 70 ? -5.555 -12.672 6.785 1 92.12 70 LEU B C 1
ATOM 2990 O O . LEU B 1 70 ? -4.605 -11.898 6.941 1 92.12 70 LEU B O 1
ATOM 2994 N N . GLN B 1 71 ? -6.609 -12.414 6.07 1 92.25 71 GLN B N 1
ATOM 2995 C CA . GLN B 1 71 ? -6.781 -11.047 5.59 1 92.25 71 GLN B CA 1
ATOM 2996 C C . GLN B 1 71 ? -7.16 -10.109 6.73 1 92.25 71 GLN B C 1
ATOM 2998 O O . GLN B 1 71 ? -8.016 -10.43 7.551 1 92.25 71 GLN B O 1
ATOM 3003 N N . LEU B 1 72 ? -6.504 -8.93 6.766 1 94.81 72 LEU B N 1
ATOM 3004 C CA . LEU B 1 72 ? -6.621 -8.055 7.93 1 94.81 72 LEU B CA 1
ATOM 3005 C C . LEU B 1 72 ? -7.562 -6.891 7.645 1 94.81 72 LEU B C 1
ATOM 3007 O O . LEU B 1 72 ? -7.953 -6.16 8.562 1 94.81 72 LEU B O 1
ATOM 3011 N N . ASP B 1 73 ? -7.945 -6.68 6.398 1 94.75 73 ASP B N 1
ATOM 3012 C CA . ASP B 1 73 ? -8.883 -5.637 6.012 1 94.75 73 ASP B CA 1
ATOM 3013 C C . ASP B 1 73 ? -9.969 -6.188 5.09 1 94.75 73 ASP B C 1
ATOM 3015 O O . ASP B 1 73 ? -9.766 -7.211 4.43 1 94.75 73 ASP B O 1
ATOM 3019 N N . GLY B 1 74 ? -11.156 -5.512 5.074 1 90.94 74 GLY B N 1
ATOM 3020 C CA . GLY B 1 74 ? -12.258 -6.008 4.266 1 90.94 74 GLY B CA 1
ATOM 3021 C C . GLY B 1 74 ? -12.922 -7.238 4.855 1 90.94 74 GLY B C 1
ATOM 3022 O O . GLY B 1 74 ? -12.867 -7.461 6.066 1 90.94 74 GLY B O 1
ATOM 3023 N N . ALA B 1 75 ? -13.555 -7.988 4.023 1 86.12 75 ALA B N 1
ATOM 3024 C CA . ALA B 1 75 ? -14.211 -9.211 4.492 1 86.12 75 ALA B CA 1
ATOM 3025 C C . ALA B 1 75 ? -13.188 -10.211 5.012 1 86.12 75 ALA B C 1
ATOM 3027 O O . ALA B 1 75 ? -12.148 -10.438 4.383 1 86.12 75 ALA B O 1
ATOM 3028 N N . PRO B 1 76 ? -13.477 -10.688 6.16 1 85.38 76 PRO B N 1
ATOM 3029 C CA . PRO B 1 76 ? -12.531 -11.664 6.707 1 85.38 76 PRO B CA 1
ATOM 3030 C C . PRO B 1 76 ? -12.328 -12.859 5.785 1 85.38 76 PRO B C 1
ATOM 3032 O O . PRO B 1 76 ? -13.297 -13.398 5.242 1 85.38 76 PRO B O 1
ATOM 3035 N N . ALA B 1 77 ? -11.156 -13.164 5.512 1 88.06 77 ALA B N 1
ATOM 3036 C CA . ALA B 1 77 ? -10.766 -14.32 4.707 1 88.06 77 ALA B CA 1
ATOM 3037 C C . ALA B 1 77 ? -9.523 -14.992 5.281 1 88.06 77 ALA B C 1
ATOM 3039 O O . ALA B 1 77 ? -8.594 -14.32 5.719 1 88.06 77 ALA B O 1
ATOM 3040 N N . GLU B 1 78 ? -9.578 -16.312 5.367 1 91.25 78 GLU B N 1
ATOM 3041 C CA . GLU B 1 78 ? -8.422 -17.031 5.898 1 91.25 78 GLU B CA 1
ATOM 3042 C C . GLU B 1 78 ? -8.219 -18.359 5.188 1 91.25 78 GLU B C 1
ATOM 3044 O O . GLU B 1 78 ? -9.156 -18.891 4.57 1 91.25 78 GLU B O 1
ATOM 3049 N N . VAL B 1 79 ? -7.012 -18.812 5.148 1 89.88 79 VAL B N 1
ATOM 3050 C CA . VAL B 1 79 ? -6.633 -20.109 4.594 1 89.88 79 VAL B CA 1
ATOM 3051 C C . VAL B 1 79 ? -5.629 -20.797 5.52 1 89.88 79 VAL B C 1
ATOM 3053 O O . VAL B 1 79 ? -4.73 -20.156 6.062 1 89.88 79 VAL B O 1
ATOM 3056 N N . LEU B 1 80 ? -5.875 -22.016 5.742 1 90.44 80 LEU B N 1
ATOM 3057 C CA . LEU B 1 80 ? -4.91 -22.844 6.457 1 90.44 80 LEU B CA 1
ATOM 3058 C C . LEU B 1 80 ? -4.344 -23.922 5.547 1 90.44 80 LEU B C 1
ATOM 3060 O O . LEU B 1 80 ? -5.102 -24.703 4.953 1 90.44 80 LEU B O 1
ATOM 3064 N N . LEU B 1 81 ? -3.041 -23.906 5.414 1 87.88 81 LEU B N 1
ATOM 3065 C CA . LEU B 1 81 ? -2.344 -24.938 4.645 1 87.88 81 LEU B CA 1
ATOM 3066 C C . LEU B 1 81 ? -1.521 -25.844 5.559 1 87.88 81 LEU B C 1
ATOM 3068 O O . LEU B 1 81 ? -0.834 -25.359 6.457 1 87.88 81 LEU B O 1
ATOM 3072 N N . VAL B 1 82 ? -1.646 -27.125 5.348 1 87.56 82 VAL B N 1
ATOM 3073 C CA . VAL B 1 82 ? -0.801 -28.109 6.016 1 87.56 82 VAL B CA 1
ATOM 3074 C C . VAL B 1 82 ? -0.059 -28.938 4.977 1 87.56 82 VAL B C 1
ATOM 3076 O O . VAL B 1 82 ? -0.681 -29.656 4.184 1 87.56 82 VAL B O 1
ATOM 3079 N N . ASP B 1 83 ? 1.284 -28.766 5.035 1 83.62 83 ASP B N 1
ATOM 3080 C CA . ASP B 1 83 ? 2.135 -29.453 4.07 1 83.62 83 ASP B CA 1
ATOM 3081 C C . ASP B 1 83 ? 1.696 -29.141 2.639 1 83.62 83 ASP B C 1
ATOM 3083 O O . ASP B 1 83 ? 1.565 -30.062 1.816 1 83.62 83 ASP B O 1
ATOM 3087 N N . GLY B 1 84 ? 1.321 -27.891 2.455 1 78.69 84 GLY B N 1
ATOM 3088 C CA . GLY B 1 84 ? 0.977 -27.422 1.125 1 78.69 84 GLY B CA 1
ATOM 3089 C C . GLY B 1 84 ? -0.46 -27.719 0.74 1 78.69 84 GLY B C 1
ATOM 3090 O O . GLY B 1 84 ? -0.918 -27.297 -0.329 1 78.69 84 GLY B O 1
ATOM 3091 N N . GLN B 1 85 ? -1.195 -28.406 1.617 1 80 85 GLN B N 1
ATOM 3092 C CA . GLN B 1 85 ? -2.586 -28.75 1.332 1 80 85 GLN B CA 1
ATOM 3093 C C . GLN B 1 85 ? -3.543 -27.844 2.111 1 80 85 GLN B C 1
ATOM 3095 O O . GLN B 1 85 ? -3.371 -27.641 3.314 1 80 85 GLN B O 1
ATOM 3100 N N . MET B 1 86 ? -4.516 -27.422 1.366 1 83.12 86 MET B N 1
ATOM 3101 C CA . MET B 1 86 ? -5.5 -26.547 2 1 83.12 86 MET B CA 1
ATOM 3102 C C . MET B 1 86 ? -6.398 -27.328 2.949 1 83.12 86 MET B C 1
ATOM 3104 O O . MET B 1 86 ? -7.043 -28.297 2.541 1 83.12 86 MET B O 1
ATOM 3108 N N . GLN B 1 87 ? -6.41 -27.016 4.148 1 86.31 87 GLN B N 1
ATOM 3109 C CA . GLN B 1 87 ? -7.246 -27.688 5.141 1 86.31 87 GLN B CA 1
ATOM 3110 C C . GLN B 1 87 ? -8.586 -26.969 5.305 1 86.31 87 GLN B C 1
ATOM 3112 O O . GLN B 1 87 ? -9.625 -27.609 5.449 1 86.31 87 GLN B O 1
ATOM 3117 N N . CYS B 1 88 ? -8.516 -25.656 5.246 1 87.75 88 CYS B N 1
ATOM 3118 C CA . CYS B 1 88 ? -9.734 -24.859 5.312 1 87.75 88 CYS B CA 1
ATOM 3119 C C . CYS B 1 88 ? -9.539 -23.516 4.637 1 87.75 88 CYS B C 1
ATOM 3121 O O . CYS B 1 88 ? -8.406 -23.078 4.43 1 87.75 88 CYS B O 1
ATOM 3123 N N . ALA B 1 89 ? -10.648 -22.953 4.191 1 87 89 ALA B N 1
ATOM 3124 C CA . ALA B 1 89 ? -10.625 -21.641 3.555 1 87 89 ALA B CA 1
ATOM 3125 C C . ALA B 1 89 ? -11.969 -20.938 3.691 1 87 89 ALA B C 1
ATOM 3127 O O . ALA B 1 89 ? -13.008 -21.578 3.818 1 87 89 ALA B O 1
ATOM 3128 N N . THR B 1 90 ? -11.766 -19.609 3.783 1 82.62 90 THR B N 1
ATOM 3129 C CA . THR B 1 90 ? -12.984 -18.828 3.605 1 82.62 90 THR B CA 1
ATOM 3130 C C . THR B 1 90 ? -13.281 -18.625 2.123 1 82.62 90 THR B C 1
ATOM 3132 O O . THR B 1 90 ? -12.367 -18.547 1.303 1 82.62 90 THR B O 1
ATOM 3135 N N . ASP B 1 91 ? -14.469 -18.844 1.607 1 61.75 91 ASP B N 1
ATOM 3136 C CA . ASP B 1 91 ? -14.922 -18.938 0.221 1 61.75 91 ASP B CA 1
ATOM 3137 C C . ASP B 1 91 ? -14.188 -17.938 -0.663 1 61.75 91 ASP B C 1
ATOM 3139 O O . ASP B 1 91 ? -13.688 -18.297 -1.735 1 61.75 91 ASP B O 1
ATOM 3143 N N . GLU B 1 92 ? -14.023 -16.656 -0.264 1 57.69 92 GLU B N 1
ATOM 3144 C CA . GLU B 1 92 ? -13.516 -15.617 -1.161 1 57.69 92 GLU B CA 1
ATOM 3145 C C . GLU B 1 92 ? -12 -15.719 -1.314 1 57.69 92 GLU B C 1
ATOM 3147 O O . GLU B 1 92 ? -11.461 -15.5 -2.404 1 57.69 92 GLU B O 1
ATOM 3152 N N . LEU B 1 93 ? -11.273 -16.141 -0.307 1 58.22 93 LEU B N 1
ATOM 3153 C CA . LEU B 1 93 ? -9.82 -16 -0.278 1 58.22 93 LEU B CA 1
ATOM 3154 C C . LEU B 1 93 ? -9.156 -17.219 -0.904 1 58.22 93 LEU B C 1
ATOM 3156 O O . LEU B 1 93 ? -8.062 -17.109 -1.466 1 58.22 93 LEU B O 1
ATOM 3160 N N . ALA B 1 94 ? -9.797 -18.312 -0.977 1 54.16 94 ALA B N 1
ATOM 3161 C CA . ALA B 1 94 ? -9.172 -19.547 -1.479 1 54.16 94 ALA B CA 1
ATOM 3162 C C . ALA B 1 94 ? -8.648 -19.344 -2.898 1 54.16 94 ALA B C 1
ATOM 3164 O O . ALA B 1 94 ? -7.547 -19.781 -3.225 1 54.16 94 ALA B O 1
ATOM 3165 N N . ALA B 1 95 ? -9.406 -18.547 -3.598 1 51.28 95 ALA B N 1
ATOM 3166 C CA . ALA B 1 95 ? -9.023 -18.359 -4.992 1 51.28 95 ALA B CA 1
ATOM 3167 C C . ALA B 1 95 ? -7.82 -17.422 -5.105 1 51.28 95 ALA B C 1
ATOM 3169 O O . ALA B 1 95 ? -6.918 -17.656 -5.914 1 51.28 95 ALA B O 1
ATOM 3170 N N . GLN B 1 96 ? -7.805 -16.422 -4.145 1 54.28 96 GLN B N 1
ATOM 3171 C CA . GLN B 1 96 ? -6.773 -15.398 -4.223 1 54.28 96 GLN B CA 1
ATOM 3172 C C . GLN B 1 96 ? -5.426 -15.93 -3.744 1 54.28 96 GLN B C 1
ATOM 3174 O O . GLN B 1 96 ? -4.387 -15.625 -4.336 1 54.28 96 GLN B O 1
ATOM 3179 N N . VAL B 1 97 ? -5.504 -16.594 -2.645 1 53.84 97 VAL B N 1
ATOM 3180 C CA . VAL B 1 97 ? -4.27 -17.078 -2.045 1 53.84 97 VAL B CA 1
ATOM 3181 C C . VAL B 1 97 ? -3.568 -18.031 -3.012 1 53.84 97 VAL B C 1
ATOM 3183 O O . VAL B 1 97 ? -2.34 -18.031 -3.123 1 53.84 97 VAL B O 1
ATOM 3186 N N . ARG B 1 98 ? -4.328 -18.734 -3.773 1 51.56 98 ARG B N 1
ATOM 3187 C CA . ARG B 1 98 ? -3.705 -19.641 -4.742 1 51.56 98 ARG B CA 1
ATOM 3188 C C . ARG B 1 98 ? -2.926 -18.859 -5.793 1 51.56 98 ARG B C 1
ATOM 3190 O O . ARG B 1 98 ? -1.86 -19.281 -6.234 1 51.56 98 ARG B O 1
ATOM 3197 N N . GLU B 1 99 ? -3.459 -17.703 -6.023 1 48.44 99 GLU B N 1
ATOM 3198 C CA . GLU B 1 99 ? -2.828 -16.906 -7.07 1 48.44 99 GLU B CA 1
ATOM 3199 C C . GLU B 1 99 ? -1.628 -16.125 -6.527 1 48.44 99 GLU B C 1
ATOM 3201 O O . GLU B 1 99 ? -0.635 -15.938 -7.234 1 48.44 99 GLU B O 1
ATOM 3206 N N . ALA B 1 100 ? -1.805 -15.594 -5.27 1 46.97 100 ALA B N 1
ATOM 3207 C CA . ALA B 1 100 ? -0.771 -14.742 -4.695 1 46.97 100 ALA B CA 1
ATOM 3208 C C . ALA B 1 100 ? 0.505 -15.531 -4.418 1 46.97 100 ALA B C 1
ATOM 3210 O O . ALA B 1 100 ? 1.571 -14.945 -4.211 1 46.97 100 ALA B O 1
ATOM 3211 N N . GLN B 1 101 ? 0.478 -16.859 -4.484 1 49.25 101 GLN B N 1
ATOM 3212 C CA . GLN B 1 101 ? 1.607 -17.656 -4.023 1 49.25 101 GLN B CA 1
ATOM 3213 C C . GLN B 1 101 ? 2.621 -17.875 -5.145 1 49.25 101 GLN B C 1
ATOM 3215 O O . GLN B 1 101 ? 3.348 -18.875 -5.148 1 49.25 101 GLN B O 1
ATOM 3220 N N . ALA B 1 102 ? 2.646 -16.984 -6.02 1 42.66 102 ALA B N 1
ATOM 3221 C CA . ALA B 1 102 ? 3.623 -17.25 -7.07 1 42.66 102 ALA B CA 1
ATOM 3222 C C . ALA B 1 102 ? 4.984 -17.609 -6.473 1 42.66 102 ALA B C 1
ATOM 3224 O O . ALA B 1 102 ? 5.668 -18.516 -6.965 1 42.66 102 ALA B O 1
ATOM 3225 N N . TRP B 1 103 ? 5.441 -16.859 -5.453 1 45.38 103 TRP B N 1
ATOM 3226 C CA . TRP B 1 103 ? 6.785 -17.109 -4.941 1 45.38 103 TRP B CA 1
ATOM 3227 C C . TRP B 1 103 ? 6.746 -18.047 -3.742 1 45.38 103 TRP B C 1
ATOM 3229 O O . TRP B 1 103 ? 7.789 -18.516 -3.27 1 45.38 103 TRP B O 1
ATOM 3239 N N . HIS B 1 104 ? 5.453 -18.281 -3.053 1 47.97 104 HIS B N 1
ATOM 3240 C CA . HIS B 1 104 ? 5.434 -18.984 -1.772 1 47.97 104 HIS B CA 1
ATOM 3241 C C . HIS B 1 104 ? 5.012 -20.438 -1.944 1 47.97 104 HIS B C 1
ATOM 3243 O O . HIS B 1 104 ? 5.367 -21.297 -1.131 1 47.97 104 HIS B O 1
ATOM 3249 N N . GLY B 1 105 ? 5.035 -20.938 -3.131 1 49.34 105 GLY B N 1
ATOM 3250 C CA . GLY B 1 105 ? 4.582 -22.312 -3.117 1 49.34 105 GLY B CA 1
ATOM 3251 C C . GLY B 1 105 ? 5.199 -23.156 -4.215 1 49.34 105 GLY B C 1
ATOM 3252 O O . GLY B 1 105 ? 5.102 -24.391 -4.191 1 49.34 105 GLY B O 1
ATOM 3253 N N . GLN B 1 106 ? 5.738 -22.422 -5.137 1 55.12 106 GLN B N 1
ATOM 3254 C CA . GLN B 1 106 ? 6.305 -23.266 -6.18 1 55.12 106 GLN B CA 1
ATOM 3255 C C . GLN B 1 106 ? 7.793 -23.516 -5.945 1 55.12 106 GLN B C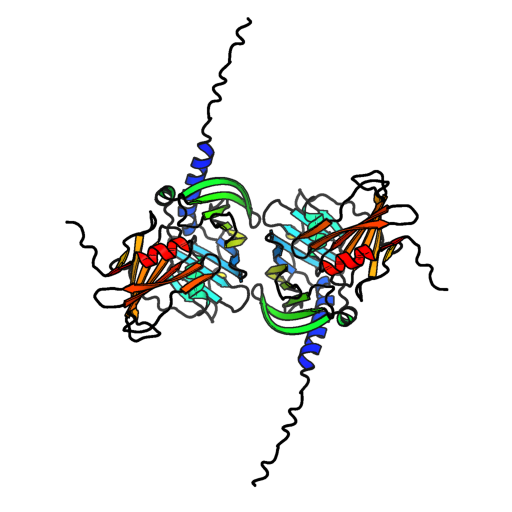 1
ATOM 3257 O O . GLN B 1 106 ? 8.5 -22.641 -5.434 1 55.12 106 GLN B O 1
ATOM 3262 N N . ARG B 1 107 ? 8.164 -24.828 -5.812 1 66.31 107 ARG B N 1
ATOM 3263 C CA . ARG B 1 107 ? 9.578 -25.172 -5.793 1 66.31 107 ARG B CA 1
ATOM 3264 C C . ARG B 1 107 ? 10.336 -24.438 -6.898 1 66.31 107 ARG B C 1
ATOM 3266 O O . ARG B 1 107 ? 10.242 -24.812 -8.07 1 66.31 107 ARG B O 1
ATOM 3273 N N . LEU B 1 108 ? 10.945 -23.344 -6.504 1 82.12 108 LEU B N 1
ATOM 3274 C CA . LEU B 1 108 ? 11.742 -22.562 -7.438 1 82.12 108 LEU B CA 1
ATOM 3275 C C . LEU B 1 108 ? 12.984 -23.328 -7.871 1 82.12 108 LEU B C 1
ATOM 3277 O O . LEU B 1 108 ? 13.617 -24.016 -7.059 1 82.12 108 LEU B O 1
ATOM 3281 N N . ASP B 1 109 ? 13.172 -23.422 -9.148 1 88.81 109 ASP B N 1
ATOM 3282 C CA . ASP B 1 109 ? 14.391 -23.969 -9.727 1 88.81 109 ASP B CA 1
ATOM 3283 C C . ASP B 1 109 ? 15.227 -22.875 -10.383 1 88.81 109 ASP B C 1
ATOM 3285 O O . ASP B 1 109 ? 15.102 -22.609 -11.578 1 88.81 109 ASP B O 1
ATOM 3289 N N . PRO B 1 110 ? 16.172 -22.359 -9.578 1 90.56 110 PRO B N 1
ATOM 3290 C CA . PRO B 1 110 ? 16.922 -21.219 -10.086 1 90.56 110 PRO B CA 1
ATOM 3291 C C . PRO B 1 110 ? 17.734 -21.562 -11.336 1 90.56 110 PRO B C 1
ATOM 3293 O O . PRO B 1 110 ? 17.906 -20.703 -12.219 1 90.56 110 PRO B O 1
ATOM 3296 N N . LYS B 1 111 ? 18.219 -22.719 -11.359 1 90.75 111 LYS B N 1
ATOM 3297 C CA . LYS B 1 111 ? 18.984 -23.125 -12.531 1 90.75 111 LYS B CA 1
ATOM 3298 C C . LYS B 1 111 ? 18.109 -23.125 -13.789 1 90.75 111 LYS B C 1
ATOM 3300 O O . LYS B 1 111 ? 18.5 -22.562 -14.812 1 90.75 111 LYS B O 1
ATOM 3305 N N . ALA B 1 112 ? 17 -23.703 -13.688 1 91.31 112 ALA B N 1
ATOM 3306 C CA . ALA B 1 112 ? 16.078 -23.703 -14.828 1 91.31 112 ALA B CA 1
ATOM 3307 C C . ALA B 1 112 ? 15.641 -22.297 -15.195 1 91.31 112 ALA B C 1
ATOM 3309 O O . ALA B 1 112 ? 15.57 -21.938 -16.375 1 91.31 112 ALA B O 1
ATOM 3310 N N . LEU B 1 113 ? 15.422 -21.5 -14.203 1 93.19 113 LEU B N 1
ATOM 3311 C CA . LEU B 1 113 ? 14.93 -20.141 -14.414 1 93.19 113 LEU B CA 1
ATOM 3312 C C . LEU B 1 113 ? 16 -19.266 -15.062 1 93.19 113 LEU B C 1
ATOM 3314 O O . LEU B 1 113 ? 15.68 -18.344 -15.805 1 93.19 113 LEU B O 1
ATOM 3318 N N . SER B 1 114 ? 17.203 -19.578 -14.828 1 93.94 114 SER B N 1
ATOM 3319 C CA . SER B 1 114 ? 18.312 -18.766 -15.328 1 93.94 114 SER B CA 1
ATOM 3320 C C . SER B 1 114 ? 18.391 -18.828 -16.859 1 93.94 114 SER B C 1
ATOM 3322 O O . SER B 1 114 ? 19.047 -18 -17.484 1 93.94 114 SER B O 1
ATOM 3324 N N . GLU B 1 115 ? 17.75 -19.828 -17.453 1 95.12 115 GLU B N 1
ATOM 3325 C CA . GLU B 1 115 ? 17.703 -19.938 -18.906 1 95.12 115 GLU B CA 1
ATOM 3326 C C . GLU B 1 115 ? 16.828 -18.859 -19.531 1 95.12 115 GLU B C 1
ATOM 3328 O O . GLU B 1 115 ? 17.062 -18.422 -20.656 1 95.12 115 GLU B O 1
ATOM 3333 N N . TRP B 1 116 ? 15.898 -18.422 -18.75 1 95.81 116 TRP B N 1
ATOM 3334 C CA . TRP B 1 116 ? 14.891 -17.562 -19.328 1 95.81 116 TRP B CA 1
ATOM 3335 C C . TRP B 1 116 ? 14.867 -16.188 -18.656 1 95.81 116 TRP B C 1
ATOM 3337 O O . TRP B 1 116 ? 14.281 -15.242 -19.172 1 95.81 116 TRP B O 1
ATOM 3347 N N . TYR B 1 117 ? 15.508 -16.141 -17.469 1 96.12 117 TYR B N 1
ATOM 3348 C CA . TYR B 1 117 ? 15.617 -14.906 -16.719 1 96.12 117 TYR B CA 1
ATOM 3349 C C . TYR B 1 117 ? 17.078 -14.594 -16.406 1 96.12 117 TYR B C 1
ATOM 3351 O O . TYR B 1 117 ? 17.875 -15.5 -16.172 1 96.12 117 TYR B O 1
ATOM 3359 N N . GLU B 1 118 ? 17.344 -13.281 -16.391 1 96.12 118 GLU B N 1
ATOM 3360 C CA . GLU B 1 118 ? 18.609 -12.812 -15.844 1 96.12 118 GLU B CA 1
ATOM 3361 C C . GLU B 1 118 ? 18.453 -12.336 -14.406 1 96.12 118 GLU B C 1
ATOM 3363 O O . GLU B 1 118 ? 17.547 -11.57 -14.094 1 96.12 118 GLU B O 1
ATOM 3368 N N . PHE B 1 119 ? 19.375 -12.883 -13.578 1 96.19 119 PHE B N 1
ATOM 3369 C CA . PHE B 1 119 ? 19.391 -12.438 -12.195 1 96.19 119 PHE B CA 1
ATOM 3370 C C . PHE B 1 119 ? 20.484 -11.398 -11.977 1 96.19 119 PHE B C 1
ATOM 3372 O O . PHE B 1 119 ? 21.641 -11.609 -12.359 1 96.19 119 PHE B O 1
ATOM 3379 N N . ARG B 1 120 ? 20.094 -10.273 -11.328 1 96.69 120 ARG B N 1
ATOM 3380 C CA . ARG B 1 120 ? 21.062 -9.219 -11.047 1 96.69 120 ARG B CA 1
ATOM 3381 C C . ARG B 1 120 ? 20.891 -8.68 -9.633 1 96.69 120 ARG B C 1
ATOM 3383 O O . ARG B 1 120 ? 19.766 -8.383 -9.203 1 96.69 120 ARG B O 1
ATOM 3390 N N . GLU B 1 121 ? 21.984 -8.594 -8.969 1 95.75 121 GLU B N 1
ATOM 3391 C CA . GLU B 1 121 ? 21.953 -7.863 -7.707 1 95.75 121 GLU B CA 1
ATOM 3392 C C . GLU B 1 121 ? 21.906 -6.355 -7.941 1 95.75 121 GLU B C 1
ATOM 3394 O O . GLU B 1 121 ? 22.766 -5.805 -8.641 1 95.75 121 GLU B O 1
ATOM 3399 N N . ILE B 1 122 ? 20.969 -5.738 -7.406 1 95.06 122 ILE B N 1
ATOM 3400 C CA . ILE B 1 122 ? 20.828 -4.32 -7.719 1 95.06 122 ILE B CA 1
ATOM 3401 C C . ILE B 1 122 ? 21.156 -3.482 -6.484 1 95.06 122 ILE B C 1
ATOM 3403 O O . ILE B 1 122 ? 21.188 -2.25 -6.551 1 95.06 122 ILE B O 1
ATOM 3407 N N . GLY B 1 123 ? 21.359 -4.062 -5.316 1 94 123 GLY B N 1
ATOM 3408 C CA . GLY B 1 123 ? 21.875 -3.309 -4.184 1 94 123 GLY B CA 1
ATOM 3409 C C . GLY B 1 123 ? 21.312 -3.77 -2.852 1 94 123 GLY B C 1
ATOM 3410 O O . GLY B 1 123 ? 20.703 -4.84 -2.764 1 94 123 GLY B O 1
ATOM 3411 N N . ASP B 1 124 ? 21.672 -2.938 -1.893 1 95.19 124 ASP B N 1
ATOM 3412 C CA . ASP B 1 124 ? 21.172 -3.178 -0.546 1 95.19 124 ASP B CA 1
ATOM 3413 C C . ASP B 1 124 ? 19.781 -2.551 -0.361 1 95.19 124 ASP B C 1
ATOM 3415 O O . ASP B 1 124 ? 19.422 -1.623 -1.083 1 95.19 124 ASP B O 1
ATOM 3419 N N . SER B 1 125 ? 19.109 -3.219 0.508 1 95.88 125 SER B N 1
ATOM 3420 C CA . SER B 1 125 ? 17.766 -2.732 0.814 1 95.88 125 SER B CA 1
ATOM 3421 C C . SER B 1 125 ? 17.406 -2.984 2.275 1 95.88 125 SER B C 1
ATOM 3423 O O . SER B 1 125 ? 18.188 -3.564 3.023 1 95.88 125 SER B O 1
ATOM 3425 N N . ARG B 1 126 ? 16.312 -2.365 2.734 1 97 126 ARG B N 1
ATOM 3426 C CA . ARG B 1 126 ? 15.742 -2.545 4.062 1 97 126 ARG B CA 1
ATOM 3427 C C . ARG B 1 126 ? 14.219 -2.641 3.994 1 97 126 ARG B C 1
ATOM 3429 O O . ARG B 1 126 ? 13.562 -1.776 3.41 1 97 126 ARG B O 1
ATOM 3436 N N . VAL B 1 127 ? 13.727 -3.695 4.477 1 97.94 127 VAL B N 1
ATOM 3437 C CA . VAL B 1 127 ? 12.289 -3.959 4.453 1 97.94 127 VAL B CA 1
ATOM 3438 C C . VAL B 1 127 ? 11.852 -4.559 5.785 1 97.94 127 VAL B C 1
ATOM 3440 O O . VAL B 1 127 ? 12.516 -5.445 6.324 1 97.94 127 VAL B O 1
ATOM 3443 N N . ALA B 1 128 ? 10.711 -4.055 6.348 1 97.81 128 ALA B N 1
ATOM 3444 C CA . ALA B 1 128 ? 10.164 -4.535 7.613 1 97.81 128 ALA B CA 1
ATOM 3445 C C . ALA B 1 128 ? 11.211 -4.461 8.727 1 97.81 128 ALA B C 1
ATOM 3447 O O . ALA B 1 128 ? 11.297 -5.359 9.562 1 97.81 128 ALA B O 1
ATOM 3448 N N . GLY B 1 129 ? 12.047 -3.467 8.664 1 95.19 129 GLY B N 1
ATOM 3449 C CA . GLY B 1 129 ? 13.062 -3.23 9.672 1 95.19 129 GLY B CA 1
ATOM 3450 C C . GLY B 1 129 ? 14.266 -4.152 9.539 1 95.19 129 GLY B C 1
ATOM 3451 O O . GLY B 1 129 ? 15.109 -4.207 10.43 1 95.19 129 GLY B O 1
ATOM 3452 N N . ARG B 1 130 ? 14.367 -4.879 8.414 1 97.19 130 ARG B N 1
ATOM 3453 C CA . ARG B 1 130 ? 15.43 -5.871 8.25 1 97.19 130 ARG B CA 1
ATOM 3454 C C . ARG B 1 130 ? 16.312 -5.535 7.055 1 97.19 130 ARG B C 1
ATOM 3456 O O . ARG B 1 130 ? 15.828 -5.023 6.043 1 97.19 130 ARG B O 1
ATOM 3463 N N . SER B 1 131 ? 17.578 -5.859 7.234 1 97.44 131 SER B N 1
ATOM 3464 C CA . SER B 1 131 ? 18.484 -5.723 6.102 1 97.44 131 SER B CA 1
ATOM 3465 C C . SER B 1 131 ? 18.172 -6.738 5.012 1 97.44 131 SER B C 1
ATOM 3467 O O . SER B 1 131 ? 17.922 -7.91 5.301 1 97.44 131 SER B O 1
ATOM 3469 N N . ALA B 1 132 ? 18.172 -6.234 3.742 1 97.88 132 ALA B N 1
ATOM 3470 C CA . ALA B 1 132 ? 17.828 -7.098 2.613 1 97.88 132 ALA B CA 1
ATOM 3471 C C . ALA B 1 132 ? 18.75 -6.836 1.426 1 97.88 132 ALA B C 1
ATOM 3473 O O . ALA B 1 132 ? 19.422 -5.805 1.37 1 97.88 132 ALA B O 1
ATOM 3474 N N . VAL B 1 133 ? 18.844 -7.809 0.549 1 97.44 133 VAL B N 1
ATOM 3475 C CA . VAL B 1 133 ? 19.516 -7.656 -0.741 1 97.44 133 VAL B CA 1
ATOM 3476 C C . VAL B 1 133 ? 18.469 -7.582 -1.854 1 97.44 133 VAL B C 1
ATOM 3478 O O . VAL B 1 133 ? 17.516 -8.359 -1.872 1 97.44 133 VAL B O 1
ATOM 3481 N N . ALA B 1 134 ? 18.656 -6.574 -2.689 1 97.56 134 ALA B N 1
ATOM 3482 C CA . ALA B 1 134 ? 17.734 -6.398 -3.801 1 97.56 134 ALA B CA 1
ATOM 3483 C C . ALA B 1 134 ? 18.25 -7.09 -5.062 1 97.56 134 ALA B C 1
ATOM 3485 O O . ALA B 1 134 ? 19.391 -6.895 -5.457 1 97.56 134 ALA B O 1
ATOM 3486 N N . LEU B 1 135 ? 17.344 -7.91 -5.668 1 97.12 135 LEU B N 1
ATOM 3487 C CA . LEU B 1 135 ? 17.641 -8.633 -6.898 1 97.12 135 LEU B CA 1
ATOM 3488 C C . LEU B 1 135 ? 16.641 -8.289 -7.996 1 97.12 135 LEU B C 1
ATOM 3490 O O . LEU B 1 135 ? 15.445 -8.18 -7.727 1 97.12 135 LEU B O 1
ATOM 3494 N N . ALA B 1 136 ? 17.172 -8.109 -9.133 1 97.06 136 ALA B N 1
ATOM 3495 C CA . ALA B 1 136 ? 16.312 -8.016 -10.312 1 97.06 136 ALA B CA 1
ATOM 3496 C C . ALA B 1 136 ? 16.219 -9.352 -11.031 1 97.06 136 ALA B C 1
ATOM 3498 O O . ALA B 1 136 ? 17.234 -10.039 -11.219 1 97.06 136 ALA B O 1
ATOM 3499 N N . VAL B 1 137 ? 15.039 -9.773 -11.289 1 95.81 137 VAL B N 1
ATOM 3500 C CA . VAL B 1 137 ? 14.758 -10.914 -12.156 1 95.81 137 VAL B CA 1
ATOM 3501 C C . VAL B 1 137 ? 14.227 -10.422 -13.5 1 95.81 137 VAL B C 1
ATOM 3503 O O . VAL B 1 137 ? 13.039 -10.109 -13.633 1 95.81 137 VAL B O 1
ATOM 3506 N N . VAL B 1 138 ? 15.117 -10.422 -14.469 1 97 138 VAL B N 1
ATOM 3507 C CA . VAL B 1 138 ? 14.812 -9.758 -15.734 1 97 138 VAL B CA 1
ATOM 3508 C C . VAL B 1 138 ? 14.555 -10.797 -16.812 1 97 138 VAL B C 1
ATOM 3510 O O . VAL B 1 138 ? 15.445 -11.586 -17.156 1 97 138 VAL B O 1
ATOM 3513 N N . PRO B 1 139 ? 13.328 -10.766 -17.375 1 97.12 139 PRO B N 1
ATOM 3514 C CA . PRO B 1 139 ? 13.078 -11.703 -18.469 1 97.12 139 PRO B CA 1
ATOM 3515 C C . PRO B 1 139 ? 14.039 -11.492 -19.641 1 97.12 139 PRO B C 1
ATOM 3517 O O . PRO B 1 139 ? 14.391 -10.359 -19.969 1 97.12 139 PRO B O 1
ATOM 3520 N N . ARG B 1 140 ? 14.367 -12.562 -20.312 1 96.62 140 ARG B N 1
ATOM 3521 C CA . ARG B 1 140 ? 15.242 -12.5 -21.469 1 96.62 140 ARG B CA 1
ATOM 3522 C C . ARG B 1 140 ? 14.445 -12.258 -22.75 1 96.62 140 ARG B C 1
ATOM 3524 O O . ARG B 1 140 ? 15.016 -12.188 -23.844 1 96.62 140 ARG B O 1
ATOM 3531 N N . ASP B 1 141 ? 13.133 -12.195 -22.641 1 96.56 141 ASP B N 1
ATOM 3532 C CA . ASP B 1 141 ? 12.234 -11.93 -23.766 1 96.56 141 ASP B CA 1
ATOM 3533 C C . ASP B 1 141 ? 11.086 -11.016 -23.359 1 96.56 141 ASP B C 1
ATOM 3535 O O . ASP B 1 141 ? 11.086 -10.469 -22.25 1 96.56 141 ASP B O 1
ATOM 3539 N N . GLN B 1 142 ? 10.125 -10.789 -24.281 1 95.62 142 GLN B N 1
ATOM 3540 C CA . GLN B 1 142 ? 9.047 -9.836 -24.031 1 95.62 142 GLN B CA 1
ATOM 3541 C C . GLN B 1 142 ? 7.762 -10.555 -23.625 1 95.62 142 GLN B C 1
ATOM 3543 O O . GLN B 1 142 ? 6.688 -9.953 -23.609 1 95.62 142 GLN B O 1
ATOM 3548 N N . HIS B 1 143 ? 7.859 -11.875 -23.312 1 97.06 143 HIS B N 1
ATOM 3549 C CA . HIS B 1 143 ? 6.648 -12.672 -23.172 1 97.06 143 HIS B CA 1
ATOM 3550 C C . HIS B 1 143 ? 6.32 -12.914 -21.703 1 97.06 143 HIS B C 1
ATOM 3552 O O . HIS B 1 143 ? 5.422 -13.695 -21.375 1 97.06 143 HIS B O 1
ATOM 3558 N N . ARG B 1 144 ? 7.047 -12.289 -20.797 1 96.5 144 ARG B N 1
ATOM 3559 C CA . ARG B 1 144 ? 6.848 -12.445 -19.359 1 96.5 144 ARG B CA 1
ATOM 3560 C C . ARG B 1 144 ? 7.211 -11.172 -18.609 1 96.5 144 ARG B C 1
ATOM 3562 O O . ARG B 1 144 ? 7.898 -10.297 -19.141 1 96.5 144 ARG B O 1
ATOM 3569 N N . TYR B 1 145 ? 6.68 -11.039 -17.406 1 96.19 145 TYR B N 1
ATOM 3570 C CA . TYR B 1 145 ? 6.988 -9.883 -16.578 1 96.19 145 TYR B CA 1
ATOM 3571 C C . TYR B 1 145 ? 8.234 -10.133 -15.734 1 96.19 145 TYR B C 1
ATOM 3573 O O . TYR B 1 145 ? 8.617 -11.281 -15.508 1 96.19 145 TYR B O 1
ATOM 3581 N N . GLY B 1 146 ? 8.883 -9.055 -15.398 1 95.88 146 GLY B N 1
ATOM 3582 C CA . GLY B 1 146 ? 10.031 -9.133 -14.508 1 95.88 146 GLY B CA 1
ATOM 3583 C C . GLY B 1 146 ? 9.688 -8.875 -13.055 1 95.88 146 GLY B C 1
ATOM 3584 O O . GLY B 1 146 ? 8.547 -8.523 -12.742 1 95.88 146 GLY B O 1
ATOM 3585 N N . PHE B 1 147 ? 10.742 -9.109 -12.195 1 95.56 147 PHE B N 1
ATOM 3586 C CA . PHE B 1 147 ? 10.547 -8.938 -10.758 1 95.56 147 PHE B CA 1
ATOM 3587 C C . PHE B 1 147 ? 11.727 -8.203 -10.133 1 95.56 147 PHE B C 1
ATOM 3589 O O . PHE B 1 147 ? 12.844 -8.273 -10.641 1 95.56 147 PHE B O 1
ATOM 3596 N N . GLU B 1 148 ? 11.406 -7.496 -9.148 1 96.62 148 GLU B N 1
ATOM 3597 C CA . GLU B 1 148 ? 12.391 -7.051 -8.164 1 96.62 148 GLU B CA 1
ATOM 3598 C C . GLU B 1 148 ? 12.133 -7.691 -6.805 1 96.62 148 GLU B C 1
ATOM 3600 O O . GLU B 1 148 ? 11.055 -7.539 -6.234 1 96.62 148 GLU B O 1
ATOM 3605 N N . LEU B 1 149 ? 13.133 -8.398 -6.359 1 96 149 LEU B N 1
ATOM 3606 C CA . LEU B 1 149 ? 13.008 -9.125 -5.102 1 96 149 LEU B CA 1
ATOM 3607 C C . LEU B 1 149 ? 13.945 -8.547 -4.043 1 96 149 LEU B C 1
ATOM 3609 O O . LEU B 1 149 ? 15.117 -8.297 -4.32 1 96 149 LEU B O 1
ATOM 3613 N N . HIS B 1 150 ? 13.422 -8.305 -2.902 1 97.75 150 HIS B N 1
ATOM 3614 C CA . HIS B 1 150 ? 14.227 -7.949 -1.742 1 97.75 150 HIS B CA 1
ATOM 3615 C C . HIS B 1 150 ? 14.297 -9.102 -0.741 1 97.75 150 HIS B C 1
ATOM 3617 O O . HIS B 1 150 ? 13.305 -9.398 -0.07 1 97.75 150 HIS B O 1
ATOM 3623 N N . LEU B 1 151 ? 15.422 -9.75 -0.708 1 96.44 151 LEU B N 1
ATOM 3624 C CA . LEU B 1 151 ? 15.586 -10.953 0.107 1 96.44 151 LEU B CA 1
ATOM 3625 C C . LEU B 1 151 ? 16.219 -10.609 1.45 1 96.44 151 LEU B C 1
ATOM 3627 O O . LEU B 1 151 ? 17.234 -9.898 1.505 1 96.44 151 LEU B O 1
ATOM 3631 N N . ASP B 1 152 ? 15.594 -11.148 2.504 1 97.25 152 ASP B N 1
ATOM 3632 C CA . ASP B 1 152 ? 16.156 -11 3.844 1 97.25 152 ASP B CA 1
ATOM 3633 C C . ASP B 1 152 ? 17.578 -11.562 3.906 1 97.25 152 ASP B C 1
ATOM 3635 O O . ASP B 1 152 ? 17.812 -12.711 3.516 1 97.25 152 ASP B O 1
ATOM 3639 N N . ARG B 1 153 ? 18.469 -10.797 4.426 1 96.69 153 ARG B N 1
ATOM 3640 C CA . ARG B 1 153 ? 19.859 -11.25 4.445 1 96.69 153 ARG B CA 1
ATOM 3641 C C . ARG B 1 153 ? 20.031 -12.445 5.371 1 96.69 153 ARG B C 1
ATOM 3643 O O . ARG B 1 153 ? 20.875 -13.312 5.117 1 96.69 153 ARG B O 1
ATOM 3650 N N . GLU B 1 154 ? 19.266 -12.531 6.367 1 95.12 154 GLU B N 1
ATOM 3651 C CA . GLU B 1 154 ? 19.406 -13.602 7.355 1 95.12 154 GLU B CA 1
ATOM 3652 C C . GLU B 1 154 ? 18.766 -14.891 6.867 1 95.12 154 GLU B C 1
ATOM 3654 O O . GLU B 1 154 ? 19.328 -15.977 7.039 1 95.12 154 GLU B O 1
ATOM 3659 N N . THR B 1 155 ? 17.641 -14.789 6.203 1 94.25 155 THR B N 1
ATOM 3660 C CA . THR B 1 155 ? 16.859 -15.992 5.934 1 94.25 155 THR B CA 1
ATOM 3661 C C . THR B 1 155 ? 16.766 -16.25 4.434 1 94.25 155 THR B C 1
ATOM 3663 O O . THR B 1 155 ? 16.391 -17.344 4.012 1 94.25 155 THR B O 1
ATOM 3666 N N . ALA B 1 156 ? 16.953 -15.273 3.607 1 94.06 156 ALA B N 1
ATOM 3667 C CA . ALA B 1 156 ? 16.828 -15.305 2.152 1 94.06 156 ALA B CA 1
ATOM 3668 C C . ALA B 1 156 ? 15.359 -15.328 1.724 1 94.06 156 ALA B C 1
ATOM 3670 O O . ALA B 1 156 ? 15.055 -15.445 0.534 1 94.06 156 ALA B O 1
ATOM 3671 N N . LEU B 1 157 ? 14.469 -15.227 2.682 1 93.38 157 LEU B N 1
ATOM 3672 C CA . LEU B 1 157 ? 13.055 -15.133 2.338 1 93.38 157 LEU B CA 1
ATOM 3673 C C . LEU B 1 157 ? 12.734 -13.773 1.728 1 93.38 157 LEU B C 1
ATOM 3675 O O . LEU B 1 157 ? 13.281 -12.75 2.148 1 93.38 157 LEU B O 1
ATOM 3679 N N . PRO B 1 158 ? 11.875 -13.797 0.737 1 94.81 158 PRO B N 1
ATOM 3680 C CA . PRO B 1 158 ? 11.516 -12.516 0.131 1 94.81 158 PRO B CA 1
ATOM 3681 C C . PRO B 1 158 ? 10.664 -11.648 1.051 1 94.81 158 PRO B C 1
ATOM 3683 O O . PRO B 1 158 ? 9.555 -12.039 1.427 1 94.81 158 PRO B O 1
ATOM 3686 N N . LEU B 1 159 ? 11.148 -10.453 1.367 1 97 159 LEU B N 1
ATOM 3687 C CA . LEU B 1 159 ? 10.422 -9.484 2.182 1 97 159 LEU B CA 1
ATOM 3688 C C . LEU B 1 159 ? 9.586 -8.555 1.306 1 97 159 LEU B C 1
ATOM 3690 O O . LEU B 1 159 ? 8.609 -7.965 1.773 1 97 159 LEU B O 1
ATOM 3694 N N . LYS B 1 160 ? 9.984 -8.414 0.117 1 96.69 160 LYS B N 1
ATOM 3695 C CA . LYS B 1 160 ? 9.344 -7.535 -0.853 1 96.69 160 LYS B CA 1
ATOM 3696 C C . LYS B 1 160 ? 9.492 -8.07 -2.271 1 96.69 160 LYS B C 1
ATOM 3698 O O . LYS B 1 160 ? 10.562 -8.562 -2.645 1 96.69 160 LYS B O 1
ATOM 3703 N N . SER B 1 161 ? 8.391 -8.07 -3.012 1 95.56 161 SER B N 1
ATOM 3704 C CA . SER B 1 161 ? 8.367 -8.461 -4.418 1 95.56 161 SER B CA 1
ATOM 3705 C C . SER B 1 161 ? 7.578 -7.453 -5.254 1 95.56 161 SER B C 1
ATOM 3707 O O . SER B 1 161 ? 6.41 -7.184 -4.969 1 95.56 161 SER B O 1
ATOM 3709 N N . LEU B 1 162 ? 8.281 -6.922 -6.215 1 95 162 LEU B N 1
ATOM 3710 C CA . LEU B 1 162 ? 7.641 -6.027 -7.18 1 95 162 LEU B CA 1
ATOM 3711 C C . LEU B 1 162 ? 7.59 -6.672 -8.562 1 95 162 LEU B C 1
ATOM 3713 O O . LEU B 1 162 ? 8.609 -7.156 -9.062 1 95 162 LEU B O 1
ATOM 3717 N N . MET B 1 163 ? 6.395 -6.781 -9.109 1 94.31 163 MET B N 1
ATOM 3718 C CA . MET B 1 163 ? 6.254 -7.203 -10.5 1 94.31 163 MET B CA 1
ATOM 3719 C C . MET B 1 163 ? 6.211 -5.996 -11.438 1 94.31 163 MET B C 1
ATOM 3721 O O . MET B 1 163 ? 5.438 -5.062 -11.211 1 94.31 163 MET B O 1
ATOM 3725 N N . LEU B 1 164 ? 7.031 -6.051 -12.445 1 95.69 164 LEU B N 1
ATOM 3726 C CA . LEU B 1 164 ? 7.191 -4.902 -13.328 1 95.69 164 LEU B CA 1
ATOM 3727 C C . LEU B 1 164 ? 6.949 -5.297 -14.781 1 95.69 164 LEU B C 1
ATOM 3729 O O . LEU B 1 164 ? 7.348 -6.387 -15.203 1 95.69 164 LEU B O 1
ATOM 3733 N N . ASN B 1 165 ? 6.363 -4.371 -15.508 1 93.94 165 ASN B N 1
ATOM 3734 C CA . ASN B 1 165 ? 6.254 -4.617 -16.938 1 93.94 165 ASN B CA 1
ATOM 3735 C C . ASN B 1 165 ? 7.527 -4.203 -17.688 1 93.94 165 ASN B C 1
ATOM 3737 O O . ASN B 1 165 ? 8.531 -3.861 -17.047 1 93.94 165 ASN B O 1
ATOM 3741 N N . GLU B 1 166 ? 7.449 -4.297 -19 1 90.62 166 GLU B N 1
ATOM 3742 C CA . GLU B 1 166 ? 8.633 -4.066 -19.828 1 90.62 166 GLU B CA 1
ATOM 3743 C C . GLU B 1 166 ? 9.109 -2.621 -19.719 1 90.62 166 GLU B C 1
ATOM 3745 O O . GLU B 1 166 ? 10.289 -2.332 -19.922 1 90.62 166 GLU B O 1
ATOM 3750 N N . LYS B 1 167 ? 8.258 -1.743 -19.375 1 92.31 167 LYS B N 1
ATOM 3751 C CA . LYS B 1 167 ? 8.602 -0.327 -19.266 1 92.31 167 LYS B CA 1
ATOM 3752 C C . LYS B 1 167 ? 9.008 0.033 -17.844 1 92.31 167 LYS B C 1
ATOM 3754 O O . LYS B 1 167 ? 9.25 1.202 -17.531 1 92.31 167 LYS B O 1
ATOM 3759 N N . GLY B 1 168 ? 9 -0.92 -17 1 91.69 168 GLY B N 1
ATOM 3760 C CA . GLY B 1 168 ? 9.391 -0.68 -15.617 1 91.69 168 GLY B CA 1
ATOM 3761 C C . GLY B 1 168 ? 8.25 -0.195 -14.75 1 91.69 168 GLY B C 1
ATOM 3762 O O . GLY B 1 168 ? 8.469 0.268 -13.625 1 91.69 168 GLY B O 1
ATOM 3763 N N . GLN B 1 169 ? 7.102 -0.251 -15.305 1 92.06 169 GLN B N 1
ATOM 3764 C CA . GLN B 1 169 ? 5.941 0.166 -14.523 1 92.06 169 GLN B CA 1
ATOM 3765 C C . GLN B 1 169 ? 5.531 -0.917 -13.531 1 92.06 169 GLN B C 1
ATOM 3767 O O . GLN B 1 169 ? 5.543 -2.105 -13.859 1 92.06 169 GLN B O 1
ATOM 3772 N N . LEU B 1 170 ? 5.164 -0.456 -12.328 1 93.12 170 LEU B N 1
ATOM 3773 C CA . LEU B 1 170 ? 4.773 -1.381 -11.273 1 93.12 170 LEU B CA 1
ATOM 3774 C C . LEU B 1 170 ? 3.406 -1.993 -11.562 1 93.12 170 LEU B C 1
ATOM 3776 O O . LEU B 1 170 ? 2.436 -1.271 -11.797 1 93.12 170 LEU B O 1
ATOM 3780 N N . LEU B 1 171 ? 3.32 -3.34 -11.508 1 91.88 171 LEU B N 1
ATOM 3781 C CA . LEU B 1 171 ? 2.074 -4.059 -11.758 1 91.88 171 LEU B CA 1
ATOM 3782 C C . LEU B 1 171 ? 1.512 -4.637 -10.461 1 91.88 171 LEU B C 1
ATOM 3784 O O . LEU B 1 171 ? 0.294 -4.68 -10.273 1 91.88 171 LEU B O 1
ATOM 3788 N N . GLU B 1 172 ? 2.406 -5.059 -9.625 1 91.88 172 GLU B N 1
ATOM 3789 C CA . GLU B 1 172 ? 2.021 -5.699 -8.375 1 91.88 172 GLU B CA 1
ATOM 3790 C C . GLU B 1 172 ? 3.088 -5.496 -7.301 1 91.88 172 GLU B C 1
ATOM 3792 O O . GLU B 1 172 ? 4.285 -5.523 -7.598 1 91.88 172 GLU B O 1
ATOM 3797 N N . ARG B 1 173 ? 2.65 -5.262 -6.098 1 92.81 173 ARG B N 1
ATOM 3798 C CA . ARG B 1 173 ? 3.545 -5.152 -4.949 1 92.81 173 ARG B CA 1
ATOM 3799 C C . ARG B 1 173 ? 3.148 -6.133 -3.85 1 92.81 173 ARG B C 1
ATOM 3801 O O . ARG B 1 173 ? 1.973 -6.227 -3.49 1 92.81 173 ARG B O 1
ATOM 3808 N N . PHE B 1 174 ? 4.004 -6.879 -3.469 1 93.56 174 PHE B N 1
ATOM 3809 C CA . PHE B 1 174 ? 3.986 -7.609 -2.209 1 93.56 174 PHE B CA 1
ATOM 3810 C C . PHE B 1 174 ? 5.082 -7.113 -1.274 1 93.56 174 PHE B C 1
ATOM 3812 O O . PHE B 1 174 ? 6.254 -7.047 -1.659 1 93.56 174 PHE B O 1
ATOM 3819 N N . GLN B 1 175 ? 4.73 -6.777 -0.023 1 96 175 GLN B N 1
ATOM 3820 C CA . GLN B 1 175 ? 5.754 -6.266 0.881 1 96 175 GLN B CA 1
ATOM 3821 C C . GLN B 1 175 ? 5.371 -6.5 2.338 1 96 175 GLN B C 1
ATOM 3823 O O . GLN B 1 175 ? 4.273 -6.129 2.764 1 96 175 GLN B O 1
ATOM 3828 N N . TYR B 1 176 ? 6.316 -7.082 3.061 1 97 176 TYR B N 1
ATOM 3829 C CA . TYR B 1 176 ? 6.121 -7.215 4.5 1 97 176 TYR B CA 1
ATOM 3830 C C . TYR B 1 176 ? 6.27 -5.867 5.195 1 97 176 TYR B C 1
ATOM 3832 O O . TYR B 1 176 ? 7.176 -5.094 4.879 1 97 176 TYR B O 1
ATOM 3840 N N . ALA B 1 177 ? 5.359 -5.566 6.059 1 96.62 177 ALA B N 1
ATOM 3841 C CA . ALA B 1 177 ? 5.512 -4.438 6.977 1 96.62 177 ALA B CA 1
ATOM 3842 C C . ALA B 1 177 ? 6.145 -4.879 8.289 1 96.62 177 ALA B C 1
ATOM 3844 O O . ALA B 1 177 ? 6.832 -4.094 8.945 1 96.62 177 ALA B O 1
ATOM 3845 N N . GLN B 1 178 ? 5.824 -6.059 8.664 1 96 178 GLN B N 1
ATOM 3846 C CA . GLN B 1 178 ? 6.438 -6.723 9.812 1 96 178 GLN B CA 1
ATOM 3847 C C . GLN B 1 178 ? 6.848 -8.148 9.461 1 96 178 GLN B C 1
ATOM 3849 O O . GLN B 1 178 ? 6.141 -8.844 8.734 1 96 178 GLN B O 1
ATOM 3854 N N . PHE B 1 179 ? 7.977 -8.539 9.977 1 96.75 179 PHE B N 1
ATOM 3855 C CA . PHE B 1 179 ? 8.492 -9.875 9.727 1 96.75 179 PHE B CA 1
ATOM 3856 C C . PHE B 1 179 ? 9.375 -10.336 10.883 1 96.75 179 PHE B C 1
ATOM 3858 O O . PHE B 1 179 ? 10.281 -9.617 11.305 1 96.75 179 PHE B O 1
ATOM 3865 N N . SER B 1 180 ? 9.047 -11.492 11.414 1 95.75 180 SER B N 1
ATOM 3866 C CA . SER B 1 180 ? 9.859 -12.047 12.492 1 95.75 180 SER B CA 1
ATOM 3867 C C . SER B 1 180 ? 10.039 -13.555 12.336 1 95.75 180 SER B C 1
ATOM 3869 O O . SER B 1 180 ? 9.156 -14.234 11.82 1 95.75 180 SER B O 1
ATOM 3871 N N . THR B 1 181 ? 11.203 -13.984 12.68 1 94.88 181 THR B N 1
ATOM 3872 C CA . THR B 1 181 ? 11.477 -15.414 12.68 1 94.88 181 THR B CA 1
ATOM 3873 C C . THR B 1 181 ? 11.391 -15.984 14.094 1 94.88 181 THR B C 1
ATOM 3875 O O . THR B 1 181 ? 11.406 -15.234 15.07 1 94.88 181 THR B O 1
ATOM 3878 N N . GLY B 1 182 ? 11.188 -17.266 14.195 1 90.94 182 GLY B N 1
ATOM 3879 C CA . GLY B 1 182 ? 11.102 -17.938 15.484 1 90.94 182 GLY B CA 1
ATOM 3880 C C . GLY B 1 182 ? 9.875 -18.828 15.617 1 90.94 182 GLY B C 1
ATOM 3881 O O . GLY B 1 182 ? 9.125 -19 14.656 1 90.94 182 GLY B O 1
ATOM 3882 N N . PRO B 1 183 ? 9.758 -19.391 16.781 1 90.81 183 PRO B N 1
ATOM 3883 C CA . PRO B 1 183 ? 8.609 -20.266 16.984 1 90.81 183 PRO B CA 1
ATOM 3884 C C . PRO B 1 183 ? 7.277 -19.516 16.953 1 90.81 183 PRO B C 1
ATOM 3886 O O . PRO B 1 183 ? 7.207 -18.359 17.359 1 90.81 183 PRO B O 1
ATOM 3889 N N . ILE B 1 184 ? 6.328 -20.172 16.469 1 94.25 184 ILE B N 1
ATOM 3890 C CA . ILE B 1 184 ? 4.988 -19.609 16.359 1 94.25 184 ILE B CA 1
ATOM 3891 C C . ILE B 1 184 ? 4.098 -20.156 17.469 1 94.25 184 ILE B C 1
ATOM 3893 O O . ILE B 1 184 ? 4.105 -21.359 17.734 1 94.25 184 ILE B O 1
ATOM 3897 N N . ASP B 1 185 ? 3.398 -19.219 18.078 1 92 185 ASP B N 1
ATOM 3898 C CA . ASP B 1 185 ? 2.379 -19.656 19.016 1 92 185 ASP B CA 1
ATOM 3899 C C . ASP B 1 185 ? 1.31 -20.5 18.328 1 92 185 ASP B C 1
ATOM 3901 O O . ASP B 1 185 ? 0.706 -20.062 17.344 1 92 185 ASP B O 1
ATOM 3905 N N . ALA B 1 186 ? 1.081 -21.656 18.922 1 91 186 ALA B N 1
ATOM 3906 C CA . ALA B 1 186 ? 0.122 -22.578 18.328 1 91 186 ALA B CA 1
ATOM 3907 C C . ALA B 1 186 ? -1.243 -21.922 18.156 1 91 186 ALA B C 1
ATOM 3909 O O . ALA B 1 186 ? -1.989 -22.25 17.234 1 91 186 ALA B O 1
ATOM 3910 N N . GLN B 1 187 ? -1.569 -20.984 18.984 1 92.75 187 GLN B N 1
ATOM 3911 C CA . GLN B 1 187 ? -2.859 -20.297 18.922 1 92.75 187 GLN B CA 1
ATOM 3912 C C . GLN B 1 187 ? -3.008 -19.5 17.625 1 92.75 187 GLN B C 1
ATOM 3914 O O . GLN B 1 187 ? -4.121 -19.328 17.125 1 92.75 187 GLN B O 1
ATOM 3919 N N . GLN B 1 188 ? -1.914 -19.047 17.156 1 93.44 188 GLN B N 1
ATOM 3920 C CA . GLN B 1 188 ? -1.931 -18.25 15.93 1 93.44 188 GLN B CA 1
ATOM 3921 C C . GLN B 1 188 ? -2.199 -19.125 14.711 1 93.44 188 GLN B C 1
ATOM 3923 O O . GLN B 1 188 ? -2.578 -18.625 13.648 1 93.44 188 GLN B O 1
ATOM 3928 N N . LEU B 1 189 ? -2.014 -20.453 14.859 1 94.31 189 LEU B N 1
ATOM 3929 C CA . LEU B 1 189 ? -2.176 -21.359 13.742 1 94.31 189 LEU B CA 1
ATOM 3930 C C . LEU B 1 189 ? -3.564 -22 13.758 1 94.31 189 LEU B C 1
ATOM 3932 O O . LEU B 1 189 ? -3.902 -22.781 12.867 1 94.31 189 LEU B O 1
ATOM 3936 N N . LYS B 1 190 ? -4.34 -21.625 14.703 1 92.12 190 LYS B N 1
ATOM 3937 C CA . LYS B 1 190 ? -5.703 -22.141 14.773 1 92.12 190 LYS B CA 1
ATOM 3938 C C . LYS B 1 190 ? -6.645 -21.312 13.906 1 92.12 190 LYS B C 1
ATOM 3940 O O . LYS B 1 190 ? -6.758 -20.109 14.086 1 92.12 190 LYS B O 1
ATOM 3945 N N . PRO B 1 191 ? -7.258 -22.016 12.984 1 90.25 191 PRO B N 1
ATOM 3946 C CA . PRO B 1 191 ? -8.195 -21.266 12.148 1 90.25 191 PRO B CA 1
ATOM 3947 C C . PRO B 1 191 ? -9.422 -20.781 12.922 1 90.25 191 PRO B C 1
ATOM 3949 O O . PRO B 1 191 ? -9.742 -21.328 13.984 1 90.25 191 PRO B O 1
ATOM 3952 N N . SER B 1 192 ? -10.031 -19.75 12.398 1 88.25 192 SER B N 1
ATOM 3953 C CA . SER B 1 192 ? -11.266 -19.266 13 1 88.25 192 SER B CA 1
ATOM 3954 C C . SER B 1 192 ? -12.438 -20.203 12.672 1 88.25 192 SER B C 1
ATOM 3956 O O . SER B 1 192 ? -12.305 -21.109 11.859 1 88.25 192 SER B O 1
ATOM 3958 N N . ALA B 1 193 ? -13.547 -19.922 13.289 1 84.81 193 ALA B N 1
ATOM 3959 C CA . ALA B 1 193 ? -14.742 -20.719 13.062 1 84.81 193 ALA B CA 1
ATOM 3960 C C . ALA B 1 193 ? -15.273 -20.531 11.648 1 84.81 193 ALA B C 1
ATOM 3962 O O . ALA B 1 193 ? -15.969 -21.406 11.117 1 84.81 193 ALA B O 1
ATOM 3963 N N . ASP B 1 194 ? -14.922 -19.531 11.039 1 83.25 194 ASP B N 1
ATOM 3964 C CA . ASP B 1 194 ? -15.438 -19.203 9.711 1 83.25 194 ASP B CA 1
ATOM 3965 C C . ASP B 1 194 ? -14.641 -19.922 8.625 1 83.25 194 ASP B C 1
ATOM 3967 O O . ASP B 1 194 ? -15.047 -19.953 7.461 1 83.25 194 ASP B O 1
ATOM 3971 N N . CYS B 1 195 ? -13.547 -20.5 9.023 1 88.62 195 CYS B N 1
ATOM 3972 C CA . CYS B 1 195 ? -12.742 -21.234 8.047 1 88.62 195 CYS B CA 1
ATOM 3973 C C . CYS B 1 195 ? -13.344 -22.594 7.762 1 88.62 195 CYS B C 1
ATOM 3975 O O . CYS B 1 195 ? -13.25 -23.516 8.578 1 88.62 195 CYS B O 1
ATOM 3977 N N . LYS B 1 196 ? -13.852 -22.828 6.523 1 85.25 196 LYS B N 1
ATOM 3978 C CA . LYS B 1 196 ? -14.555 -24.062 6.188 1 85.25 196 LYS B CA 1
ATOM 3979 C C . LYS B 1 196 ? -13.594 -25.094 5.605 1 85.25 196 LYS B C 1
ATOM 3981 O O . LYS B 1 196 ? -12.758 -24.781 4.766 1 85.25 196 LYS B O 1
ATOM 3986 N N . PRO B 1 197 ? -13.773 -26.281 6.121 1 83.06 197 PRO B N 1
ATOM 3987 C CA . PRO B 1 197 ? -12.922 -27.344 5.578 1 83.06 197 PRO B CA 1
ATOM 3988 C C . PRO B 1 197 ? -13.125 -27.547 4.078 1 83.06 197 PRO B C 1
ATOM 3990 O O . PRO B 1 197 ? -14.25 -27.453 3.584 1 83.06 197 PRO B O 1
ATOM 3993 N N . VAL B 1 198 ? -12 -27.547 3.451 1 76.06 198 VAL B N 1
ATOM 3994 C CA . VAL B 1 198 ? -12.055 -27.781 2.012 1 76.06 198 VAL B CA 1
ATOM 3995 C C . VAL B 1 198 ? -11.742 -29.25 1.712 1 76.06 198 VAL B C 1
ATOM 3997 O O . VAL B 1 198 ? -10.875 -29.844 2.354 1 76.06 198 VAL B O 1
ATOM 4000 N N . SER B 1 199 ? -12.656 -29.969 1.113 1 62.59 199 SER B N 1
ATOM 4001 C CA . SER B 1 199 ? -12.375 -31.328 0.675 1 62.59 199 SER B CA 1
ATOM 4002 C C . SER B 1 199 ? -11.43 -31.344 -0.521 1 62.59 199 SER B C 1
ATOM 4004 O O . SER B 1 199 ? -11.75 -30.781 -1.575 1 62.59 199 SER B O 1
ATOM 4006 N N . VAL B 1 200 ? -10.211 -31.094 -0.229 1 55.81 200 VAL B N 1
ATOM 4007 C CA . VAL B 1 200 ? -9.273 -31.078 -1.343 1 55.81 200 VAL B CA 1
ATOM 4008 C C . VAL B 1 200 ? -9.133 -32.469 -1.939 1 55.81 200 VAL B C 1
ATOM 4010 O O . VAL B 1 200 ? -8.805 -33.438 -1.231 1 55.81 200 VAL B O 1
ATOM 4013 N N . SER B 1 201 ? -9.828 -32.719 -3 1 53.03 201 SER B N 1
ATOM 4014 C CA . SER B 1 201 ? -9.484 -33.938 -3.744 1 53.03 201 SER B CA 1
ATOM 4015 C C . SER B 1 201 ? -8.094 -33.812 -4.367 1 53.03 201 SER B C 1
ATOM 4017 O O . SER B 1 201 ? -7.805 -32.844 -5.078 1 53.03 201 SER B O 1
ATOM 4019 N N . LYS B 1 202 ? -7.098 -34.344 -3.727 1 54.56 202 LYS B N 1
ATOM 4020 C CA . LYS B 1 202 ? -5.754 -34.438 -4.285 1 54.56 202 LYS B CA 1
ATOM 4021 C C . LYS B 1 202 ? -5.793 -34.938 -5.727 1 54.56 202 LYS B C 1
ATOM 4023 O O . LYS B 1 202 ? -6.035 -36.094 -5.977 1 54.56 202 LYS B O 1
ATOM 4028 N N . ARG B 1 203 ? -6.27 -34.125 -6.629 1 56.53 203 ARG B N 1
ATOM 4029 C CA . ARG B 1 203 ? -6.141 -34.656 -7.984 1 56.53 203 ARG B CA 1
ATOM 4030 C C . ARG B 1 203 ? -4.711 -34.5 -8.5 1 56.53 203 ARG B C 1
ATOM 4032 O O . ARG B 1 203 ? -4.094 -33.438 -8.32 1 56.53 203 ARG B O 1
ATOM 4039 N N . GLU B 1 204 ? -4.102 -35.625 -8.789 1 60.34 204 GLU B N 1
ATOM 4040 C CA . GLU B 1 204 ? -2.791 -35.625 -9.43 1 60.34 204 GLU B CA 1
ATOM 4041 C C . GLU B 1 204 ? -2.832 -34.875 -10.766 1 60.34 204 GLU B C 1
ATOM 4043 O O . GLU B 1 204 ? -3.799 -35 -11.516 1 60.34 204 GLU B O 1
ATOM 4048 N N . ALA B 1 205 ? -1.881 -34 -10.875 1 66.06 205 ALA B N 1
ATOM 4049 C CA . ALA B 1 205 ? -1.771 -33.281 -12.141 1 66.06 205 ALA B CA 1
ATOM 4050 C C . ALA B 1 205 ? -1.65 -34.25 -13.312 1 66.06 205 ALA B C 1
ATOM 4052 O O . ALA B 1 205 ? -0.965 -35.281 -13.219 1 66.06 205 ALA B O 1
ATOM 4053 N N . ASN B 1 206 ? -2.586 -34.125 -14.375 1 69.31 206 ASN B N 1
ATOM 4054 C CA . ASN B 1 206 ? -2.504 -34.875 -15.617 1 69.31 206 ASN B CA 1
ATOM 4055 C C . ASN B 1 206 ? -2.141 -33.969 -16.797 1 69.31 206 ASN B C 1
ATOM 4057 O O . ASN B 1 206 ? -2.998 -33.25 -17.328 1 69.31 206 ASN B O 1
ATOM 4061 N N . PRO B 1 207 ? -0.824 -34 -17.188 1 68.81 207 PRO B N 1
ATOM 4062 C CA . PRO B 1 207 ? -0.408 -33.125 -18.297 1 68.81 207 PRO B CA 1
ATOM 4063 C C . PRO B 1 207 ? -0.796 -33.656 -19.656 1 68.81 207 PRO B C 1
ATOM 4065 O O . PRO B 1 207 ? -0.028 -33.562 -20.625 1 68.81 207 PRO B O 1
ATOM 4068 N N . SER B 1 208 ? -1.862 -34.438 -19.781 1 73.31 208 SER B N 1
ATOM 4069 C CA . SER B 1 208 ? -2.268 -34.938 -21.094 1 73.31 208 SER B CA 1
ATOM 4070 C C . SER B 1 208 ? -3.566 -34.281 -21.562 1 73.31 208 SER B C 1
ATOM 4072 O O . SER B 1 208 ? -4.473 -34.062 -20.75 1 73.31 208 SER B O 1
ATOM 4074 N N . SER B 1 209 ? -3.436 -33.688 -22.766 1 75.56 209 SER B N 1
ATOM 4075 C CA . SER B 1 209 ? -4.605 -33.031 -23.328 1 75.56 209 SER B CA 1
ATOM 4076 C C . SER B 1 209 ? -4.73 -33.312 -24.828 1 75.56 209 SER B C 1
ATOM 4078 O O . SER B 1 209 ? -3.732 -33.562 -25.5 1 75.56 209 SER B O 1
ATOM 4080 N N . VAL B 1 210 ? -5.949 -33.312 -25.266 1 80.19 210 VAL B N 1
ATOM 4081 C CA . VAL B 1 210 ? -6.207 -33.406 -26.703 1 80.19 210 VAL B CA 1
ATOM 4082 C C . VAL B 1 210 ? -5.852 -32.125 -27.391 1 80.19 210 VAL B C 1
ATOM 4084 O O . VAL B 1 210 ? -5.73 -32.062 -28.625 1 80.19 210 VAL B O 1
ATOM 4087 N N . TRP B 1 211 ? -5.641 -31.156 -26.609 1 87.19 211 TRP B N 1
ATOM 4088 C CA . TRP B 1 211 ? -5.273 -29.844 -27.172 1 87.19 211 TRP B CA 1
ATOM 4089 C C . TRP B 1 211 ? -3.777 -29.594 -27.016 1 87.19 211 TRP B C 1
ATOM 4091 O O . TRP B 1 211 ? -3.162 -30.047 -26.047 1 87.19 211 TRP B O 1
ATOM 4101 N N . ARG B 1 212 ? -3.277 -28.922 -28 1 86 212 ARG B N 1
ATOM 4102 C CA . ARG B 1 212 ? -1.887 -28.484 -27.922 1 86 212 ARG B CA 1
ATOM 4103 C C . ARG B 1 212 ? -1.729 -27.047 -28.422 1 86 212 ARG B C 1
ATOM 4105 O O . ARG B 1 212 ? -2.629 -26.516 -29.062 1 86 212 ARG B O 1
ATOM 4112 N N . SER B 1 213 ? -0.641 -26.5 -28.047 1 90.12 213 SER B N 1
ATOM 4113 C CA . SER B 1 213 ? -0.286 -25.188 -28.562 1 90.12 213 SER B CA 1
ATOM 4114 C C . SER B 1 213 ? 0.861 -25.266 -29.562 1 90.12 213 SER B C 1
ATOM 4116 O O . SER B 1 213 ? 1.884 -25.906 -29.281 1 90.12 213 SER B O 1
ATOM 4118 N N . ASP B 1 214 ? 0.715 -24.625 -30.719 1 93.06 214 ASP B N 1
ATOM 4119 C CA . ASP B 1 214 ? 1.774 -24.594 -31.719 1 93.06 214 ASP B CA 1
ATOM 4120 C C . ASP B 1 214 ? 2.896 -23.641 -31.297 1 93.06 214 ASP B C 1
ATOM 4122 O O . ASP B 1 214 ? 3.99 -23.688 -31.875 1 93.06 214 ASP B O 1
ATOM 4126 N N . TRP B 1 215 ? 2.592 -22.859 -30.422 1 95.81 215 TRP B N 1
ATOM 4127 C CA . TRP B 1 215 ? 3.615 -21.938 -29.953 1 95.81 215 TRP B CA 1
ATOM 4128 C C . TRP B 1 215 ? 3.42 -21.625 -28.469 1 95.81 215 TRP B C 1
ATOM 4130 O O . TRP B 1 215 ? 2.301 -21.359 -28.031 1 95.81 215 TRP B O 1
ATOM 4140 N N . LEU B 1 216 ? 4.477 -21.641 -27.781 1 96.5 216 LEU B N 1
ATOM 4141 C CA . LEU B 1 216 ? 4.574 -21.172 -26.391 1 96.5 216 LEU B CA 1
ATOM 4142 C C . LEU B 1 216 ? 5.844 -20.359 -26.188 1 96.5 216 LEU B C 1
ATOM 4144 O O . LEU B 1 216 ? 6.863 -20.609 -26.828 1 96.5 216 LEU B O 1
ATOM 4148 N N . PRO B 1 217 ? 5.699 -19.375 -25.297 1 96.5 217 PRO B N 1
ATOM 4149 C CA . PRO B 1 217 ? 6.988 -18.766 -24.953 1 96.5 217 PRO B CA 1
ATOM 4150 C C . PRO B 1 217 ? 7.992 -19.781 -24.406 1 96.5 217 PRO B C 1
ATOM 4152 O O . PRO B 1 217 ? 7.609 -20.719 -23.703 1 96.5 217 PRO B O 1
ATOM 4155 N N . ALA B 1 218 ? 9.266 -19.5 -24.781 1 95.25 218 ALA B N 1
ATOM 4156 C CA . ALA B 1 218 ? 10.312 -20.422 -24.344 1 95.25 218 ALA B CA 1
ATOM 4157 C C . ALA B 1 218 ? 10.273 -20.641 -22.844 1 95.25 218 ALA B C 1
ATOM 4159 O O . ALA B 1 218 ? 10.094 -19.688 -22.078 1 95.25 218 ALA B O 1
ATOM 4160 N N . GLY B 1 219 ? 10.367 -21.922 -22.453 1 94.69 219 GLY B N 1
ATOM 4161 C CA . GLY B 1 219 ? 10.438 -22.25 -21.031 1 94.69 219 GLY B CA 1
ATOM 4162 C C . GLY B 1 219 ? 9.086 -22.641 -20.453 1 94.69 219 GLY B C 1
ATOM 4163 O O . GLY B 1 219 ? 9.023 -23.234 -19.375 1 94.69 219 GLY B O 1
ATOM 4164 N N . PHE B 1 220 ? 8.008 -22.188 -21.062 1 94.44 220 PHE B N 1
ATOM 4165 C CA . PHE B 1 220 ? 6.688 -22.578 -20.594 1 94.44 220 PHE B CA 1
ATOM 4166 C C . PHE B 1 220 ? 6.371 -24.016 -20.984 1 94.44 220 PHE B C 1
ATOM 4168 O O . PHE B 1 220 ? 6.68 -24.438 -22.094 1 94.44 220 PHE B O 1
ATOM 4175 N N . LYS B 1 221 ? 5.805 -24.719 -20.062 1 92.38 221 LYS B N 1
ATOM 4176 C CA . LYS B 1 221 ? 5.406 -26.109 -20.297 1 92.38 221 LYS B CA 1
ATOM 4177 C C . LYS B 1 221 ? 4.004 -26.375 -19.766 1 92.38 221 LYS B C 1
ATOM 4179 O O . LYS B 1 221 ? 3.518 -25.641 -18.891 1 92.38 221 LYS B O 1
ATOM 4184 N N . LEU B 1 222 ? 3.375 -27.359 -20.281 1 90.62 222 LEU B N 1
ATOM 4185 C CA . LEU B 1 222 ? 2.078 -27.797 -19.766 1 90.62 222 LEU B CA 1
ATOM 4186 C C . LEU B 1 222 ? 2.213 -28.391 -18.359 1 90.62 222 LEU B C 1
ATOM 4188 O O . LEU B 1 222 ? 2.959 -29.344 -18.156 1 90.62 222 LEU B O 1
ATOM 4192 N N . LEU B 1 223 ? 1.52 -27.797 -17.438 1 85.56 223 LEU B N 1
ATOM 4193 C CA . LEU B 1 223 ? 1.616 -28.219 -16.047 1 85.56 223 LEU B CA 1
ATOM 4194 C C . LEU B 1 223 ? 0.462 -29.156 -15.68 1 85.56 223 LEU B C 1
ATOM 4196 O O . LEU B 1 223 ? 0.629 -30.078 -14.875 1 85.56 223 LEU B O 1
ATOM 4200 N N . ASP B 1 224 ? -0.627 -28.812 -16.188 1 82.94 224 ASP B N 1
ATOM 4201 C CA . ASP B 1 224 ? -1.836 -29.562 -15.867 1 82.94 224 ASP B CA 1
ATOM 4202 C C . ASP B 1 224 ? -2.889 -29.391 -16.953 1 82.94 224 ASP B C 1
ATOM 4204 O O . ASP B 1 224 ? -2.912 -28.375 -17.656 1 82.94 224 ASP B O 1
ATOM 4208 N N . ALA B 1 225 ? -3.645 -30.422 -17.125 1 84.94 225 ALA B N 1
ATOM 4209 C CA . ALA B 1 225 ? -4.77 -30.406 -18.047 1 84.94 225 ALA B CA 1
ATOM 4210 C C . ALA B 1 225 ? -5.98 -31.125 -17.453 1 84.94 225 ALA B C 1
ATOM 4212 O O . ALA B 1 225 ? -5.84 -32.156 -16.797 1 84.94 225 ALA B O 1
ATOM 4213 N N . ASN B 1 226 ? -7.039 -30.328 -17.641 1 79.94 226 ASN B N 1
ATOM 4214 C CA . ASN B 1 226 ? -8.266 -30.922 -17.109 1 79.94 226 ASN B CA 1
ATOM 4215 C C . ASN B 1 226 ? -9.484 -30.516 -17.938 1 79.94 226 ASN B C 1
ATOM 4217 O O . ASN B 1 226 ? -9.398 -29.625 -18.781 1 79.94 226 ASN B O 1
ATOM 4221 N N . GLN B 1 227 ? -10.477 -31.438 -17.781 1 80.12 227 GLN B N 1
ATOM 4222 C CA . GLN B 1 227 ? -11.758 -31.141 -18.422 1 80.12 227 GLN B CA 1
ATOM 4223 C C . GLN B 1 227 ? -12.859 -30.969 -17.375 1 80.12 227 GLN B C 1
ATOM 4225 O O . GLN B 1 227 ? -12.906 -31.719 -16.391 1 80.12 227 GLN B O 1
ATOM 4230 N N . ARG B 1 228 ? -13.43 -29.812 -17.516 1 71.94 228 ARG B N 1
ATOM 4231 C CA . ARG B 1 228 ? -14.562 -29.594 -16.609 1 71.94 228 ARG B CA 1
ATOM 4232 C C . ARG B 1 228 ? -15.797 -29.141 -17.375 1 71.94 228 ARG B C 1
ATOM 4234 O O . ARG B 1 228 ? -15.688 -28.578 -18.469 1 71.94 228 ARG B O 1
ATOM 4241 N N . PRO B 1 229 ? -16.969 -29.484 -16.75 1 72.38 229 PRO B N 1
ATOM 4242 C CA . PRO B 1 229 ? -18.188 -28.969 -17.391 1 72.38 229 PRO B CA 1
ATOM 4243 C C . PRO B 1 229 ? -18.297 -27.438 -17.312 1 72.38 229 PRO B C 1
ATOM 4245 O O . PRO B 1 229 ? -17.859 -26.844 -16.328 1 72.38 229 PRO B O 1
ATOM 4248 N N . SER B 1 230 ? -18.625 -26.797 -18.359 1 64.38 230 SER B N 1
ATOM 4249 C CA . SER B 1 230 ? -18.859 -25.359 -18.344 1 64.38 230 SER B CA 1
ATOM 4250 C C . SER B 1 230 ? -20.031 -25 -17.438 1 64.38 230 SER B C 1
ATOM 4252 O O . SER B 1 230 ? -21.078 -25.672 -17.469 1 64.38 230 SER B O 1
ATOM 4254 N N . PRO B 1 231 ? -19.734 -23.953 -16.547 1 55.5 231 PRO B N 1
ATOM 4255 C CA . PRO B 1 231 ? -20.891 -23.531 -15.766 1 55.5 231 PRO B CA 1
ATOM 4256 C C . PRO B 1 231 ? -21.984 -22.891 -16.609 1 55.5 231 PRO B C 1
ATOM 4258 O O . PRO B 1 231 ? -23.141 -22.797 -16.188 1 55.5 231 PRO B O 1
ATOM 4261 N N . ALA B 1 232 ? -21.531 -22.359 -17.656 1 52.78 232 ALA B N 1
ATOM 4262 C CA . ALA B 1 232 ? -22.438 -21.547 -18.469 1 52.78 232 ALA B CA 1
ATOM 4263 C C . ALA B 1 232 ? -23.094 -22.391 -19.547 1 52.78 232 ALA B C 1
ATOM 4265 O O . ALA B 1 232 ? -24.062 -21.953 -20.172 1 52.78 232 ALA B O 1
ATOM 4266 N N . SER B 1 233 ? -22.578 -23.562 -19.812 1 61.75 233 SER B N 1
ATOM 4267 C CA . SER B 1 233 ? -23.125 -24.422 -20.859 1 61.75 233 SER B CA 1
ATOM 4268 C C . SER B 1 233 ? -22.984 -25.891 -20.5 1 61.75 233 SER B C 1
ATOM 4270 O O . SER B 1 233 ? -22.484 -26.234 -19.422 1 61.75 233 SER B O 1
ATOM 4272 N N . SER B 1 234 ? -23.641 -26.766 -21.234 1 67.06 234 SER B N 1
ATOM 4273 C CA . SER B 1 234 ? -23.547 -28.203 -21.062 1 67.06 234 SER B CA 1
ATOM 4274 C C . SER B 1 234 ? -22.25 -28.75 -21.672 1 67.06 234 SER B C 1
ATOM 4276 O O . SER B 1 234 ? -21.984 -29.953 -21.594 1 67.06 234 SER B O 1
ATOM 4278 N N . GLU B 1 235 ? -21.562 -27.766 -22.078 1 72 235 GLU B N 1
ATOM 4279 C CA . GLU B 1 235 ? -20.375 -28.219 -22.781 1 72 235 GLU B CA 1
ATOM 4280 C C . GLU B 1 235 ? -19.219 -28.469 -21.812 1 72 235 GLU B C 1
ATOM 4282 O O . GLU B 1 235 ? -19.219 -27.938 -20.703 1 72 235 GLU B O 1
ATOM 4287 N N . THR B 1 236 ? -18.391 -29.344 -22.297 1 79.12 236 THR B N 1
ATOM 4288 C CA . THR B 1 236 ? -17.172 -29.625 -21.547 1 79.12 236 THR B CA 1
ATOM 4289 C C . THR B 1 236 ? -16.062 -28.641 -21.938 1 79.12 236 THR B C 1
ATOM 4291 O O . THR B 1 236 ? -15.797 -28.438 -23.125 1 79.12 236 THR B O 1
ATOM 4294 N N . VAL B 1 237 ? -15.586 -27.953 -21.031 1 82.88 237 VAL B N 1
ATOM 4295 C CA . VAL B 1 237 ? -14.508 -26.984 -21.25 1 82.88 237 VAL B CA 1
ATOM 4296 C C . VAL B 1 237 ? -13.172 -27.625 -20.891 1 82.88 237 VAL B C 1
ATOM 4298 O O . VAL B 1 237 ? -13.031 -28.234 -19.828 1 82.88 237 VAL B O 1
ATOM 4301 N N . SER B 1 238 ? -12.242 -27.578 -21.859 1 85.44 238 SER B N 1
ATOM 4302 C CA . SER B 1 238 ? -10.875 -28.016 -21.594 1 85.44 238 SER B CA 1
ATOM 4303 C C . SER B 1 238 ? -10.062 -26.906 -20.922 1 85.44 238 SER B C 1
ATOM 4305 O O . SER B 1 238 ? -10.172 -25.734 -21.297 1 85.44 238 SER B O 1
ATOM 4307 N N . TRP B 1 239 ? -9.398 -27.297 -19.922 1 86.19 239 TRP B N 1
ATOM 4308 C CA . TRP B 1 239 ? -8.539 -26.375 -19.188 1 86.19 239 TRP B CA 1
ATOM 4309 C C . TRP B 1 239 ? -7.086 -26.828 -19.219 1 86.19 239 TRP B C 1
ATOM 4311 O O . TRP B 1 239 ? -6.777 -27.969 -18.891 1 86.19 239 TRP B O 1
ATOM 4321 N N . LEU B 1 240 ? -6.199 -25.969 -19.719 1 88.69 240 LEU B N 1
ATOM 4322 C CA . LEU B 1 240 ? -4.762 -26.234 -19.766 1 88.69 240 LEU B CA 1
ATOM 4323 C C . LEU B 1 240 ? -3.998 -25.188 -18.969 1 88.69 240 LEU B C 1
ATOM 4325 O O . LEU B 1 240 ? -4.234 -23.984 -19.109 1 88.69 240 LEU B O 1
ATOM 4329 N N . SER B 1 241 ? -3.148 -25.641 -18.078 1 89 241 SER B N 1
ATOM 4330 C CA . SER B 1 241 ? -2.301 -24.766 -17.297 1 89 241 SER B CA 1
ATOM 4331 C C . SER B 1 241 ? -0.848 -24.828 -17.75 1 89 241 SER B C 1
ATOM 4333 O O . SER B 1 241 ? -0.28 -25.922 -17.859 1 89 241 SER B O 1
ATOM 4335 N N . TYR B 1 242 ? -0.3 -23.641 -18.078 1 91.06 242 TYR B N 1
ATOM 4336 C CA . TYR B 1 242 ? 1.092 -23.547 -18.5 1 91.06 242 TYR B CA 1
ATOM 4337 C C . TYR B 1 242 ? 1.906 -22.703 -17.531 1 91.06 242 TYR B C 1
ATOM 4339 O O . TYR B 1 242 ? 1.368 -21.812 -16.875 1 91.06 242 TYR B O 1
ATOM 4347 N N . GLY B 1 243 ? 3.168 -23.047 -17.422 1 91.25 243 GLY B N 1
ATOM 4348 C CA . GLY B 1 243 ? 4.039 -22.25 -16.578 1 91.25 243 GLY B CA 1
ATOM 4349 C C . GLY B 1 243 ? 5.512 -22.438 -16.891 1 91.25 243 GLY B C 1
ATOM 4350 O O . GLY B 1 243 ? 5.898 -23.406 -17.531 1 91.25 243 GLY B O 1
ATOM 4351 N N . ASP B 1 244 ? 6.289 -21.453 -16.5 1 92.62 244 ASP B N 1
ATOM 4352 C CA . ASP B 1 244 ? 7.734 -21.531 -16.688 1 92.62 244 ASP B CA 1
ATOM 4353 C C . ASP B 1 244 ? 8.461 -21.594 -15.344 1 92.62 244 ASP B C 1
ATOM 4355 O O . ASP B 1 244 ? 9.68 -21.438 -15.289 1 92.62 244 ASP B O 1
ATOM 4359 N N . GLY B 1 245 ? 7.742 -21.719 -14.289 1 88.25 245 GLY B N 1
ATOM 4360 C CA . GLY B 1 245 ? 8.305 -21.734 -12.945 1 88.25 245 GLY B CA 1
ATOM 4361 C C . GLY B 1 245 ? 8.023 -20.469 -12.172 1 88.25 245 GLY B C 1
ATOM 4362 O O . GLY B 1 245 ? 8.031 -20.469 -10.938 1 88.25 245 GLY B O 1
ATOM 4363 N N . LEU B 1 246 ? 7.824 -19.359 -12.789 1 88.88 246 LEU B N 1
ATOM 4364 C CA . LEU B 1 246 ? 7.516 -18.078 -12.156 1 88.88 246 LEU B CA 1
ATOM 4365 C C . LEU B 1 246 ? 6.195 -17.516 -12.672 1 88.88 246 LEU B C 1
ATOM 4367 O O . LEU B 1 246 ? 5.336 -17.109 -11.883 1 88.88 246 LEU B O 1
ATOM 4371 N N . ALA B 1 247 ? 6.047 -17.578 -13.906 1 91.38 247 ALA B N 1
ATOM 4372 C CA . ALA B 1 247 ? 4.816 -17.109 -14.531 1 91.38 247 ALA B CA 1
ATOM 4373 C C . ALA B 1 247 ? 3.924 -18.281 -14.938 1 91.38 247 ALA B C 1
ATOM 4375 O O . ALA B 1 247 ? 4.418 -19.344 -15.289 1 91.38 247 ALA B O 1
ATOM 4376 N N . LYS B 1 248 ? 2.652 -17.969 -14.867 1 88.88 248 LYS B N 1
ATOM 4377 C CA . LYS B 1 248 ? 1.679 -19 -15.242 1 88.88 248 LYS B CA 1
ATOM 4378 C C . LYS B 1 248 ? 0.512 -18.391 -16.016 1 88.88 248 LYS B C 1
ATOM 4380 O O . LYS B 1 248 ? 0.204 -17.203 -15.859 1 88.88 248 LYS B O 1
ATOM 4385 N N . PHE B 1 249 ? -0.063 -19.203 -16.859 1 90.25 249 PHE B N 1
ATOM 4386 C CA . PHE B 1 249 ? -1.323 -18.828 -17.5 1 90.25 249 PHE B CA 1
ATOM 4387 C C . PHE B 1 249 ? -2.154 -20.078 -17.797 1 90.25 249 PHE B C 1
ATOM 4389 O O . PHE B 1 249 ? -1.632 -21.188 -17.812 1 90.25 249 PHE B O 1
ATOM 4396 N N . SER B 1 250 ? -3.412 -19.797 -17.953 1 89.5 250 SER B N 1
ATOM 4397 C CA . SER B 1 250 ? -4.371 -20.859 -18.25 1 89.5 250 SER B CA 1
ATOM 4398 C C . SER B 1 250 ? -5.055 -20.641 -19.594 1 89.5 250 SER B C 1
ATOM 4400 O O . SER B 1 250 ? -5.266 -19.5 -20 1 89.5 250 SER B O 1
ATOM 4402 N N . VAL B 1 251 ? -5.34 -21.75 -20.234 1 90.19 251 VAL B N 1
ATOM 4403 C CA . VAL B 1 251 ? -6.09 -21.719 -21.484 1 90.19 251 VAL B CA 1
ATOM 4404 C C . VAL B 1 251 ? -7.383 -22.516 -21.328 1 90.19 251 VAL B C 1
ATOM 4406 O O . VAL B 1 251 ? -7.359 -23.672 -20.906 1 90.19 251 VAL B O 1
ATOM 4409 N N . PHE B 1 252 ? -8.43 -21.844 -21.609 1 86.69 252 PHE B N 1
ATOM 4410 C CA . PHE B 1 252 ? -9.75 -22.469 -21.609 1 86.69 252 PHE B CA 1
ATOM 4411 C C . PHE B 1 252 ? -10.281 -22.609 -23.031 1 86.69 252 PHE B C 1
ATOM 4413 O O . PHE B 1 252 ? -10.297 -21.656 -23.797 1 86.69 252 PHE B O 1
ATOM 4420 N N . LEU B 1 253 ? -10.664 -23.828 -23.328 1 89.62 253 LEU B N 1
ATOM 4421 C CA . LEU B 1 253 ? -11.195 -24.125 -24.656 1 89.62 253 LEU B CA 1
ATOM 4422 C C . LEU B 1 253 ? -12.633 -24.609 -24.562 1 89.62 253 LEU B C 1
ATOM 4424 O O . LEU B 1 253 ? -12.898 -25.703 -24.047 1 89.62 253 LEU B O 1
ATOM 4428 N N . GLU B 1 254 ? -13.469 -23.797 -25.156 1 85.5 254 GLU B N 1
ATOM 4429 C CA . GLU B 1 254 ? -14.898 -24.094 -25.078 1 85.5 254 GLU B CA 1
ATOM 4430 C C . GLU B 1 254 ? -15.516 -24.188 -26.484 1 85.5 254 GLU B C 1
ATOM 4432 O O . GLU B 1 254 ? -15.492 -23.219 -27.234 1 85.5 254 GLU B O 1
ATOM 4437 N N . PRO B 1 255 ? -16.094 -25.328 -26.75 1 86.38 255 PRO B N 1
ATOM 4438 C CA . PRO B 1 255 ? -16.812 -25.406 -28.016 1 86.38 255 PRO B CA 1
ATOM 4439 C C . PRO B 1 255 ? -17.984 -24.422 -28.094 1 86.38 255 PRO B C 1
ATOM 4441 O O . PRO B 1 255 ? -18.719 -24.25 -27.125 1 86.38 255 PRO B O 1
ATOM 4444 N N . LEU B 1 256 ? -18.141 -23.688 -29.156 1 83.94 256 LEU B N 1
ATOM 4445 C CA . LEU B 1 256 ? -19.156 -22.656 -29.297 1 83.94 256 LEU B CA 1
ATOM 4446 C C . LEU B 1 256 ? -20.453 -23.234 -29.844 1 83.94 256 LEU B C 1
ATOM 4448 O O . LEU B 1 256 ? -21.531 -22.703 -29.578 1 83.94 256 LEU B O 1
ATOM 4452 N N . ARG B 1 257 ? -20.469 -24.328 -30.5 1 81.25 257 ARG B N 1
ATOM 4453 C CA . ARG B 1 257 ? -21.641 -24.969 -31.078 1 81.25 257 ARG B CA 1
ATOM 4454 C C . ARG B 1 257 ? -22.562 -23.938 -31.719 1 81.25 257 ARG B C 1
ATOM 4456 O O . ARG B 1 257 ? -23.766 -23.922 -31.453 1 81.25 257 ARG B O 1
ATOM 4463 N N . GLY B 1 258 ? -22.047 -22.984 -32.438 1 76.75 258 GLY B N 1
ATOM 4464 C CA . GLY B 1 258 ? -22.828 -22.016 -33.219 1 76.75 258 GLY B CA 1
ATOM 4465 C C . GLY B 1 258 ? -22.984 -20.688 -32.5 1 76.75 258 GLY B C 1
ATOM 4466 O O . GLY B 1 258 ? -23.469 -19.719 -33.094 1 76.75 258 GLY B O 1
ATOM 4467 N N . ALA B 1 259 ? -22.625 -20.594 -31.188 1 75.12 259 ALA B N 1
ATOM 4468 C CA . ALA B 1 259 ? -22.75 -19.328 -30.469 1 75.12 259 ALA B CA 1
ATOM 4469 C C . ALA B 1 259 ? -21.844 -18.25 -31.078 1 75.12 259 ALA B C 1
ATOM 4471 O O . ALA B 1 259 ? -20.734 -18.547 -31.5 1 75.12 259 ALA B O 1
ATOM 4472 N N . LEU B 1 260 ? -22.406 -17 -31.234 1 75.62 260 LEU B N 1
ATOM 4473 C CA . LEU B 1 260 ? -21.609 -15.867 -31.719 1 75.62 260 LEU B CA 1
ATOM 4474 C C . LEU B 1 260 ? -20.906 -15.164 -30.562 1 75.62 260 LEU B C 1
ATOM 4476 O O . LEU B 1 260 ? -21.547 -14.641 -29.656 1 75.62 260 LEU B O 1
ATOM 4480 N N . VAL B 1 261 ? -19.625 -15.438 -30.578 1 74.94 261 VAL B N 1
ATOM 4481 C CA . VAL B 1 261 ? -18.828 -14.781 -29.531 1 74.94 261 VAL B CA 1
ATOM 4482 C C . VAL B 1 261 ? -17.781 -13.875 -30.188 1 74.94 261 VAL B C 1
ATOM 4484 O O . VAL B 1 261 ? -17.281 -14.172 -31.266 1 74.94 261 VAL B O 1
ATOM 4487 N N . GLU B 1 262 ? -17.656 -12.664 -29.547 1 79.44 262 GLU B N 1
ATOM 4488 C CA . GLU B 1 262 ? -16.656 -11.727 -30.047 1 79.44 262 GLU B CA 1
ATOM 4489 C C . GLU B 1 262 ? -15.336 -11.859 -29.297 1 79.44 262 GLU B C 1
ATOM 4491 O O . GLU B 1 262 ? -15.312 -12.312 -28.156 1 79.44 262 GLU B O 1
ATOM 4496 N N . ASP B 1 263 ? -14.297 -11.547 -30.125 1 84.88 263 ASP B N 1
ATOM 4497 C CA . ASP B 1 263 ? -12.992 -11.453 -29.484 1 84.88 263 ASP B CA 1
ATOM 4498 C C . ASP B 1 263 ? -13.016 -10.453 -28.344 1 84.88 263 ASP B C 1
ATOM 4500 O O . ASP B 1 263 ? -13.75 -9.469 -28.375 1 84.88 263 ASP B O 1
ATOM 4504 N N . ALA B 1 264 ? -12.398 -10.867 -27.281 1 85.81 264 ALA B N 1
ATOM 4505 C CA . ALA B 1 264 ? -12.352 -9.969 -26.125 1 85.81 264 ALA B CA 1
ATOM 4506 C C . ALA B 1 264 ? -10.938 -9.875 -25.547 1 85.81 264 ALA B C 1
ATOM 4508 O O . ALA B 1 264 ? -10.156 -10.812 -25.672 1 85.81 264 ALA B O 1
ATOM 4509 N N . ARG B 1 265 ? -10.609 -8.672 -25.172 1 90.06 265 ARG B N 1
ATOM 4510 C CA . ARG B 1 265 ? -9.359 -8.406 -24.469 1 90.06 265 ARG B CA 1
ATOM 4511 C C . ARG B 1 265 ? -9.602 -7.602 -23.203 1 90.06 265 ARG B C 1
ATOM 4513 O O . ARG B 1 265 ? -10.406 -6.664 -23.203 1 90.06 265 ARG B O 1
ATOM 4520 N N . SER B 1 266 ? -9.031 -8.07 -22.156 1 86.25 266 SER B N 1
ATOM 4521 C CA . SER B 1 266 ? -9.102 -7.344 -20.906 1 86.25 266 SER B CA 1
ATOM 4522 C C . SER B 1 266 ? -7.797 -7.449 -20.125 1 86.25 266 SER B C 1
ATOM 4524 O O . SER B 1 266 ? -7.074 -8.438 -20.25 1 86.25 266 SER B O 1
ATOM 4526 N N . GLN B 1 267 ? -7.469 -6.383 -19.469 1 86.56 267 GLN B N 1
ATOM 4527 C CA . GLN B 1 267 ? -6.27 -6.375 -18.641 1 86.56 267 GLN B CA 1
ATOM 4528 C C . GLN B 1 267 ? -6.547 -5.746 -17.281 1 86.56 267 GLN B C 1
ATOM 4530 O O . GLN B 1 267 ? -7.105 -4.652 -17.188 1 86.56 267 GLN B O 1
ATOM 4535 N N . MET B 1 268 ? -6.301 -6.441 -16.266 1 80 268 MET B N 1
ATOM 4536 C CA . MET B 1 268 ? -6.379 -5.973 -14.883 1 80 268 MET B CA 1
ATOM 4537 C C . MET B 1 268 ? -5.035 -6.129 -14.18 1 80 268 MET B C 1
ATOM 4539 O O . MET B 1 268 ? -4.762 -7.172 -13.586 1 80 268 MET B O 1
ATOM 4543 N N . GLY B 1 269 ? -4.305 -5.008 -14.141 1 83 269 GLY B N 1
ATOM 4544 C CA . GLY B 1 269 ? -2.941 -5.129 -13.648 1 83 269 GLY B CA 1
ATOM 4545 C C . GLY B 1 269 ? -2.086 -6.059 -14.484 1 83 269 GLY B C 1
ATOM 4546 O O . GLY B 1 269 ? -1.975 -5.887 -15.703 1 83 269 GLY B O 1
ATOM 4547 N N . PRO B 1 270 ? -1.556 -7.102 -13.781 1 89.06 270 PRO B N 1
ATOM 4548 C CA . PRO B 1 270 ? -0.708 -8.031 -14.531 1 89.06 270 PRO B CA 1
ATOM 4549 C C . PRO B 1 270 ? -1.507 -9.148 -15.203 1 89.06 270 PRO B C 1
ATOM 4551 O O . PRO B 1 270 ? -0.956 -9.914 -15.992 1 89.06 270 PRO B O 1
ATOM 4554 N N . THR B 1 271 ? -2.73 -9.258 -14.836 1 89.06 271 THR B N 1
ATOM 4555 C CA . THR B 1 271 ? -3.547 -10.352 -15.352 1 89.06 271 THR B CA 1
ATOM 4556 C C . THR B 1 271 ? -4.242 -9.945 -16.656 1 89.06 271 THR B C 1
ATOM 4558 O O . THR B 1 271 ? -4.879 -8.891 -16.719 1 89.06 271 THR B O 1
ATOM 4561 N N . VAL B 1 272 ? -4.094 -10.758 -17.672 1 91 272 VAL B N 1
ATOM 4562 C CA . VAL B 1 272 ? -4.762 -10.516 -18.953 1 91 272 VAL B CA 1
ATOM 4563 C C . VAL B 1 272 ? -5.754 -11.648 -19.234 1 91 272 VAL B C 1
ATOM 4565 O O . VAL B 1 272 ? -5.582 -12.766 -18.75 1 91 272 VAL B O 1
ATOM 4568 N N . ALA B 1 273 ? -6.801 -11.266 -19.859 1 90.38 273 ALA B N 1
ATOM 4569 C CA . ALA B 1 273 ? -7.746 -12.234 -20.422 1 90.38 273 ALA B CA 1
ATOM 4570 C C . ALA B 1 273 ? -8.008 -11.945 -21.891 1 90.38 273 ALA B C 1
ATOM 4572 O O . ALA B 1 273 ? -8.445 -10.852 -22.25 1 90.38 273 ALA B O 1
ATOM 4573 N N . VAL B 1 274 ? -7.652 -12.906 -22.688 1 93.44 274 VAL B N 1
ATOM 4574 C CA . VAL B 1 274 ? -7.855 -12.797 -24.125 1 93.44 274 VAL B CA 1
ATOM 4575 C C . VAL B 1 274 ? -8.727 -13.945 -24.609 1 93.44 274 VAL B C 1
ATOM 4577 O O . VAL B 1 274 ? -8.477 -15.109 -24.281 1 93.44 274 VAL B O 1
ATOM 4580 N N . SER B 1 275 ? -9.742 -13.586 -25.312 1 91.88 275 SER B N 1
ATOM 4581 C CA . SER B 1 275 ? -10.609 -14.586 -25.906 1 91.88 275 SER B CA 1
ATOM 4582 C C . SER B 1 275 ? -10.609 -14.477 -27.438 1 91.88 275 SER B C 1
ATOM 4584 O O . SER B 1 275 ? -10.758 -13.383 -27.984 1 91.88 275 SER B O 1
ATOM 4586 N N . LYS B 1 276 ? -10.383 -15.555 -28.078 1 93.38 276 LYS B N 1
ATOM 4587 C CA . LYS B 1 276 ? -10.359 -15.648 -29.531 1 93.38 276 LYS B CA 1
ATOM 4588 C C . LYS B 1 276 ? -11.164 -16.844 -30.016 1 93.38 276 LYS B C 1
ATOM 4590 O O . LYS B 1 276 ? -11.141 -17.922 -29.391 1 93.38 276 LYS B O 1
ATOM 4595 N N . ARG B 1 277 ? -11.82 -16.609 -31.078 1 91.38 277 ARG B N 1
ATOM 4596 C CA . ARG B 1 277 ? -12.5 -17.719 -31.75 1 91.38 277 ARG B CA 1
ATOM 4597 C C . ARG B 1 277 ? -11.57 -18.406 -32.75 1 91.38 277 ARG B C 1
ATOM 4599 O O . ARG B 1 277 ? -10.906 -17.734 -33.562 1 91.38 277 ARG B O 1
ATOM 4606 N N . ILE B 1 278 ? -11.484 -19.734 -32.656 1 89.12 278 ILE B N 1
ATOM 4607 C CA . ILE B 1 278 ? -10.727 -20.484 -33.656 1 89.12 278 ILE B CA 1
ATOM 4608 C C . ILE B 1 278 ? -11.617 -21.531 -34.281 1 89.12 278 ILE B C 1
ATOM 4610 O O . ILE B 1 278 ? -12.562 -22.016 -33.656 1 89.12 278 ILE B O 1
ATOM 4614 N N . SER B 1 279 ? -11.281 -21.875 -35.469 1 88.88 279 SER B N 1
ATOM 4615 C CA . SER B 1 279 ? -12.023 -22.906 -36.188 1 88.88 279 SER B CA 1
ATOM 4616 C C . SER B 1 279 ? -11.281 -24.234 -36.156 1 88.88 279 SER B C 1
ATOM 4618 O O . SER B 1 279 ? -10.078 -24.297 -36.406 1 88.88 279 SER B O 1
ATOM 4620 N N . THR B 1 280 ? -12.008 -25.219 -35.781 1 86.62 280 THR B N 1
ATOM 4621 C CA . THR B 1 280 ? -11.469 -26.578 -35.781 1 86.62 280 THR B CA 1
ATOM 4622 C C . THR B 1 280 ? -12.32 -27.484 -36.656 1 86.62 280 THR B C 1
ATOM 4624 O O . THR B 1 280 ? -13.352 -27.078 -37.188 1 86.62 280 THR B O 1
ATOM 4627 N N . GLU B 1 281 ? -11.82 -28.75 -36.844 1 84.06 281 GLU B N 1
ATOM 4628 C CA . GLU B 1 281 ? -12.578 -29.734 -37.625 1 84.06 281 GLU B CA 1
ATOM 4629 C C . GLU B 1 281 ? -13.914 -30.047 -36.969 1 84.06 281 GLU B C 1
ATOM 4631 O O . GLU B 1 281 ? -14.906 -30.312 -37.656 1 84.06 281 GLU B O 1
ATOM 4636 N N . ASP B 1 282 ? -13.93 -29.938 -35.719 1 83.25 282 ASP B N 1
ATOM 4637 C CA . ASP B 1 282 ? -15.133 -30.297 -34.969 1 83.25 282 ASP B CA 1
ATOM 4638 C C . ASP B 1 282 ? -16 -29.078 -34.719 1 83.25 282 ASP B C 1
ATOM 4640 O O . ASP B 1 282 ? -17 -29.156 -34 1 83.25 282 ASP B O 1
ATOM 4644 N N . GLY B 1 283 ? -15.523 -27.984 -35.281 1 86.75 283 GLY B N 1
ATOM 4645 C CA . GLY B 1 283 ? -16.297 -26.75 -35.125 1 86.75 283 GLY B CA 1
ATOM 4646 C C . GLY B 1 283 ? -15.5 -25.625 -34.5 1 86.75 283 GLY B C 1
ATOM 4647 O O . GLY B 1 283 ? -14.297 -25.766 -34.281 1 86.75 283 GLY B O 1
ATOM 4648 N N . ASP B 1 284 ? -16.312 -24.594 -34.25 1 89.56 284 ASP B N 1
ATOM 4649 C CA . ASP B 1 284 ? -15.656 -23.422 -33.688 1 89.56 284 ASP B CA 1
ATOM 4650 C C . ASP B 1 284 ? -15.453 -23.562 -32.188 1 89.56 284 ASP B C 1
ATOM 4652 O O . ASP B 1 284 ? -16.297 -24.156 -31.484 1 89.56 284 ASP B O 1
ATOM 4656 N N . VAL B 1 285 ? -14.336 -23.031 -31.781 1 89.25 285 VAL B N 1
ATOM 4657 C CA . VAL B 1 285 ? -13.969 -23.094 -30.359 1 89.25 285 VAL B CA 1
ATOM 4658 C C . VAL B 1 285 ? -13.555 -21.719 -29.875 1 89.25 285 VAL B C 1
ATOM 4660 O O . VAL B 1 285 ? -12.836 -20.984 -30.562 1 89.25 285 VAL B O 1
ATOM 4663 N N . MET B 1 286 ? -14.039 -21.391 -28.703 1 89.06 286 MET B N 1
ATOM 4664 C CA . MET B 1 286 ? -13.562 -20.172 -28.031 1 89.06 286 MET B CA 1
ATOM 4665 C C . MET B 1 286 ? -12.344 -20.484 -27.172 1 89.06 286 MET B C 1
ATOM 4667 O O . MET B 1 286 ? -12.422 -21.297 -26.25 1 89.06 286 MET B O 1
ATOM 4671 N N . VAL B 1 287 ? -11.273 -19.812 -27.5 1 92 287 VAL B N 1
ATOM 4672 C CA . VAL B 1 287 ? -10.047 -19.969 -26.719 1 92 287 VAL B CA 1
ATOM 4673 C C . VAL B 1 287 ? -9.859 -18.75 -25.812 1 92 287 VAL B C 1
ATOM 4675 O O . VAL B 1 287 ? -9.805 -17.625 -26.281 1 92 287 VAL B O 1
ATOM 4678 N N . THR B 1 288 ? -9.812 -19 -24.516 1 90.38 288 THR B N 1
ATOM 4679 C CA . THR B 1 288 ? -9.586 -17.922 -23.547 1 90.38 288 THR B CA 1
ATOM 4680 C C . THR B 1 288 ? -8.281 -18.156 -22.797 1 90.38 288 THR B C 1
ATOM 4682 O O . THR B 1 288 ? -8.102 -19.188 -22.141 1 90.38 288 THR B O 1
ATOM 4685 N N . VAL B 1 289 ? -7.406 -17.219 -22.984 1 92.69 289 VAL B N 1
ATOM 4686 C CA . VAL B 1 289 ? -6.141 -17.266 -22.25 1 92.69 289 VAL B CA 1
ATOM 4687 C C . VAL B 1 289 ? -6.18 -16.281 -21.094 1 92.69 289 VAL B C 1
ATOM 4689 O O . VAL B 1 289 ? -6.465 -15.094 -21.281 1 92.69 289 VAL B O 1
ATOM 4692 N N . VAL B 1 290 ? -5.957 -16.812 -19.844 1 91.06 290 VAL B N 1
ATOM 4693 C CA . VAL B 1 290 ? -5.941 -15.984 -18.656 1 91.06 290 VAL B CA 1
ATOM 4694 C C . VAL B 1 290 ? -4.645 -16.219 -17.875 1 91.06 290 VAL B C 1
ATOM 4696 O O . VAL B 1 290 ? -4.27 -17.359 -17.609 1 91.06 290 VAL B O 1
ATOM 4699 N N . GLY B 1 291 ? -3.939 -15.094 -17.562 1 91.81 291 GLY B N 1
ATOM 4700 C CA . GLY B 1 291 ? -2.74 -15.25 -16.766 1 91.81 291 GLY B CA 1
ATOM 4701 C C . GLY B 1 291 ? -1.958 -13.961 -16.594 1 91.81 291 GLY B C 1
ATOM 4702 O O . GLY B 1 291 ? -2.387 -12.906 -17.078 1 91.81 291 GLY B O 1
ATOM 4703 N N . GLU B 1 292 ? -0.845 -14.078 -15.844 1 89.88 292 GLU B N 1
ATOM 4704 C CA . GLU B 1 292 ? 0.029 -12.938 -15.586 1 89.88 292 GLU B CA 1
ATOM 4705 C C . GLU B 1 292 ? 1.178 -12.883 -16.594 1 89.88 292 GLU B C 1
ATOM 4707 O O . GLU B 1 292 ? 2.334 -13.109 -16.234 1 89.88 292 GLU B O 1
ATOM 4712 N N . ILE B 1 293 ? 0.727 -12.594 -17.812 1 94.31 293 ILE B N 1
ATOM 4713 C CA . ILE B 1 293 ? 1.613 -12.445 -18.969 1 94.31 293 ILE B CA 1
ATOM 4714 C C . ILE B 1 293 ? 1.196 -11.219 -19.781 1 94.31 293 ILE B C 1
ATOM 4716 O O . ILE B 1 293 ? 0.08 -10.719 -19.625 1 94.31 293 ILE B O 1
ATOM 4720 N N . PRO B 1 294 ? 2.186 -10.695 -20.625 1 96 294 PRO B N 1
ATOM 4721 C CA . PRO B 1 294 ? 1.816 -9.562 -21.484 1 96 294 PRO B CA 1
ATOM 4722 C C . PRO B 1 294 ? 0.671 -9.883 -22.438 1 96 294 PRO B C 1
ATOM 4724 O O . PRO B 1 294 ? 0.537 -11.023 -22.875 1 96 294 PRO B O 1
ATOM 4727 N N . LEU B 1 295 ? -0.091 -8.859 -22.766 1 94.88 295 LEU B N 1
ATOM 4728 C CA . LEU B 1 295 ? -1.278 -8.977 -23.609 1 94.88 295 LEU B CA 1
ATOM 4729 C C . LEU B 1 295 ? -0.934 -9.617 -24.938 1 94.88 295 LEU B C 1
ATOM 4731 O O . LEU B 1 295 ? -1.636 -10.523 -25.406 1 94.88 295 LEU B O 1
ATOM 4735 N N . GLY B 1 296 ? 0.131 -9.148 -25.516 1 95.44 296 GLY B N 1
ATOM 4736 C CA . GLY B 1 296 ? 0.551 -9.695 -26.797 1 95.44 296 GLY B CA 1
ATOM 4737 C C . GLY B 1 296 ? 0.868 -11.18 -26.734 1 95.44 296 GLY B C 1
ATOM 4738 O O . GLY B 1 296 ? 0.59 -11.922 -27.688 1 95.44 296 GLY B O 1
ATOM 4739 N N . THR B 1 297 ? 1.459 -11.617 -25.703 1 97.06 297 THR B N 1
ATOM 4740 C CA . THR B 1 297 ? 1.792 -13.023 -25.5 1 97.06 297 THR B CA 1
ATOM 4741 C C . THR B 1 297 ? 0.526 -13.867 -25.406 1 97.06 297 THR B C 1
ATOM 4743 O O . THR B 1 297 ? 0.427 -14.922 -26.047 1 97.06 297 THR B O 1
ATOM 4746 N N . ALA B 1 298 ? -0.448 -13.406 -24.625 1 96.38 298 ALA B N 1
ATOM 4747 C CA . ALA B 1 298 ? -1.714 -14.117 -24.484 1 96.38 298 ALA B CA 1
ATOM 4748 C C . ALA B 1 298 ? -2.408 -14.281 -25.828 1 96.38 298 ALA B C 1
ATOM 4750 O O . ALA B 1 298 ? -2.949 -15.344 -26.141 1 96.38 298 ALA B O 1
ATOM 4751 N N . GLU B 1 299 ? -2.352 -13.273 -26.578 1 96.31 299 GLU B N 1
ATOM 4752 C CA . GLU B 1 299 ? -2.969 -13.312 -27.906 1 96.31 299 GLU B CA 1
ATOM 4753 C C . GLU B 1 299 ? -2.295 -14.352 -28.797 1 96.31 299 GLU B C 1
ATOM 4755 O O . GLU B 1 299 ? -2.969 -15.117 -29.5 1 96.31 299 GLU B O 1
ATOM 4760 N N . ARG B 1 300 ? -1.031 -14.32 -28.781 1 96.88 300 ARG B N 1
ATOM 4761 C CA . ARG B 1 300 ? -0.283 -15.266 -29.594 1 96.88 300 ARG B CA 1
ATOM 4762 C C . ARG B 1 300 ? -0.573 -16.703 -29.188 1 96.88 300 ARG B C 1
ATOM 4764 O O . ARG B 1 300 ? -0.738 -17.578 -30.047 1 96.88 300 ARG B O 1
ATOM 4771 N N . VAL B 1 301 ? -0.602 -16.938 -27.922 1 96.94 301 VAL B N 1
ATOM 4772 C CA . VAL B 1 301 ? -0.906 -18.266 -27.422 1 96.94 301 VAL B CA 1
ATOM 4773 C C . VAL B 1 301 ? -2.305 -18.688 -27.875 1 96.94 301 VAL B C 1
ATOM 4775 O O . VAL B 1 301 ? -2.504 -19.797 -28.359 1 96.94 301 VAL B O 1
ATOM 4778 N N . ALA B 1 302 ? -3.26 -17.812 -27.75 1 95.56 302 ALA B N 1
ATOM 4779 C CA . ALA B 1 302 ? -4.641 -18.109 -28.125 1 95.56 302 ALA B CA 1
ATOM 4780 C C . ALA B 1 302 ? -4.734 -18.562 -29.578 1 95.56 302 ALA B C 1
ATOM 4782 O O . ALA B 1 302 ? -5.41 -19.547 -29.891 1 95.56 302 ALA B O 1
ATOM 4783 N N . LEU B 1 303 ? -4.031 -17.891 -30.391 1 94.31 303 LEU B N 1
ATOM 4784 C CA . LEU B 1 303 ? -4.098 -18.156 -31.828 1 94.31 303 LEU B CA 1
ATOM 4785 C C . LEU B 1 303 ? -3.301 -19.406 -32.188 1 94.31 303 LEU B C 1
ATOM 4787 O O . LEU B 1 303 ? -3.443 -19.938 -33.281 1 94.31 303 LEU B O 1
ATOM 4791 N N . SER B 1 304 ? -2.539 -19.875 -31.266 1 95 304 SER B N 1
ATOM 4792 C CA . SER B 1 304 ? -1.652 -21 -31.562 1 95 304 SER B CA 1
ATOM 4793 C C . SER B 1 304 ? -2.277 -22.328 -31.141 1 95 304 SER B C 1
ATOM 4795 O O . SER B 1 304 ? -1.707 -23.391 -31.375 1 95 304 SER B O 1
ATOM 4797 N N . MET B 1 305 ? -3.449 -22.281 -30.531 1 93.69 305 MET B N 1
ATOM 4798 C CA . MET B 1 305 ? -4.059 -23.5 -30.031 1 93.69 305 MET B CA 1
ATOM 4799 C C . MET B 1 305 ? -4.59 -24.359 -31.172 1 93.69 305 MET B C 1
ATOM 4801 O O . MET B 1 305 ? -5.148 -23.828 -32.125 1 93.69 305 MET B O 1
ATOM 4805 N N . ARG B 1 306 ? -4.352 -25.656 -31.062 1 90.94 306 ARG B N 1
ATOM 4806 C CA . ARG B 1 306 ? -4.793 -26.609 -32.062 1 90.94 306 ARG B CA 1
ATOM 4807 C C . ARG B 1 306 ? -5.391 -27.859 -31.422 1 90.94 306 ARG B C 1
ATOM 4809 O O . ARG B 1 306 ? -4.938 -28.281 -30.359 1 90.94 306 ARG B O 1
ATOM 4816 N N . ALA B 1 307 ? -6.484 -28.234 -32.125 1 83 307 ALA B N 1
ATOM 4817 C CA . ALA B 1 307 ? -7.031 -29.531 -31.719 1 83 307 ALA B CA 1
ATOM 4818 C C . ALA B 1 307 ? -6.188 -30.672 -32.25 1 83 307 ALA B C 1
ATOM 4820 O O . ALA B 1 307 ? -5.715 -30.625 -33.406 1 83 307 ALA B O 1
ATOM 4821 N N . GLY B 1 308 ? -5.746 -31.641 -31.516 1 69.38 308 GLY B N 1
ATOM 4822 C CA . GLY B 1 308 ? -5.086 -32.844 -32.031 1 69.38 308 GLY B CA 1
ATOM 4823 C C . GLY B 1 308 ? -3.961 -33.312 -31.125 1 69.38 308 GLY B C 1
ATOM 4824 O O . GLY B 1 308 ? -3.324 -32.531 -30.438 1 69.38 308 GLY B O 1
ATOM 4825 N N . ALA B 1 309 ? -3.92 -34.656 -30.656 1 52.84 309 ALA B N 1
ATOM 4826 C CA . ALA B 1 309 ? -2.918 -35.344 -29.859 1 52.84 309 ALA B CA 1
ATOM 4827 C C . ALA B 1 309 ? -1.511 -35.094 -30.375 1 52.84 309 ALA B C 1
ATOM 4829 O O . ALA B 1 309 ? -1.319 -34.875 -31.578 1 52.84 309 ALA B O 1
ATOM 4830 N N . GLU B 1 310 ? -0.609 -34.562 -29.609 1 48.38 310 GLU B N 1
ATOM 4831 C CA . GLU B 1 310 ? 0.802 -34.625 -29.984 1 48.38 310 GLU B CA 1
ATOM 4832 C C . GLU B 1 310 ? 1.137 -35.906 -30.719 1 48.38 310 GLU B C 1
ATOM 4834 O O . GLU B 1 310 ? 0.854 -37 -30.234 1 48.38 310 GLU B O 1
ATOM 4839 N N . GLN B 1 311 ? 0.938 -36.094 -31.953 1 37.06 311 GLN B N 1
ATOM 4840 C CA . GLN B 1 311 ? 1.672 -37.25 -32.469 1 37.06 311 GLN B CA 1
ATOM 4841 C C . GLN B 1 311 ? 3.121 -37.219 -32 1 37.06 311 GLN B C 1
ATOM 4843 O O . GLN B 1 311 ? 3.852 -36.281 -32.25 1 37.06 311 GLN B O 1
ATOM 4848 N N . ALA B 1 312 ? 3.545 -37.781 -30.703 1 37.38 312 ALA B N 1
ATOM 4849 C CA . ALA B 1 312 ? 4.941 -38.062 -30.391 1 37.38 312 ALA B CA 1
ATOM 4850 C C . ALA B 1 312 ? 5.734 -38.406 -31.641 1 37.38 312 ALA B C 1
ATOM 4852 O O . ALA B 1 312 ? 5.348 -39.281 -32.406 1 37.38 312 ALA B O 1
ATOM 4853 N N . GLN B 1 313 ? 6.398 -37.531 -32.312 1 30.83 313 GLN B N 1
ATOM 4854 C CA . GLN B 1 313 ? 7.41 -38.062 -33.219 1 30.83 313 GLN B CA 1
ATOM 4855 C C . GLN B 1 313 ? 7.984 -39.375 -32.688 1 30.83 313 GLN B C 1
ATOM 4857 O O . GLN B 1 313 ? 8.531 -39.406 -31.562 1 30.83 313 GLN B O 1
ATOM 4862 N N . ARG B 1 314 ? 7.496 -40.625 -33.094 1 24.42 314 ARG B N 1
ATOM 4863 C CA . ARG B 1 314 ? 8.414 -41.75 -33.188 1 24.42 314 ARG B CA 1
ATOM 4864 C C . ARG B 1 314 ? 9.734 -41.344 -33.812 1 24.42 314 ARG B C 1
ATOM 4866 O O . ARG B 1 314 ? 9.75 -40.594 -34.812 1 24.42 314 ARG B O 1
#